Protein 4GJ4 (pdb70)

Solvent-accessible surface area: 21920 Å² total; per-residue (Å²): 48,48,33,46,57,0,0,99,8,9,69,17,2,0,7,0,49,91,173,16,60,18,92,34,22,2,69,2,0,85,131,4,0,14,69,26,45,34,14,36,33,42,47,1,25,50,0,1,126,24,32,92,12,169,85,23,74,62,62,15,146,60,0,46,161,95,13,77,37,63,2,20,0,1,2,84,14,12,47,126,13,109,36,0,95,28,6,51,0,89,8,10,3,5,43,14,73,184,69,60,14,0,1,0,0,7,62,27,66,24,104,74,56,59,46,34,48,58,0,0,107,8,8,65,16,2,0,6,0,46,108,176,15,59,18,94,41,21,3,67,2,0,85,145,5,1,15,123,61,42,102,115,88,31,40,48,1,28,52,0,2,107,25,49,101,10,175,86,20,72,58,60,36,145,57,0,27,112,95,30,141,35,91,2,24,0,6,0,62,7,16,78,82,40,96,103,5,61,35,26,42,0,94,8,21,5,32,70,15,73,182,71,60,17,0,1,0,0,7,61,30,86,47,68,106,175,19,46,2,33,87,0,144,80,70,73,49,2,1,0,0,48,112,179,16,59,16,54,28,22,2,67,11,0,87,202,53,0,11,121,52,48,101,114,87,30,42,47,2,30,49,0,2,125,23,49,115,26,174,86,21,79,53,66,37,188,53,0,54,143,69,32,143,56,89,3,25,0,4,1,72,23,19,75,105,51,110,137,16,91,28,19,35,0,89,15,89,6,73,58,15,76,120,22,63,2,2,5,0,26,17,66,42,63,114,120,35,139,61,45,42,47,58,25,0,111,7,9,65,16,2,1,6,0,50,97,180,13,60,16,92,38,21,3,69,3,0,88,135,2,0,14,113,50,45,103,114,87,31,44,47,2,27,49,0,2,130,24,55,115,7,177,82,23,70,59,62,30,164,62,0,48,118,100,32,148,28,84,2,18,0,1,1,89,15,42,27,102,26,60,15,0,80,24,0,37,0,96,8,35,6,36,54,4,58,178,75,62,14,2,4,0,10,7,58,30,61,23,85,35,2,68,70,28,127

Organism: Manduca sexta (NCBI:txid7130)

Structure (mmCIF, N/CA/C/O backbone):
data_4GJ4
#
_entry.id   4GJ4
#
_cell.length_a   95.424
_cell.length_b   95.424
_cell.length_c   317.693
_cell.angle_alpha   90.00
_cell.angle_beta   90.00
_cell.angle_gamma   120.00
#
_symmetry.space_group_name_H-M   'H 3 2'
#
loop_
_entity.id
_entity.type
_entity.pdbx_description
1 polymer 'Soluble guanylyl cyclase alpha-1 subunit'
2 non-polymer 'SULFATE ION'
3 water water
#
loop_
_atom_site.group_PDB
_atom_site.id
_atom_site.type_symbol
_atom_site.label_atom_id
_atom_site.label_alt_id
_atom_site.label_comp_id
_atom_site.label_asym_id
_atom_site.label_entity_id
_atom_site.label_seq_id
_atom_site.pdbx_PDB_ins_code
_atom_site.Cartn_x
_atom_site.Cartn_y
_atom_site.Cartn_z
_atom_site.occupancy
_atom_site.B_iso_or_equiv
_atom_site.auth_seq_id
_atom_site.auth_comp_id
_atom_site.auth_asym_id
_atom_site.auth_atom_id
_atom_site.pdbx_PDB_model_num
ATOM 1 N N . ILE A 1 1 ? -19.482 -42.391 10.294 1.00 72.15 279 ILE A N 1
ATOM 2 C CA . ILE A 1 1 ? -18.800 -42.656 11.588 1.00 68.21 279 ILE A CA 1
ATOM 3 C C . ILE A 1 1 ? -19.717 -42.116 12.681 1.00 62.12 279 ILE A C 1
ATOM 4 O O . ILE A 1 1 ? -20.329 -41.072 12.484 1.00 64.90 279 ILE A O 1
ATOM 9 N N . GLY A 1 2 ? -19.811 -42.798 13.825 1.00 62.26 280 GLY A N 1
ATOM 10 C CA . GLY A 1 2 ? -20.513 -42.228 14.992 1.00 58.53 280 GLY A CA 1
ATOM 11 C C . GLY A 1 2 ? -19.827 -41.021 15.642 1.00 57.30 280 GLY A C 1
ATOM 12 O O . GLY A 1 2 ? -18.616 -40.841 15.532 1.00 51.16 280 GLY A O 1
ATOM 13 N N . VAL A 1 3 ? -20.611 -40.205 16.341 1.00 51.69 281 VAL A N 1
ATOM 14 C CA . VAL A 1 3 ? -20.125 -38.985 16.974 1.00 51.23 281 VAL A CA 1
ATOM 15 C C . VAL A 1 3 ? -19.070 -39.295 18.070 1.00 46.67 281 VAL A C 1
ATOM 16 O O . VAL A 1 3 ? -18.055 -38.601 18.161 1.00 44.31 281 VAL A O 1
ATOM 20 N N . ALA A 1 4 ? -19.290 -40.337 18.867 1.00 44.38 282 ALA A N 1
ATOM 21 C CA . ALA A 1 4 ? -18.317 -40.693 19.907 1.00 43.55 282 ALA A CA 1
ATOM 22 C C . ALA A 1 4 ? -17.009 -41.159 19.269 1.00 45.49 282 ALA A C 1
ATOM 23 O O . ALA A 1 4 ? -15.939 -40.835 19.780 1.00 45.00 282 ALA A O 1
ATOM 25 N N . SER A 1 5 ? -17.092 -41.928 18.170 1.00 45.23 283 SER A N 1
ATOM 26 C CA . SER A 1 5 ? -15.854 -42.443 17.508 1.00 46.21 283 SER A CA 1
ATOM 27 C C . SER A 1 5 ? -15.091 -41.287 16.800 1.00 46.34 283 SER A C 1
ATOM 28 O O . SER A 1 5 ? -13.848 -41.227 16.842 1.00 44.87 283 SER A O 1
ATOM 31 N N . PHE A 1 6 ? -15.824 -40.368 16.164 1.00 46.94 284 PHE A N 1
ATOM 32 C CA . PHE A 1 6 ? -15.233 -39.193 15.543 1.00 48.32 284 PHE A CA 1
ATOM 33 C C . PHE A 1 6 ? -14.438 -38.400 16.567 1.00 46.18 284 PHE A C 1
ATOM 34 O O . PHE A 1 6 ? -13.296 -38.0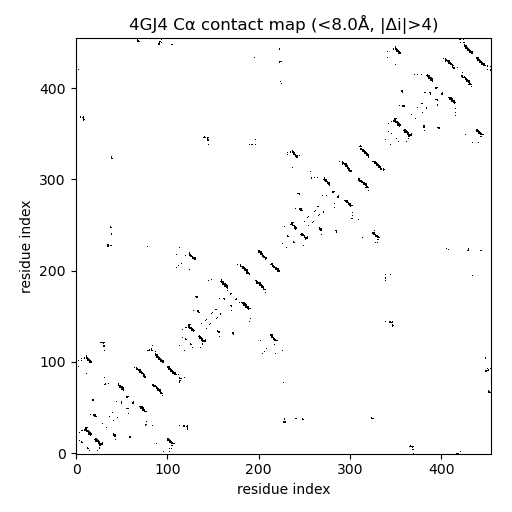42 16.323 1.00 45.05 284 PHE A O 1
ATOM 42 N N . ALA A 1 7 ? -15.067 -38.135 17.714 1.00 44.16 285 ALA A N 1
ATOM 43 C CA . ALA A 1 7 ? -14.495 -37.314 18.788 1.00 43.25 285 ALA A CA 1
ATOM 44 C C . ALA A 1 7 ? -13.153 -37.853 19.275 1.00 41.44 285 ALA A C 1
ATOM 45 O O . ALA A 1 7 ? -12.264 -37.084 19.666 1.00 41.22 285 ALA A O 1
ATOM 47 N N . LYS A 1 8 ? -12.986 -39.168 19.238 1.00 43.20 286 LYS A N 1
ATOM 48 C CA . LYS A 1 8 ? -11.734 -39.779 19.696 1.00 45.69 286 LYS A CA 1
ATOM 49 C C . LYS A 1 8 ? -10.486 -39.387 18.873 1.00 45.21 286 LYS A C 1
ATOM 50 O O . LYS A 1 8 ? -9.372 -39.547 19.335 1.00 46.19 286 LYS A O 1
ATOM 56 N N . ALA A 1 9 ? -10.650 -38.871 17.657 1.00 43.09 287 ALA A N 1
ATOM 57 C CA . ALA A 1 9 ? -9.508 -38.295 16.978 1.00 44.89 287 ALA A CA 1
ATOM 58 C C . ALA A 1 9 ? -8.973 -36.981 17.615 1.00 45.36 287 ALA A C 1
ATOM 59 O O . ALA A 1 9 ? -7.936 -36.481 17.173 1.00 44.77 287 ALA A O 1
ATOM 61 N N . PHE A 1 10 ? -9.658 -36.432 18.623 1.00 41.05 288 PHE A N 1
ATOM 62 C CA . PHE A 1 10 ? -9.337 -35.118 19.204 1.00 43.60 288 PHE A CA 1
ATOM 63 C C . PHE A 1 10 ? -9.034 -35.235 20.705 1.00 41.02 288 PHE A C 1
ATOM 64 O O . PHE A 1 10 ? -9.945 -35.558 21.492 1.00 44.02 288 PHE A O 1
ATOM 72 N N . PRO A 1 11 ? -7.788 -34.924 21.117 1.00 41.23 289 PRO A N 1
ATOM 73 C CA . PRO A 1 11 ? -7.483 -34.997 22.565 1.00 41.71 289 PRO A CA 1
ATOM 74 C C . PRO A 1 11 ? -8.282 -34.011 23.409 1.00 41.04 289 PRO A C 1
ATOM 75 O O . PRO A 1 11 ? -8.513 -34.249 24.607 1.00 41.60 289 PRO A O 1
ATOM 79 N N . TRP A 1 12 ? -8.690 -32.892 22.813 1.00 38.98 290 TRP A N 1
ATOM 80 C CA . TRP A 1 12 ? -9.439 -31.851 23.543 1.00 37.54 290 TRP A CA 1
ATOM 81 C C . TRP A 1 12 ? -10.859 -31.802 23.082 1.00 42.30 290 TRP A C 1
ATOM 82 O O . TRP A 1 12 ? -11.244 -30.924 22.293 1.00 43.72 290 TRP A O 1
ATOM 93 N N . HIS A 1 13 ? -11.666 -32.737 23.585 1.00 40.52 291 HIS A N 1
ATOM 94 C CA . HIS A 1 13 ? -13.074 -32.776 23.304 1.00 37.57 291 HIS A CA 1
ATOM 95 C C . HIS A 1 13 ? -13.816 -33.228 24.510 1.00 37.67 291 HIS A C 1
ATOM 96 O O . HIS A 1 13 ? -13.236 -33.802 25.425 1.00 38.46 291 HIS A O 1
ATOM 103 N N . PHE A 1 14 ? -15.111 -32.987 24.522 1.00 39.44 292 PHE A N 1
ATOM 104 C CA . PHE A 1 14 ? -15.984 -33.617 25.472 1.00 37.66 292 PHE A CA 1
ATOM 105 C C . PHE A 1 14 ? -17.310 -33.850 24.797 1.00 39.23 292 PHE A C 1
ATOM 106 O O . PHE A 1 14 ? -17.638 -33.183 23.810 1.00 39.07 292 PHE A O 1
ATOM 114 N N . ILE A 1 15 ? -18.076 -34.793 25.308 1.00 37.03 293 ILE A N 1
ATOM 115 C CA . ILE A 1 15 ? -19.441 -35.036 24.807 1.00 38.67 293 ILE A CA 1
ATOM 116 C C . ILE A 1 15 ? -20.323 -35.012 26.064 1.00 40.74 293 ILE A C 1
ATOM 117 O O . ILE A 1 15 ? -19.928 -35.568 27.103 1.00 38.88 293 ILE A O 1
ATOM 122 N N . THR A 1 16 ? -21.477 -34.348 26.005 1.00 40.51 294 THR A N 1
ATOM 123 C CA . THR A 1 16 ? -22.426 -34.381 27.082 1.00 42.00 294 THR A CA 1
ATOM 124 C C . THR A 1 16 ? -23.740 -34.939 26.599 1.00 44.81 294 THR A C 1
ATOM 125 O O . THR A 1 16 ? -24.026 -34.951 25.402 1.00 44.63 294 THR A O 1
ATOM 129 N N . ASP A 1 17 ? -24.542 -35.406 27.561 1.00 44.22 295 ASP A N 1
ATOM 130 C CA . ASP A 1 17 ? -25.968 -35.693 27.316 1.00 46.97 295 ASP A CA 1
ATOM 131 C C . ASP A 1 17 ? -26.805 -34.404 27.477 1.00 48.65 295 ASP A C 1
ATOM 132 O O . ASP A 1 17 ? -26.261 -33.302 27.636 1.00 45.77 295 ASP A O 1
ATOM 137 N N . LYS A 1 18 ? -28.131 -34.545 27.467 1.00 47.79 296 LYS A N 1
ATOM 138 C CA . LYS A 1 18 ? -29.002 -33.392 27.460 1.00 50.63 296 LYS A CA 1
ATOM 139 C C . LYS A 1 18 ? -29.110 -32.753 28.829 1.00 51.61 296 LYS A C 1
ATOM 140 O O . LYS A 1 18 ? -29.713 -31.706 28.939 1.00 51.58 296 LYS A O 1
ATOM 146 N N . ARG A 1 19 ? -28.505 -33.346 29.859 1.00 49.63 297 ARG A N 1
ATOM 147 C CA . ARG A 1 19 ? -28.446 -32.696 31.184 1.00 56.08 297 ARG A CA 1
ATOM 148 C C . ARG A 1 19 ? -27.058 -32.083 31.458 1.00 49.58 297 ARG A C 1
ATOM 149 O O . ARG A 1 19 ? -26.758 -31.646 32.578 1.00 51.17 297 ARG A O 1
ATOM 157 N N . LEU A 1 20 ? -26.238 -32.026 30.415 1.00 47.81 298 LEU A N 1
ATOM 158 C CA . LEU A 1 20 ? -24.870 -31.525 30.482 1.00 49.27 298 LEU A CA 1
ATOM 159 C C . LEU A 1 20 ? -23.986 -32.406 31.380 1.00 47.87 298 LEU A C 1
ATOM 160 O O . LEU A 1 20 ? -23.007 -31.933 31.934 1.00 48.34 298 LEU A O 1
ATOM 165 N N . GLU A 1 21 ? -24.336 -33.690 31.532 1.00 46.08 299 GLU A N 1
ATOM 166 C CA . GLU A 1 21 ? -23.479 -34.628 32.205 1.00 42.95 299 GLU A CA 1
ATOM 167 C C . GLU A 1 21 ? -22.495 -35.152 31.164 1.00 46.34 299 GLU A C 1
ATOM 168 O O . GLU A 1 21 ? -22.888 -35.526 30.070 1.00 42.66 299 GLU A O 1
ATOM 174 N N . LEU A 1 22 ? -21.230 -35.225 31.543 1.00 41.69 300 LEU A N 1
ATOM 175 C CA . LEU A 1 22 ? -20.192 -35.688 30.632 1.00 42.13 300 LEU A CA 1
ATOM 176 C C . LEU A 1 22 ? -20.356 -37.185 30.383 1.00 42.30 300 LEU A C 1
ATOM 177 O O . LEU A 1 22 ? -20.504 -37.951 31.340 1.00 43.56 300 LEU A O 1
ATOM 182 N N . VAL A 1 23 ? -20.377 -37.583 29.109 1.00 38.76 301 VAL A N 1
ATOM 183 C CA . VAL A 1 23 ? -20.407 -38.979 28.718 1.00 40.80 301 VAL A CA 1
ATOM 184 C C . VAL A 1 23 ? -19.112 -39.458 28.053 1.00 44.43 301 VAL A C 1
ATOM 185 O O . VAL A 1 23 ? -18.880 -40.659 27.950 1.00 39.78 301 VAL A O 1
ATOM 189 N N . GLN A 1 24 ? -18.243 -38.539 27.655 1.00 41.76 302 GLN A N 1
ATOM 190 C CA . GLN A 1 24 ? -16.956 -38.890 27.079 1.00 41.70 302 GLN A CA 1
ATOM 191 C C . GLN A 1 24 ? -16.056 -37.666 27.177 1.00 42.06 302 GLN A C 1
ATOM 192 O O . GLN A 1 24 ? -16.506 -36.521 26.956 1.00 38.83 302 GLN A O 1
ATOM 198 N N . LEU A 1 25 ? -14.782 -37.925 27.422 1.00 39.35 303 LEU A N 1
ATOM 199 C CA . LEU A 1 25 ? -13.744 -36.870 27.527 1.00 42.32 303 LEU A CA 1
ATOM 200 C C . LEU A 1 25 ? -12.539 -37.275 26.699 1.00 41.80 303 LEU A C 1
ATOM 201 O O . LEU A 1 25 ? -12.149 -38.465 26.685 1.00 40.69 303 LEU A O 1
ATOM 206 N N . GLY A 1 26 ? -11.933 -36.323 26.034 1.00 39.59 304 GLY A N 1
ATOM 207 C CA . GLY A 1 26 ? -10.746 -36.571 25.249 1.00 42.29 304 GLY A CA 1
ATOM 208 C C . GLY A 1 26 ? -9.543 -36.758 26.170 1.00 44.36 304 GLY A C 1
ATOM 209 O O . GLY A 1 26 ? -9.574 -36.349 27.318 1.00 40.98 304 GLY A O 1
ATOM 210 N N . ALA A 1 27 ? -8.481 -37.334 25.614 1.00 42.99 305 ALA A N 1
ATOM 211 C CA . ALA A 1 27 ? -7.254 -37.722 26.323 1.00 45.41 305 ALA A CA 1
ATOM 212 C C . ALA A 1 27 ? -6.564 -36.563 27.043 1.00 42.19 305 ALA A C 1
ATOM 213 O O . ALA A 1 27 ? -6.008 -36.735 28.146 1.00 40.31 305 ALA A O 1
ATOM 215 N N . GLY A 1 28 ? -6.665 -35.378 26.469 1.00 42.30 306 GLY A N 1
ATOM 216 C CA . GLY A 1 28 ? -6.090 -34.176 27.075 1.00 43.61 306 GLY A CA 1
ATOM 217 C C . GLY A 1 28 ? -6.798 -33.882 28.396 1.00 42.14 306 GLY A C 1
ATOM 218 O O . GLY A 1 28 ? -6.153 -33.678 29.433 1.00 40.86 306 GLY A O 1
ATOM 219 N N . PHE A 1 29 ? -8.117 -33.826 28.361 1.00 40.85 307 PHE A N 1
ATOM 220 C CA . PHE A 1 29 ? -8.866 -33.540 29.564 1.00 42.99 307 PHE A CA 1
ATOM 221 C C . PHE A 1 29 ? -8.742 -34.698 30.565 1.00 40.32 307 PHE A C 1
ATOM 222 O O . PHE A 1 29 ? -8.667 -34.497 31.804 1.00 42.00 307 PHE A O 1
ATOM 230 N N . MET A 1 30 ? -8.710 -35.919 30.059 1.00 40.31 308 MET A N 1
ATOM 231 C CA . MET A 1 30 ? -8.519 -37.061 30.956 1.00 41.54 308 MET A CA 1
ATOM 232 C C . MET A 1 30 ? -7.215 -36.971 31.737 1.00 45.32 308 MET A C 1
ATOM 233 O O . MET A 1 30 ? -7.204 -37.312 32.918 1.00 44.05 308 MET A O 1
ATOM 238 N N . ARG A 1 31 ? -6.144 -36.521 31.089 1.00 46.07 309 ARG A N 1
ATOM 239 C CA . ARG A 1 31 ? -4.845 -36.263 31.735 1.00 50.56 309 ARG A CA 1
ATOM 240 C C . ARG A 1 31 ? -4.966 -35.232 32.828 1.00 49.07 309 ARG A C 1
ATOM 241 O O . ARG A 1 31 ? -4.364 -35.375 33.876 1.00 52.05 309 ARG A O 1
ATOM 249 N N . LEU A 1 32 ? -5.714 -34.170 32.568 1.00 43.78 310 LEU A N 1
ATOM 250 C CA . LEU A 1 32 ? -5.782 -33.086 33.507 1.00 45.89 310 LEU A CA 1
ATOM 251 C C . LEU A 1 32 ? -6.677 -33.360 34.722 1.00 51.89 310 LEU A C 1
ATOM 252 O O . LEU A 1 32 ? -6.291 -32.975 35.819 1.00 48.84 310 LEU A O 1
ATOM 257 N N . PHE A 1 33 ? -7.847 -33.986 34.523 1.00 46.66 311 PHE A N 1
ATOM 258 C CA . PHE A 1 33 ? -8.788 -34.178 35.641 1.00 51.49 311 PHE A CA 1
ATOM 259 C C . PHE A 1 33 ? -9.571 -35.490 35.652 1.00 53.17 311 PHE A C 1
ATOM 260 O O . PHE A 1 33 ? -10.460 -35.681 36.494 1.00 54.25 311 PHE A O 1
ATOM 268 N N . GLY A 1 34 ? -9.181 -36.419 34.784 1.00 53.14 312 GLY A N 1
ATOM 269 C CA . GLY A 1 34 ? -9.742 -37.771 34.772 1.00 58.17 312 GLY A CA 1
ATOM 270 C C . GLY A 1 34 ? -9.729 -38.506 36.120 1.00 56.63 312 GLY A C 1
ATOM 271 O O . GLY A 1 34 ? -10.671 -39.217 36.408 1.00 52.87 312 GLY A O 1
ATOM 272 N N . THR A 1 35 ? -8.680 -38.298 36.912 1.00 53.72 313 THR A N 1
ATOM 273 C CA . THR A 1 35 ? -8.497 -38.867 38.274 1.00 64.41 313 THR A CA 1
ATOM 274 C C . THR A 1 35 ? -9.600 -38.473 39.259 1.00 61.40 313 THR A C 1
ATOM 275 O O . THR A 1 35 ? -9.836 -39.173 40.231 1.00 64.05 313 THR A O 1
ATOM 279 N N . HIS A 1 36 ? -10.251 -37.350 38.982 1.00 52.00 314 HIS A N 1
ATOM 280 C CA . HIS A 1 36 ? -11.229 -36.736 39.847 1.00 51.74 314 HIS A CA 1
ATOM 281 C C . HIS A 1 36 ? -12.657 -37.068 39.459 1.00 48.93 314 HIS A C 1
ATOM 282 O O . HIS A 1 36 ? -13.585 -36.710 40.154 1.00 48.54 314 HIS A O 1
ATOM 289 N N . LEU A 1 37 ? -12.876 -37.777 38.361 1.00 48.15 315 LEU A N 1
ATOM 290 C CA . LEU A 1 37 ? -14.260 -37.983 37.917 1.00 49.33 315 LEU A CA 1
ATOM 291 C C . LEU A 1 37 ? -15.056 -38.791 38.963 1.00 48.56 315 LEU A C 1
ATOM 292 O O . LEU A 1 37 ? -16.231 -38.519 39.179 1.00 50.00 315 LEU A O 1
ATOM 297 N N . ALA A 1 38 ? -14.393 -39.757 39.613 1.00 45.99 316 ALA A N 1
ATOM 298 C CA . ALA A 1 38 ? -15.045 -40.651 40.564 1.00 48.95 316 ALA A CA 1
ATOM 299 C C . ALA A 1 38 ? -15.575 -39.857 41.780 1.00 49.00 316 ALA A C 1
ATOM 300 O O . ALA A 1 38 ? -16.704 -40.068 42.230 1.00 48.88 316 ALA A O 1
ATOM 302 N N . THR A 1 39 ? -14.761 -38.932 42.271 1.00 47.35 317 THR A N 1
ATOM 303 C CA . THR A 1 39 ? -15.063 -38.178 43.482 1.00 49.02 317 THR A CA 1
ATOM 304 C C . THR A 1 39 ? -15.889 -36.911 43.197 1.00 48.52 317 THR A C 1
ATOM 305 O O . THR A 1 39 ? -16.758 -36.559 43.984 1.00 49.28 317 THR A O 1
ATOM 309 N N . HIS A 1 40 ? -15.630 -36.248 42.066 1.00 47.93 318 HIS A N 1
ATOM 310 C CA . HIS A 1 40 ? -16.218 -34.949 41.769 1.00 47.89 318 HIS A CA 1
ATOM 311 C C . HIS A 1 40 ? -17.401 -34.985 40.804 1.00 47.52 318 HIS A C 1
ATOM 312 O O . HIS A 1 40 ? -18.067 -33.982 40.637 1.00 46.38 318 HIS A O 1
ATOM 319 N N . GLY A 1 41 ? -17.692 -36.136 40.202 1.00 46.31 319 GLY A N 1
ATOM 320 C CA . GLY A 1 41 ? -18.889 -36.282 39.402 1.00 50.18 319 GLY A CA 1
ATOM 321 C C . GLY A 1 41 ? -18.628 -35.963 37.944 1.00 49.32 319 GLY A C 1
ATOM 322 O O . GLY A 1 41 ? -17.484 -35.753 37.512 1.00 48.30 319 GLY A O 1
ATOM 323 N N . SER A 1 42 ? -19.703 -35.926 37.184 1.00 45.82 320 SER A N 1
ATOM 324 C CA . SER A 1 42 ? -19.597 -35.777 35.740 1.00 46.33 320 SER A CA 1
ATOM 325 C C . SER A 1 42 ? -20.296 -34.533 35.178 1.00 47.27 320 SER A C 1
ATOM 326 O O . SER A 1 42 ? -20.422 -34.407 33.959 1.00 45.25 320 SER A O 1
ATOM 329 N N . SER A 1 43 ? -20.714 -33.621 36.048 1.00 48.30 321 SER A N 1
ATOM 330 C CA . SER A 1 43 ? -21.378 -32.379 35.574 1.00 46.61 321 SER A CA 1
ATOM 331 C C . SER A 1 43 ? -20.374 -31.508 34.859 1.00 47.34 321 SER A C 1
ATOM 332 O O . SER A 1 43 ? -19.347 -31.207 35.398 1.00 45.15 321 SER A O 1
ATOM 335 N N . LEU A 1 44 ? -20.702 -31.077 33.651 1.00 43.90 322 LEU A N 1
ATOM 336 C CA . LEU A 1 44 ? -19.824 -30.177 32.878 1.00 44.99 322 LEU A CA 1
ATOM 337 C C . LEU A 1 44 ? -19.351 -28.977 33.665 1.00 44.54 322 LEU A C 1
ATOM 338 O O . LEU A 1 44 ? -18.162 -28.627 33.639 1.00 46.74 322 LEU A O 1
ATOM 343 N N . GLY A 1 45 ? -20.271 -28.354 34.402 1.00 46.06 323 GLY A N 1
ATOM 344 C CA . GLY A 1 45 ? -19.970 -27.157 35.175 1.00 47.17 323 GLY A CA 1
ATOM 345 C C . GLY A 1 45 ? -19.022 -27.375 36.326 1.00 48.46 323 GLY A C 1
ATOM 346 O O . GLY A 1 45 ? -18.449 -26.411 36.842 1.00 47.10 323 GLY A O 1
ATOM 347 N N . THR A 1 46 ? -18.832 -28.634 36.733 1.00 43.06 324 THR A N 1
ATOM 348 C CA . THR A 1 46 ? -17.817 -28.934 37.747 1.00 45.24 324 THR A CA 1
ATOM 349 C C . THR A 1 46 ? -16.404 -28.627 37.241 1.00 43.89 324 THR A C 1
ATOM 350 O O . THR A 1 46 ? -15.583 -28.139 38.004 1.00 46.02 324 THR A O 1
ATOM 354 N N . TYR A 1 47 ? -16.165 -28.811 35.935 1.00 43.53 325 TYR A N 1
ATOM 355 C CA . TYR A 1 47 ? -14.785 -28.725 35.372 1.00 43.06 325 TYR A CA 1
ATOM 356 C C . TYR A 1 47 ? -14.577 -27.586 34.396 1.00 42.49 325 TYR A C 1
ATOM 357 O O . TYR A 1 47 ? -13.418 -27.293 34.056 1.00 44.11 325 TYR A O 1
ATOM 366 N N . PHE A 1 48 ? -15.678 -26.988 33.918 1.00 41.81 326 PHE A N 1
ATOM 367 C CA . PHE A 1 48 ? -15.624 -25.981 32.848 1.00 44.46 326 PHE A CA 1
ATOM 368 C C . PHE A 1 48 ? -16.417 -24.708 33.161 1.00 46.83 326 PHE A C 1
ATOM 369 O O . PHE A 1 48 ? -17.549 -24.777 33.672 1.00 46.58 326 PHE A O 1
ATOM 377 N N A ARG A 1 49 ? -15.826 -23.556 32.836 0.50 46.34 327 ARG A N 1
ATOM 378 N N B ARG A 1 49 ? -15.821 -23.568 32.806 0.50 46.84 327 ARG A N 1
ATOM 379 C CA A ARG A 1 49 ? -16.533 -22.282 32.832 0.50 46.66 327 ARG A CA 1
ATOM 380 C CA B ARG A 1 49 ? -16.477 -22.273 32.822 0.50 47.58 327 ARG A CA 1
ATOM 381 C C A ARG A 1 49 ? -16.655 -21.842 31.374 0.50 44.37 327 ARG A C 1
ATOM 382 C C B ARG A 1 49 ? -16.653 -21.867 31.355 0.50 44.89 327 ARG A C 1
ATOM 383 O O A ARG A 1 49 ? -15.658 -21.818 30.649 0.50 45.57 327 ARG A O 1
ATOM 384 O O B ARG A 1 49 ? -15.686 -21.908 30.593 0.50 46.26 327 ARG A O 1
ATOM 399 N N . LEU A 1 50 ? -17.865 -21.495 30.961 1.00 42.86 328 LEU A N 1
ATOM 400 C CA . LEU A 1 50 ? -18.133 -21.029 29.579 1.00 44.12 328 LEU A CA 1
ATOM 401 C C . LEU A 1 50 ? -17.712 -19.560 29.452 1.00 46.86 328 LEU A C 1
ATOM 402 O O . LEU A 1 50 ? -18.253 -18.722 30.164 1.00 49.08 328 LEU A O 1
ATOM 407 N N . LEU A 1 51 ? -16.743 -19.270 28.590 1.00 46.06 329 LEU A N 1
ATOM 408 C CA . LEU A 1 51 ? -16.263 -17.905 28.359 1.00 48.43 329 LEU A CA 1
ATOM 409 C C . LEU A 1 51 ? -16.917 -17.252 27.143 1.00 49.74 329 LEU A C 1
ATOM 410 O O . LEU A 1 51 ? -17.242 -16.071 27.176 1.00 49.64 329 LEU A O 1
ATOM 415 N N . ARG A 1 52 ? -17.092 -18.023 26.074 1.00 44.38 330 ARG A N 1
ATOM 416 C CA . ARG A 1 52 ? -17.634 -17.542 24.822 1.00 44.08 330 ARG A CA 1
ATOM 417 C C . ARG A 1 52 ? -18.523 -18.658 24.295 1.00 47.15 330 ARG A C 1
ATOM 418 O O . ARG A 1 52 ? -18.104 -19.796 24.283 1.00 45.79 330 ARG A O 1
ATOM 426 N N . PRO A 1 53 ? -19.731 -18.345 23.844 1.00 47.82 331 PRO A N 1
ATOM 427 C CA . PRO A 1 53 ? -20.277 -17.002 23.765 1.00 50.78 331 PRO A CA 1
ATOM 428 C C . PRO A 1 53 ? -20.589 -16.398 25.152 1.00 51.55 331 PRO A C 1
ATOM 429 O O . PRO A 1 53 ? -20.937 -17.116 26.087 1.00 48.42 331 PRO A O 1
ATOM 433 N N . ARG A 1 54 ? -20.456 -15.082 25.255 1.00 53.69 332 ARG A N 1
ATOM 434 C CA . ARG A 1 54 ? -20.525 -14.379 26.529 1.00 53.31 332 ARG A CA 1
ATOM 435 C C . ARG A 1 54 ? -21.932 -14.353 27.034 1.00 55.98 332 ARG A C 1
ATOM 436 O O . ARG A 1 54 ? -22.863 -14.169 26.245 1.00 49.85 332 ARG A O 1
ATOM 444 N N . GLY A 1 55 ? -22.090 -14.460 28.356 1.00 57.04 333 GLY A N 1
ATOM 445 C CA . GLY A 1 55 ? -23.396 -14.252 28.973 1.00 62.42 333 GLY A CA 1
ATOM 446 C C . GLY A 1 55 ? -24.373 -15.411 28.759 1.00 62.59 333 GLY A C 1
ATOM 447 O O . GLY A 1 55 ? -25.580 -15.215 28.916 1.00 67.66 333 GLY A O 1
ATOM 448 N N . VAL A 1 56 ? -23.870 -16.581 28.344 1.00 56.83 334 VAL A N 1
ATOM 449 C CA . VAL A 1 56 ? -24.708 -17.787 28.114 1.00 54.48 334 VAL A CA 1
ATOM 450 C C . VAL A 1 56 ? -24.594 -18.707 29.320 1.00 55.09 334 VAL A C 1
ATOM 451 O O . VAL A 1 56 ? -23.504 -19.095 29.661 1.00 51.36 334 VAL A O 1
ATOM 455 N N . PRO A 1 57 ? -25.722 -19.030 29.993 1.00 56.66 335 PRO A N 1
ATOM 456 C CA . PRO A 1 57 ? -25.674 -19.959 31.134 1.00 56.17 335 PRO A CA 1
ATOM 457 C C . PRO A 1 57 ? -25.245 -21.372 30.695 1.00 57.91 335 PRO A C 1
ATOM 458 O O . PRO A 1 57 ? -25.469 -21.732 29.555 1.00 53.96 335 PRO A O 1
ATOM 462 N N . LEU A 1 58 ? -24.633 -22.147 31.596 1.00 55.16 336 LEU A N 1
ATOM 463 C CA . LEU A 1 58 ? -24.345 -23.566 31.345 1.00 57.32 336 LEU A CA 1
ATOM 464 C C . LEU A 1 58 ? -25.634 -24.365 31.477 1.00 56.82 336 LEU A C 1
ATOM 465 O O . LEU A 1 58 ? -25.929 -24.916 32.533 1.00 55.02 336 LEU A O 1
ATOM 470 N N . ASP A 1 59 ? -26.426 -24.342 30.409 1.00 55.18 337 ASP A N 1
ATOM 471 C CA . ASP A 1 59 ? -27.751 -24.955 30.351 1.00 59.95 337 ASP A CA 1
ATOM 472 C C . ASP A 1 59 ? -27.866 -25.479 28.932 1.00 60.96 337 ASP A C 1
ATOM 473 O O . ASP A 1 59 ? -27.541 -24.757 27.971 1.00 55.97 337 ASP A O 1
ATOM 478 N N . PHE A 1 60 ? -28.285 -26.731 28.792 1.00 58.62 338 PHE A N 1
ATOM 479 C CA . PHE A 1 60 ? -28.386 -27.378 27.479 1.00 57.36 338 PHE A CA 1
ATOM 480 C C . PHE A 1 60 ? -29.175 -26.561 26.449 1.00 59.36 338 PHE A C 1
ATOM 481 O O . PHE A 1 60 ? -28.685 -26.273 25.343 1.00 55.63 338 PHE A O 1
ATOM 489 N N . ARG A 1 61 ? -30.410 -26.202 26.784 1.00 58.81 339 ARG A N 1
ATOM 490 C CA . ARG A 1 61 ? -31.231 -25.424 25.858 1.00 65.04 339 ARG A CA 1
ATOM 491 C C . ARG A 1 61 ? -30.572 -24.102 25.419 1.00 58.85 339 ARG A C 1
ATOM 492 O O . ARG A 1 61 ? -30.690 -23.696 24.276 1.00 56.95 339 ARG A O 1
ATOM 500 N N . GLU A 1 62 ? -29.874 -23.427 26.319 1.00 55.84 340 GLU A N 1
ATOM 501 C CA . GLU A 1 62 ? -29.299 -22.136 25.967 1.00 56.18 340 GLU A CA 1
ATOM 502 C C . GLU A 1 62 ? -28.087 -22.311 25.080 1.00 55.63 340 GLU A C 1
ATOM 503 O O . GLU A 1 62 ? -27.828 -21.471 24.235 1.00 52.01 340 GLU A O 1
ATOM 509 N N . ILE A 1 63 ? -27.325 -23.397 25.295 1.00 54.66 341 ILE A N 1
ATOM 510 C CA . ILE A 1 63 ? -26.138 -23.701 24.492 1.00 50.80 341 ILE A CA 1
ATOM 511 C C . ILE A 1 63 ? -26.589 -24.092 23.099 1.00 53.57 341 ILE A C 1
ATOM 512 O O . ILE A 1 63 ? -26.017 -23.678 22.087 1.00 54.67 341 ILE A O 1
ATOM 517 N N . LEU A 1 64 ? -27.665 -24.858 23.058 1.00 56.10 342 LEU A N 1
ATOM 518 C CA . LEU A 1 64 ? -28.192 -25.389 21.821 1.00 61.57 342 LEU A CA 1
ATOM 519 C C . LEU A 1 64 ? -28.634 -24.256 20.899 1.00 63.77 342 LEU A C 1
ATOM 520 O O . LEU A 1 64 ? -28.393 -24.318 19.694 1.00 59.60 342 LEU A O 1
ATOM 525 N N . LYS A 1 65 ? -29.215 -23.200 21.468 1.00 62.84 343 LYS A N 1
ATOM 526 C CA . LYS A 1 65 ? -29.620 -22.024 20.670 1.00 67.28 343 LYS A CA 1
ATOM 527 C C . LYS A 1 65 ? -28.449 -21.279 20.006 1.00 64.10 343 LYS A C 1
ATOM 528 O O . LYS A 1 65 ? -28.645 -20.579 19.020 1.00 64.54 343 LYS A O 1
ATOM 534 N N A ARG A 1 66 ? -27.246 -21.405 20.583 0.50 61.76 344 ARG A N 1
ATOM 535 N N B ARG A 1 66 ? -27.242 -21.433 20.544 0.50 61.41 344 ARG A N 1
ATOM 536 C CA A ARG A 1 66 ? -26.065 -20.682 20.119 0.50 59.05 344 ARG A CA 1
ATOM 537 C CA B ARG A 1 66 ? -26.105 -20.685 20.058 0.50 58.78 344 ARG A CA 1
ATOM 538 C C A ARG A 1 66 ? -25.036 -21.614 19.493 0.50 56.12 344 ARG A C 1
ATOM 539 C C B ARG A 1 66 ? -25.035 -21.632 19.561 0.50 56.10 344 ARG A C 1
ATOM 540 O O A ARG A 1 66 ? -23.876 -21.211 19.288 0.50 57.36 344 ARG A O 1
ATOM 541 O O B ARG A 1 66 ? -23.855 -21.267 19.520 0.50 57.58 344 ARG A O 1
ATOM 556 N N . VAL A 1 67 ? -25.464 -22.837 19.164 1.00 56.47 345 VAL A N 1
ATOM 557 C CA . VAL A 1 67 ? -24.547 -23.925 18.825 1.00 55.71 345 VAL A CA 1
ATOM 558 C C . VAL A 1 67 ? -23.711 -23.565 17.588 1.00 58.10 345 VAL A C 1
ATOM 559 O O . VAL A 1 67 ? -22.665 -24.134 17.361 1.00 53.59 345 VAL A O 1
ATOM 563 N N . ASN A 1 68 ? -24.180 -22.580 16.812 1.00 54.04 346 ASN A N 1
ATOM 564 C CA . ASN A 1 68 ? -23.480 -22.141 15.599 1.00 55.58 346 ASN A CA 1
ATOM 565 C C . ASN A 1 68 ? -22.333 -21.142 15.739 1.00 57.67 346 ASN A C 1
ATOM 566 O O . ASN A 1 68 ? -21.674 -20.854 14.749 1.00 70.22 346 ASN A O 1
ATOM 571 N N . THR A 1 69 ? -22.104 -20.582 16.922 1.00 55.84 347 THR A N 1
ATOM 572 C CA . THR A 1 69 ? -20.977 -19.672 17.159 1.00 55.57 347 THR A CA 1
ATOM 573 C C . THR A 1 69 ? -19.823 -20.435 17.849 1.00 54.20 347 THR A C 1
ATOM 574 O O . THR A 1 69 ? -20.026 -21.541 18.346 1.00 50.75 347 THR A O 1
ATOM 578 N N . PRO A 1 70 ? -18.597 -19.881 17.800 1.00 53.10 348 PRO A N 1
ATOM 579 C CA . PRO A 1 70 ? -17.433 -20.489 18.430 1.00 52.32 348 PRO A CA 1
ATOM 580 C C . PRO A 1 70 ? -17.582 -20.493 19.939 1.00 49.02 348 PRO A C 1
ATOM 581 O O . PRO A 1 70 ? -18.132 -19.529 20.500 1.00 46.71 348 PRO A O 1
ATOM 585 N N . PHE A 1 71 ? -17.038 -21.509 20.577 1.00 45.08 349 PHE A N 1
ATOM 586 C CA . PHE A 1 71 ? -17.100 -21.654 22.028 1.00 43.16 349 PHE A CA 1
ATOM 587 C C . PHE A 1 71 ? -15.690 -21.524 22.609 1.00 45.81 349 PHE A C 1
ATOM 588 O O . PHE A 1 71 ? -14.689 -21.858 21.972 1.00 45.06 349 PHE A O 1
ATOM 596 N N . MET A 1 72 ? -15.610 -21.042 23.846 1.00 43.72 350 MET A N 1
ATOM 597 C CA . MET A 1 72 ? -14.368 -21.064 24.572 1.00 41.96 350 MET A CA 1
ATOM 598 C C . MET A 1 72 ? -14.684 -21.345 25.998 1.00 45.19 350 MET A C 1
ATOM 599 O O . MET A 1 72 ? -15.647 -20.768 26.580 1.00 43.36 350 MET A O 1
ATOM 604 N N . PHE A 1 73 ? -13.898 -22.251 26.554 1.00 44.59 351 PHE A N 1
ATOM 605 C CA . PHE A 1 73 ? -14.063 -22.683 27.933 1.00 46.29 351 PHE A CA 1
ATOM 606 C C . PHE A 1 73 ? -12.757 -22.444 28.676 1.00 46.37 351 PHE A C 1
ATOM 607 O O . PHE A 1 73 ? -11.692 -22.494 28.086 1.00 46.48 351 PHE A O 1
ATOM 615 N N . ALA A 1 74 ? -12.855 -22.220 29.986 1.00 45.16 352 ALA A N 1
ATOM 616 C CA . ALA A 1 74 ? -11.711 -22.187 30.881 1.00 45.27 352 ALA A CA 1
ATOM 617 C C . ALA A 1 74 ? -11.924 -23.356 31.828 1.00 46.32 352 ALA A C 1
ATOM 618 O O . ALA A 1 74 ? -13.040 -23.670 32.175 1.00 47.61 352 ALA A O 1
ATOM 620 N N . LEU A 1 75 ? -10.845 -24.029 32.185 1.00 48.49 353 LEU A N 1
ATOM 621 C CA . LEU A 1 75 ? -10.916 -25.164 33.068 1.00 50.35 353 LEU A CA 1
ATOM 622 C C . LEU A 1 75 ? -11.001 -24.732 34.522 1.00 54.70 353 LEU A C 1
ATOM 623 O O . LEU A 1 75 ? -10.371 -23.737 34.931 1.00 53.04 353 LEU A O 1
ATOM 628 N N . LYS A 1 76 ? -11.756 -25.514 35.296 1.00 52.94 354 LYS A N 1
ATOM 629 C CA . LYS A 1 76 ? -11.767 -25.432 36.740 1.00 55.77 354 LYS A CA 1
ATOM 630 C C . LYS A 1 76 ? -11.134 -26.726 37.214 1.00 56.88 354 LYS A C 1
ATOM 631 O O . LYS A 1 76 ? -11.752 -27.813 37.176 1.00 56.39 354 LYS A O 1
ATOM 637 N N . MET A 1 77 ? -9.880 -26.615 37.625 1.00 60.25 355 MET A N 1
ATOM 638 C CA . MET A 1 77 ? -9.129 -27.791 38.072 1.00 63.90 355 MET A CA 1
ATOM 639 C C . MET A 1 77 ? -9.575 -28.165 39.483 1.00 67.90 355 MET A C 1
ATOM 640 O O . MET A 1 77 ? -9.693 -27.291 40.350 1.00 60.55 355 MET A O 1
ATOM 645 N N . PRO A 1 78 ? -9.815 -29.465 39.734 1.00 68.84 356 PRO A N 1
ATOM 646 C CA . PRO A 1 78 ? -10.044 -29.846 41.118 1.00 72.19 356 PRO A CA 1
ATOM 647 C C . PRO A 1 78 ? -8.763 -29.651 41.962 1.00 78.10 356 PRO A C 1
ATOM 648 O O . PRO A 1 78 ? -7.637 -29.631 41.416 1.00 75.85 356 PRO A O 1
ATOM 652 N N . GLY A 1 79 ? -8.946 -29.483 43.270 1.00 83.31 357 GLY A N 1
ATOM 653 C CA . GLY A 1 79 ? -7.828 -29.272 44.197 1.00 88.45 357 GLY A CA 1
ATOM 654 C C . GLY A 1 79 ? -7.317 -27.847 44.103 1.00 92.14 357 GLY A C 1
ATOM 655 O O . GLY A 1 79 ? -7.954 -26.994 43.484 1.00 86.78 357 GLY A O 1
ATOM 656 N N . SER A 1 80 ? -6.168 -27.587 44.723 1.00 100.38 358 SER A N 1
ATOM 657 C CA . SER A 1 80 ? -5.503 -26.278 44.628 1.00 110.90 358 SER A CA 1
ATOM 658 C C . SER A 1 80 ? -4.437 -26.303 43.510 1.00 115.66 358 SER A C 1
ATOM 659 O O . SER A 1 80 ? -3.351 -26.873 43.693 1.00 119.95 358 SER A O 1
ATOM 662 N N . THR A 1 81 ? -4.756 -25.705 42.355 1.00 112.66 359 THR A N 1
ATOM 663 C CA . THR A 1 81 ? -3.875 -25.758 41.171 1.00 110.18 359 THR A CA 1
ATOM 664 C C . THR A 1 81 ? -3.888 -24.455 40.368 1.00 116.10 359 THR A C 1
ATOM 665 O O . THR A 1 81 ? -4.651 -24.324 39.409 1.00 120.06 359 THR A O 1
ATOM 669 N N . ALA A 1 82 ? -3.019 -23.511 40.730 1.00 118.66 360 ALA A N 1
ATOM 670 C CA . ALA A 1 82 ? -2.855 -22.265 39.959 1.00 119.01 360 ALA A CA 1
ATOM 671 C C . ALA A 1 82 ? -2.388 -22.515 38.511 1.00 116.43 360 ALA A C 1
ATOM 672 O O . ALA A 1 82 ? -2.405 -21.593 37.681 1.00 112.20 360 ALA A O 1
ATOM 674 N N . LEU A 1 83 ? -2.000 -23.766 38.221 1.00 113.12 361 LEU A N 1
ATOM 675 C CA . LEU A 1 83 ? -1.299 -24.147 36.983 1.00 106.96 361 LEU A CA 1
ATOM 676 C C . LEU A 1 83 ? -2.208 -24.329 35.756 1.00 97.59 361 LEU A C 1
ATOM 677 O O . LEU A 1 83 ? -1.989 -23.696 34.708 1.00 101.76 361 LEU A O 1
ATOM 682 N N . ALA A 1 84 ? -3.201 -25.207 35.876 1.00 88.71 362 ALA A N 1
ATOM 683 C CA . ALA A 1 84 ? -4.195 -25.407 34.808 1.00 84.35 362 ALA A CA 1
ATOM 684 C C . ALA A 1 84 ? -5.513 -24.660 35.079 1.00 80.53 362 ALA A C 1
ATOM 685 O O . ALA A 1 84 ? -6.370 -24.607 34.203 1.00 79.93 362 ALA A O 1
ATOM 687 N N . GLU A 1 85 ? -5.685 -24.102 36.285 1.00 78.05 363 GLU A N 1
ATOM 688 C CA . GLU A 1 85 ? -6.857 -23.253 36.572 1.00 79.89 363 GLU A CA 1
ATOM 689 C C . GLU A 1 85 ? -6.928 -22.120 35.554 1.00 72.43 363 GLU A C 1
ATOM 690 O O . GLU A 1 85 ? -5.981 -21.350 35.390 1.00 72.08 363 GLU A O 1
ATOM 696 N N . GLY A 1 86 ? -8.052 -22.030 34.865 1.00 68.61 364 GLY A N 1
ATOM 697 C CA . GLY A 1 86 ? -8.223 -21.017 33.838 1.00 70.24 364 GLY A CA 1
ATOM 698 C C . GLY A 1 86 ? -7.509 -21.318 32.523 1.00 68.52 364 GLY A C 1
ATOM 699 O O . GLY A 1 86 ? -7.401 -20.417 31.695 1.00 72.10 364 GLY A O 1
ATOM 700 N N . LEU A 1 87 ? -7.013 -22.551 32.306 1.00 63.76 365 LEU A N 1
ATOM 701 C CA . LEU A 1 87 ? -6.443 -22.915 30.970 1.00 62.32 365 LEU A CA 1
ATOM 702 C C . LEU A 1 87 ? -7.597 -22.751 30.003 1.00 53.27 365 LEU A C 1
ATOM 703 O O . LEU A 1 87 ? -8.688 -23.220 30.322 1.00 51.23 365 LEU A O 1
ATOM 708 N N . GLU A 1 88 ? -7.364 -22.097 28.868 1.00 54.42 366 GLU A N 1
ATOM 709 C CA . GLU A 1 88 ? -8.418 -21.824 27.899 1.00 55.62 366 GLU A CA 1
ATOM 710 C C . GLU A 1 88 ? -8.385 -22.766 26.708 1.00 54.22 366 GLU A C 1
ATOM 711 O O . GLU A 1 88 ? -7.320 -23.029 26.148 1.00 51.32 366 GLU A O 1
ATOM 717 N N . ILE A 1 89 ? -9.571 -23.214 26.314 1.00 45.80 367 ILE A N 1
ATOM 718 C CA . ILE A 1 89 ? -9.775 -24.114 25.179 1.00 45.37 367 ILE A CA 1
ATOM 719 C C . ILE A 1 89 ? -10.812 -23.485 24.259 1.00 44.66 367 ILE A C 1
ATOM 720 O O . ILE A 1 89 ? -11.953 -23.251 24.654 1.00 46.70 367 ILE A O 1
ATOM 725 N N . LYS A 1 90 ? -10.391 -23.176 23.041 1.00 44.03 368 LYS A N 1
ATOM 726 C CA . LYS A 1 90 ? -11.264 -22.609 22.024 1.00 45.02 368 LYS A CA 1
ATOM 727 C C . LYS A 1 90 ? -11.617 -23.698 21.064 1.00 44.45 368 LYS A C 1
ATOM 728 O O . LYS A 1 90 ? -10.775 -24.534 20.712 1.00 43.30 368 LYS A O 1
ATOM 734 N N . GLY A 1 91 ? -12.864 -23.701 20.639 1.00 44.18 369 GLY A N 1
ATOM 735 C CA . GLY A 1 91 ? -13.293 -24.638 19.636 1.00 43.49 369 GLY A CA 1
ATOM 736 C C . GLY A 1 91 ? -14.705 -24.426 19.149 1.00 42.92 369 GLY A C 1
ATOM 737 O O . GLY A 1 91 ? -15.168 -23.295 19.037 1.00 44.26 369 GLY A O 1
ATOM 738 N N . GLN A 1 92 ? -15.360 -25.529 18.814 1.00 41.45 370 GLN A N 1
ATOM 739 C CA . GLN A 1 92 ? -16.652 -25.522 18.206 1.00 40.50 370 GLN A CA 1
ATOM 740 C C . GLN A 1 92 ? -17.526 -26.537 18.908 1.00 45.02 370 GLN A C 1
ATOM 741 O O . GLN A 1 92 ? -17.041 -27.624 19.322 1.00 44.19 370 GLN A O 1
ATOM 747 N N . MET A 1 93 ? -18.803 -26.209 18.993 1.00 45.53 371 MET A N 1
ATOM 748 C CA . MET A 1 93 ? -19.836 -27.077 19.532 1.00 48.27 371 M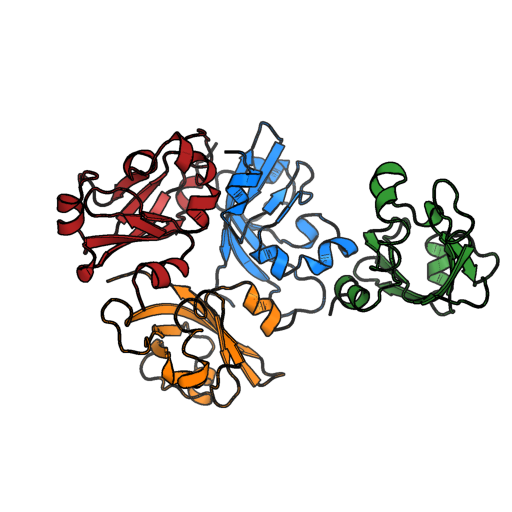ET A CA 1
ATOM 749 C C . MET A 1 93 ? -20.745 -27.559 18.393 1.00 48.08 371 MET A C 1
ATOM 750 O O . MET A 1 93 ? -21.137 -26.789 17.504 1.00 49.20 371 MET A O 1
ATOM 755 N N . VAL A 1 94 ? -21.101 -28.835 18.460 1.00 45.74 372 VAL A N 1
ATOM 756 C CA . VAL A 1 94 ? -21.951 -29.506 17.469 1.00 51.11 372 VAL A CA 1
ATOM 757 C C . VAL A 1 94 ? -23.005 -30.299 18.246 1.00 49.34 372 VAL A C 1
ATOM 758 O O . VAL A 1 94 ? -22.728 -30.883 19.285 1.00 46.35 372 VAL A O 1
ATOM 762 N N . PHE A 1 95 ? -24.230 -30.264 17.758 1.00 50.53 373 PHE A N 1
ATOM 763 C CA . PHE A 1 95 ? -25.353 -30.976 18.334 1.00 52.59 373 PHE A CA 1
ATOM 764 C C . PHE A 1 95 ? -25.672 -32.187 17.499 1.00 57.51 373 PHE A C 1
ATOM 765 O O . PHE A 1 95 ? -25.821 -32.090 16.283 1.00 57.62 373 PHE A O 1
ATOM 773 N N . ALA A 1 96 ? -25.775 -33.336 18.145 1.00 55.76 374 ALA A N 1
ATOM 774 C CA . ALA A 1 96 ? -26.109 -34.575 17.450 1.00 58.57 374 ALA A CA 1
ATOM 775 C C . ALA A 1 96 ? -27.526 -34.915 17.836 1.00 58.20 374 ALA A C 1
ATOM 776 O O . ALA A 1 96 ? -27.764 -35.385 18.943 1.00 57.23 374 ALA A O 1
ATOM 778 N N . ALA A 1 97 ? -28.469 -34.673 16.930 1.00 59.73 375 ALA A N 1
ATOM 779 C CA . ALA A 1 97 ? -29.890 -34.780 17.233 1.00 61.05 375 ALA A CA 1
ATOM 780 C C . ALA A 1 97 ? -30.361 -36.214 17.499 1.00 59.33 375 ALA A C 1
ATOM 781 O O . ALA A 1 97 ? -31.236 -36.424 18.340 1.00 64.29 375 ALA A O 1
ATOM 783 N N . GLU A 1 98 ? -29.783 -37.192 16.803 1.00 59.38 376 GLU A N 1
ATOM 784 C CA . GLU A 1 98 ? -30.203 -38.599 16.926 1.00 64.11 376 GLU A CA 1
ATOM 785 C C . GLU A 1 98 ? -30.071 -39.070 18.369 1.00 62.02 376 GLU A C 1
ATOM 786 O O . GLU A 1 98 ? -30.908 -39.810 18.862 1.00 64.48 376 GLU A O 1
ATOM 792 N N . SER A 1 99 ? -29.007 -38.619 19.031 1.00 57.78 377 SER A N 1
ATOM 793 C CA . SER A 1 99 ? -28.644 -39.092 20.367 1.00 57.12 377 SER A CA 1
ATOM 794 C C . SER A 1 99 ? -28.797 -38.009 21.445 1.00 55.72 377 SER A C 1
ATOM 795 O O . SER A 1 99 ? -28.531 -38.293 22.617 1.00 56.51 377 SER A O 1
ATOM 798 N N . ASP A 1 100 ? -29.258 -36.809 21.044 1.00 54.69 378 ASP A N 1
ATOM 799 C CA . ASP A 1 100 ? -29.371 -35.624 21.912 1.00 52.68 378 ASP A CA 1
ATOM 800 C C . ASP A 1 100 ? -28.089 -35.390 22.677 1.00 50.33 378 ASP A C 1
ATOM 801 O O . ASP A 1 100 ? -28.096 -35.239 23.904 1.00 51.11 378 ASP A O 1
ATOM 806 N N . SER A 1 101 ? -26.987 -35.386 21.935 1.00 45.98 379 SER A N 1
ATOM 807 C CA . SER A 1 101 ? -25.676 -35.159 22.454 1.00 45.08 379 SER A CA 1
ATOM 808 C C . SER A 1 101 ? -25.089 -33.832 22.031 1.00 45.79 379 SER A C 1
ATOM 809 O O . SER A 1 101 ? -25.283 -33.405 20.875 1.00 47.14 379 SER A O 1
ATOM 812 N N . LEU A 1 102 ? -24.287 -33.231 22.914 1.00 43.33 380 LEU A N 1
ATOM 813 C CA . LEU A 1 102 ? -23.460 -32.092 22.545 1.00 43.75 380 LEU A CA 1
ATOM 814 C C . LEU A 1 102 ? -22.000 -32.500 22.490 1.00 42.99 380 LEU A C 1
ATOM 815 O O . LEU A 1 102 ? -21.469 -33.060 23.469 1.00 42.56 380 LEU A O 1
ATOM 820 N N . LEU A 1 103 ? -21.367 -32.211 21.359 1.00 41.25 381 LEU A N 1
ATOM 821 C CA . LEU A 1 103 ? -19.916 -32.425 21.184 1.00 39.51 381 LEU A CA 1
ATOM 822 C C . LEU A 1 103 ? -19.169 -31.101 21.143 1.00 42.31 381 LEU A C 1
ATOM 823 O O . LEU A 1 103 ? -19.532 -30.226 20.370 1.00 41.28 381 LEU A O 1
ATOM 828 N N . PHE A 1 104 ? -18.146 -30.959 21.994 1.00 38.39 382 PHE A N 1
ATOM 829 C CA . PHE A 1 104 ? -17.215 -29.846 21.842 1.00 39.91 382 PHE A CA 1
ATOM 830 C C . PHE A 1 104 ? -15.896 -30.407 21.357 1.00 41.46 382 PHE A C 1
ATOM 831 O O . PHE A 1 104 ? -15.417 -31.425 21.909 1.00 40.69 382 PHE A O 1
ATOM 839 N N A VAL A 1 105 ? -15.322 -29.757 20.342 0.50 39.91 383 VAL A N 1
ATOM 840 N N B VAL A 1 105 ? -15.323 -29.791 20.317 0.50 40.59 383 VAL A N 1
ATOM 841 C CA A VAL A 1 105 ? -14.018 -30.085 19.835 0.50 39.87 383 VAL A CA 1
ATOM 842 C CA B VAL A 1 105 ? -13.985 -30.116 19.877 0.50 40.90 383 VAL A CA 1
ATOM 843 C C A VAL A 1 105 ? -13.188 -28.792 19.852 0.50 42.47 383 VAL A C 1
ATOM 844 C C B VAL A 1 105 ? -13.163 -28.829 19.802 0.50 43.22 383 VAL A C 1
ATOM 845 O O A VAL A 1 105 ? -13.656 -27.746 19.412 0.50 40.65 383 VAL A O 1
ATOM 846 O O B VAL A 1 105 ? -13.599 -27.841 19.226 0.50 41.85 383 VAL A O 1
ATOM 853 N N . GLY A 1 106 ? -11.992 -28.846 20.424 1.00 39.59 384 GLY A N 1
ATOM 854 C CA . GLY A 1 106 ? -11.136 -27.646 20.473 1.00 43.15 384 GLY A CA 1
ATOM 855 C C . GLY A 1 106 ? -9.649 -27.928 20.577 1.00 46.25 384 GLY A C 1
ATOM 856 O O . GLY A 1 106 ? -9.195 -29.031 20.265 1.00 42.54 384 GLY A O 1
ATOM 857 N N . SER A 1 107 ? -8.909 -26.888 20.957 1.00 42.76 385 SER A N 1
ATOM 858 C CA . SER A 1 107 ? -7.465 -26.917 21.066 1.00 45.79 385 SER A CA 1
ATOM 859 C C . SER A 1 107 ? -7.082 -25.876 22.085 1.00 47.45 385 SER A C 1
ATOM 860 O O . SER A 1 107 ? -7.652 -24.787 22.097 1.00 48.24 385 SER A O 1
ATOM 863 N N . PRO A 1 108 ? -6.092 -26.171 22.920 1.00 49.99 386 PRO A N 1
ATOM 864 C CA . PRO A 1 108 ? -5.692 -25.173 23.923 1.00 50.29 386 PRO A CA 1
ATOM 865 C C . PRO A 1 108 ? -5.111 -23.916 23.385 1.00 51.99 386 PRO A C 1
ATOM 866 O O . PRO A 1 108 ? -4.435 -23.900 22.362 1.00 49.96 386 PRO A O 1
ATOM 870 N N . PHE A 1 109 ? -5.403 -22.857 24.125 1.00 61.92 387 PHE A N 1
ATOM 871 C CA . PHE A 1 109 ? -5.077 -21.517 23.734 1.00 67.55 387 PHE A CA 1
ATOM 872 C C . PHE A 1 109 ? -4.045 -20.980 24.733 1.00 71.77 387 PHE A C 1
ATOM 873 O O . PHE A 1 109 ? -4.365 -20.641 25.877 1.00 69.12 387 PHE A O 1
ATOM 881 N N . LEU A 1 110 ? -2.802 -20.905 24.280 1.00 77.51 388 LEU A N 1
ATOM 882 C CA . LEU A 1 110 ? -1.682 -20.728 25.181 1.00 79.89 388 LEU A CA 1
ATOM 883 C C . LEU A 1 110 ? -1.297 -19.259 25.423 1.00 82.92 388 LEU A C 1
ATOM 884 O O . LEU A 1 110 ? -0.401 -18.986 26.207 1.00 84.95 388 LEU A O 1
ATOM 889 N N . ASP A 1 111 ? -2.028 -18.315 24.838 1.00 86.67 389 ASP A N 1
ATOM 890 C CA . ASP A 1 111 ? -1.635 -16.896 24.897 1.00 95.54 389 ASP A CA 1
ATOM 891 C C . ASP A 1 111 ? -1.650 -16.216 26.283 1.00 97.83 389 ASP A C 1
ATOM 892 O O . ASP A 1 111 ? -1.064 -15.138 26.432 1.00 100.59 389 ASP A O 1
ATOM 897 N N . GLY A 1 112 ? -2.293 -16.829 27.281 1.00 94.82 390 GLY A N 1
ATOM 898 C CA . GLY A 1 112 ? -2.284 -16.311 28.663 1.00 95.44 390 GLY A CA 1
ATOM 899 C C . GLY A 1 112 ? -1.653 -17.223 29.719 1.00 96.45 390 GLY A C 1
ATOM 900 O O . GLY A 1 112 ? -1.651 -16.891 30.905 1.00 93.62 390 GLY A O 1
ATOM 901 N N . LEU A 1 113 ? -1.111 -18.365 29.296 1.00 93.67 391 LEU A N 1
ATOM 902 C CA . LEU A 1 113 ? -0.513 -19.350 30.217 1.00 93.15 391 LEU A CA 1
ATOM 903 C C . LEU A 1 113 ? 0.835 -18.863 30.762 1.00 94.91 391 LEU A C 1
ATOM 904 O O . LEU A 1 113 ? 1.233 -17.715 30.544 1.00 100.24 391 LEU A O 1
ATOM 909 N N . ILE B 1 1 ? -2.707 -30.208 40.329 1.00 66.70 279 ILE B N 1
ATOM 910 C CA . ILE B 1 1 ? -1.842 -31.047 39.434 1.00 64.61 279 ILE B CA 1
ATOM 911 C C . ILE B 1 1 ? -0.432 -30.487 39.491 1.00 59.98 279 ILE B C 1
ATOM 912 O O . ILE B 1 1 ? -0.246 -29.271 39.573 1.00 64.28 279 ILE B O 1
ATOM 917 N N . GLY B 1 2 ? 0.574 -31.354 39.459 1.00 56.02 280 GLY B N 1
ATOM 918 C CA . GLY B 1 2 ? 1.938 -30.889 39.389 1.00 53.70 280 GLY B CA 1
ATOM 919 C C . GLY B 1 2 ? 2.338 -30.583 37.957 1.00 51.65 280 GLY B C 1
ATOM 920 O O . GLY B 1 2 ? 1.657 -30.981 36.986 1.00 45.43 280 GLY B O 1
ATOM 921 N N . VAL B 1 3 ? 3.481 -29.921 37.832 1.00 48.73 281 VAL B N 1
ATOM 922 C CA . VAL B 1 3 ? 3.931 -29.412 36.561 1.00 45.82 281 VAL B CA 1
ATOM 923 C C . VAL B 1 3 ? 4.230 -30.525 35.575 1.00 43.93 281 VAL B C 1
ATOM 924 O O . VAL B 1 3 ? 3.774 -30.450 34.454 1.00 42.93 281 VAL B O 1
ATOM 928 N N . ALA B 1 4 ? 4.932 -31.581 36.013 1.00 43.54 282 ALA B N 1
ATOM 929 C CA . ALA B 1 4 ? 5.258 -32.719 35.134 1.00 44.45 282 ALA B CA 1
ATOM 930 C C . ALA B 1 4 ? 4.004 -33.453 34.629 1.00 41.69 282 ALA B C 1
ATOM 931 O O . ALA B 1 4 ? 3.920 -33.823 33.445 1.00 42.34 282 ALA B O 1
ATOM 933 N N . SER B 1 5 ? 3.037 -33.690 35.528 1.00 41.70 283 SER B N 1
ATOM 934 C CA . SER B 1 5 ? 1.776 -34.352 35.128 1.00 44.91 283 SER B CA 1
ATOM 935 C C . SER B 1 5 ? 0.939 -33.510 34.190 1.00 44.05 283 SER B C 1
ATOM 936 O O . SER B 1 5 ? 0.467 -34.026 33.210 1.00 41.29 283 SER B O 1
ATOM 939 N N . PHE B 1 6 ? 0.788 -32.222 34.487 1.00 43.85 284 PHE B N 1
ATOM 940 C CA . PHE B 1 6 ? 0.129 -31.247 33.580 1.00 42.56 284 PHE B CA 1
ATOM 941 C C . PHE B 1 6 ? 0.684 -31.286 32.169 1.00 41.05 284 PHE B C 1
ATOM 942 O O . PHE B 1 6 ? -0.065 -31.367 31.209 1.00 42.33 284 PHE B O 1
ATOM 950 N N . ALA B 1 7 ? 2.007 -31.337 32.075 1.00 42.44 285 ALA B N 1
ATOM 951 C CA . ALA B 1 7 ? 2.728 -31.207 30.828 1.00 39.51 285 ALA B CA 1
ATOM 952 C C . ALA B 1 7 ? 2.509 -32.385 29.927 1.00 41.18 285 ALA B C 1
ATOM 953 O O . ALA B 1 7 ? 2.505 -32.256 28.699 1.00 42.07 285 ALA B O 1
ATOM 955 N N . LYS B 1 8 ? 2.240 -33.532 30.531 1.00 41.20 286 LYS B N 1
ATOM 956 C CA . LYS B 1 8 ? 1.959 -34.741 29.756 1.00 42.53 286 LYS B CA 1
ATOM 957 C C . LYS B 1 8 ? 0.691 -34.632 28.886 1.00 45.53 286 LYS B C 1
ATOM 958 O O . LYS B 1 8 ? 0.518 -35.424 27.990 1.00 48.69 286 LYS B O 1
ATOM 964 N N . ALA B 1 9 ? -0.186 -33.649 29.132 1.00 42.83 287 ALA B N 1
ATOM 965 C CA . ALA B 1 9 ? -1.314 -33.412 28.234 1.00 42.33 287 ALA B CA 1
ATOM 966 C C . ALA B 1 9 ? -0.883 -32.812 26.869 1.00 45.46 287 ALA B C 1
ATOM 967 O O . ALA B 1 9 ? -1.688 -32.705 25.959 1.00 44.09 287 ALA B O 1
ATOM 969 N N . PHE B 1 10 ? 0.387 -32.428 26.742 1.00 43.60 288 PHE B N 1
ATOM 970 C CA . PHE B 1 10 ? 0.928 -31.733 25.588 1.00 42.69 288 PHE B CA 1
ATOM 971 C C . PHE B 1 10 ? 2.038 -32.544 24.932 1.00 43.96 288 PHE B C 1
ATOM 972 O O . PHE B 1 10 ? 3.096 -32.705 25.501 1.00 44.90 288 PHE B O 1
ATOM 980 N N . PRO B 1 11 ? 1.810 -33.034 23.704 1.00 41.76 289 PRO B N 1
ATOM 981 C CA . PRO B 1 11 ? 2.908 -33.757 23.019 1.00 41.20 289 PRO B CA 1
ATOM 982 C C . PRO B 1 11 ? 4.134 -32.906 22.713 1.00 40.98 289 PRO B C 1
ATOM 983 O O . PRO B 1 11 ? 5.245 -33.437 22.648 1.00 41.93 289 PRO B O 1
ATOM 987 N N . TRP B 1 12 ? 3.961 -31.596 22.568 1.00 40.38 290 TRP B N 1
ATOM 988 C CA . TRP B 1 12 ? 5.119 -30.742 22.284 1.00 39.72 290 TRP B CA 1
ATOM 989 C C . TRP B 1 12 ? 5.448 -29.908 23.487 1.00 42.43 290 TRP B C 1
ATOM 990 O O . TRP B 1 12 ? 5.122 -28.722 23.547 1.00 45.80 290 TRP B O 1
ATOM 1001 N N . HIS B 1 13 ? 6.089 -30.520 24.478 1.00 43.70 291 HIS B N 1
ATOM 1002 C CA . HIS B 1 13 ? 6.529 -29.795 25.675 1.00 38.90 291 HIS B CA 1
ATOM 1003 C C . HIS B 1 13 ? 7.897 -30.263 26.057 1.00 40.47 291 HIS B C 1
ATOM 1004 O O . HIS B 1 13 ? 8.318 -31.328 25.632 1.00 40.75 291 HIS B O 1
ATOM 1011 N N . PHE B 1 14 ? 8.590 -29.478 26.893 1.00 38.38 292 PHE B N 1
ATOM 1012 C CA . PHE B 1 14 ? 9.798 -29.970 27.575 1.00 36.77 292 PHE B CA 1
ATOM 1013 C C . PHE B 1 14 ? 9.914 -29.308 28.926 1.00 40.33 292 PHE B C 1
ATOM 1014 O O . PHE B 1 14 ? 9.351 -28.207 29.151 1.00 38.72 292 PHE B O 1
ATOM 1022 N N . ILE B 1 15 ? 10.591 -29.977 29.842 1.00 37.98 293 ILE B N 1
ATOM 1023 C CA . ILE B 1 15 ? 10.839 -29.424 31.171 1.00 36.57 293 ILE B CA 1
ATOM 1024 C C . ILE B 1 15 ? 12.327 -29.516 31.352 1.00 37.82 293 ILE B C 1
ATOM 1025 O O . ILE B 1 15 ? 12.940 -30.572 31.052 1.00 38.72 293 ILE B O 1
ATOM 1030 N N . THR B 1 16 ? 12.934 -28.431 31.802 1.00 38.48 294 THR B N 1
ATOM 1031 C CA . THR B 1 16 ? 14.344 -28.504 32.193 1.00 40.48 294 THR B CA 1
ATOM 1032 C C . THR B 1 16 ? 14.561 -28.176 33.654 1.00 40.77 294 THR B C 1
ATOM 1033 O O . THR B 1 16 ? 13.705 -27.570 34.330 1.00 40.19 294 THR B O 1
ATOM 1037 N N . ASP B 1 17 ? 15.741 -28.538 34.143 1.00 37.75 295 ASP B N 1
ATOM 1038 C CA . ASP B 1 17 ? 16.155 -28.100 35.470 1.00 43.04 295 ASP B CA 1
ATOM 1039 C C . ASP B 1 17 ? 16.904 -26.768 35.318 1.00 39.02 295 ASP B C 1
ATOM 1040 O O . ASP B 1 17 ? 16.945 -26.192 34.243 1.00 41.17 295 ASP B O 1
ATOM 1045 N N . LYS B 1 18 ? 17.533 -26.319 36.399 1.00 41.91 296 LYS B N 1
ATOM 1046 C CA . LYS B 1 18 ? 18.122 -24.984 36.445 1.00 44.56 296 LYS B CA 1
ATOM 1047 C C . LYS B 1 18 ? 19.447 -24.885 35.678 1.00 47.23 296 LYS B C 1
ATOM 1048 O O . LYS B 1 18 ? 20.013 -23.798 35.540 1.00 42.09 296 LYS B O 1
ATOM 1054 N N . ARG B 1 19 ? 19.929 -26.002 35.129 1.00 46.80 297 ARG B N 1
ATOM 1055 C CA . ARG B 1 19 ? 21.134 -25.990 34.303 1.00 47.70 297 ARG B CA 1
ATOM 1056 C C . ARG B 1 19 ? 20.752 -26.225 32.842 1.00 45.17 297 ARG B C 1
ATOM 1057 O O . ARG B 1 19 ? 21.597 -26.528 31.975 1.00 45.04 297 ARG B O 1
ATOM 1065 N N . LEU B 1 20 ? 19.449 -26.117 32.567 1.00 39.43 298 LEU B N 1
ATOM 1066 C CA . LEU B 1 20 ? 18.876 -26.432 31.267 1.00 38.97 298 LEU B CA 1
ATOM 1067 C C . LEU B 1 20 ? 19.089 -27.880 30.800 1.00 43.07 298 LEU B C 1
ATOM 1068 O O . LEU B 1 20 ? 19.162 -28.128 29.586 1.00 43.29 298 LEU B O 1
ATOM 1073 N N . GLU B 1 21 ? 19.181 -28.810 31.744 1.00 42.01 299 GLU B N 1
ATOM 1074 C CA . GLU B 1 21 ? 19.147 -30.240 31.425 1.00 42.18 299 GLU B CA 1
ATOM 1075 C C . GLU B 1 21 ? 17.679 -30.678 31.353 1.00 43.15 299 GLU B C 1
ATOM 1076 O O . GLU B 1 21 ? 16.901 -30.400 32.229 1.00 38.61 299 GLU B O 1
ATOM 1082 N N . LEU B 1 22 ? 17.321 -31.361 30.281 1.00 42.16 300 LEU B N 1
ATOM 1083 C CA . LEU B 1 22 ? 16.015 -31.896 30.081 1.00 41.66 300 LEU B CA 1
ATOM 1084 C C . LEU B 1 22 ? 15.744 -32.985 31.138 1.00 45.88 300 LEU B C 1
ATOM 1085 O O . LEU B 1 22 ? 16.544 -33.902 31.326 1.00 45.08 300 LEU B O 1
ATOM 1090 N N . VAL B 1 23 ? 14.616 -32.828 31.809 1.00 40.81 301 VAL B N 1
ATOM 1091 C CA . VAL B 1 23 ? 14.086 -33.804 32.761 1.00 39.63 301 VAL B CA 1
ATOM 1092 C C . VAL B 1 23 ? 12.750 -34.447 32.321 1.00 42.69 301 VAL B C 1
ATOM 1093 O O . VAL B 1 23 ? 12.361 -35.467 32.876 1.00 40.04 301 VAL B O 1
ATOM 1097 N N . GLN B 1 24 ? 12.112 -33.912 31.279 1.00 38.91 302 GLN B N 1
ATOM 1098 C CA . GLN B 1 24 ? 10.939 -34.557 30.664 1.00 40.25 302 GLN B CA 1
ATOM 1099 C C . GLN B 1 24 ? 10.743 -34.002 29.269 1.00 39.51 302 GLN B C 1
ATOM 1100 O O . GLN B 1 24 ? 10.979 -32.811 29.008 1.00 40.85 302 GLN B O 1
ATOM 1106 N N . LEU B 1 25 ? 10.373 -34.880 28.349 1.00 44.13 303 LEU B N 1
ATOM 1107 C CA . LEU B 1 25 ? 9.978 -34.491 26.986 1.00 42.32 303 LEU B CA 1
ATOM 1108 C C . LEU B 1 25 ? 8.583 -35.018 26.625 1.00 43.64 303 LEU B C 1
ATOM 1109 O O . LEU B 1 25 ? 8.238 -36.152 26.959 1.00 41.69 303 LEU B O 1
ATOM 1114 N N . GLY B 1 26 ? 7.807 -34.232 25.899 1.00 39.26 304 GLY B N 1
ATOM 1115 C CA . GLY B 1 26 ? 6.535 -34.688 25.386 1.00 41.71 304 GLY B CA 1
ATOM 1116 C C . GLY B 1 26 ? 6.723 -35.717 24.283 1.00 44.15 304 GLY B C 1
ATOM 1117 O O . GLY B 1 26 ? 7.802 -35.823 23.700 1.00 43.27 304 GLY B O 1
ATOM 1118 N N . ALA B 1 27 ? 5.623 -36.410 23.986 1.00 42.33 305 ALA B N 1
ATOM 1119 C CA . ALA B 1 27 ? 5.594 -37.574 23.108 1.00 45.41 305 ALA B CA 1
ATOM 1120 C C . ALA B 1 27 ? 6.032 -37.201 21.697 1.00 44.07 305 ALA B C 1
ATOM 1121 O O . ALA B 1 27 ? 6.666 -37.997 21.036 1.00 44.07 305 ALA B O 1
ATOM 1123 N N . GLY B 1 28 ? 5.707 -35.986 21.264 1.00 42.82 306 GLY B N 1
ATOM 1124 C CA . GLY B 1 28 ? 6.114 -35.496 19.943 1.00 44.33 306 GLY B CA 1
ATOM 1125 C C . GLY B 1 28 ? 7.630 -35.415 19.848 1.00 46.80 306 GLY B C 1
ATOM 1126 O O . GLY B 1 28 ? 8.228 -35.905 18.872 1.00 45.10 306 GLY B O 1
ATOM 1127 N N . PHE B 1 29 ? 8.267 -34.776 20.834 1.00 44.11 307 PHE B N 1
ATOM 1128 C CA . PHE B 1 29 ? 9.749 -34.699 20.837 1.00 43.80 307 PHE B CA 1
ATOM 1129 C C . PHE B 1 29 ? 10.376 -36.086 20.998 1.00 42.81 307 PHE B C 1
ATOM 1130 O O . PHE B 1 29 ? 11.412 -36.393 20.394 1.00 44.52 307 PHE B O 1
ATOM 1138 N N . MET B 1 30 ? 9.758 -36.930 21.815 1.00 44.45 308 MET B N 1
ATOM 1139 C CA . MET B 1 30 ? 10.278 -38.254 22.026 1.00 45.00 308 MET B CA 1
ATOM 1140 C C . MET B 1 30 ? 10.235 -39.038 20.742 1.00 47.44 308 MET B C 1
ATOM 1141 O O . MET B 1 30 ? 11.163 -39.772 20.475 1.00 46.23 308 MET B O 1
ATOM 1146 N N A ARG B 1 31 ? 9.175 -38.871 19.948 0.50 47.05 309 ARG B N 1
ATOM 1147 N N B ARG B 1 31 ? 9.195 -38.869 19.930 0.50 47.49 309 ARG B N 1
ATOM 1148 C CA A ARG B 1 31 ? 9.114 -39.504 18.631 0.50 49.54 309 ARG B CA 1
ATOM 1149 C CA B ARG B 1 31 ? 9.176 -39.564 18.653 0.50 50.19 309 ARG B CA 1
ATOM 1150 C C A ARG B 1 31 ? 10.296 -39.067 17.753 0.50 48.44 309 ARG B C 1
ATOM 1151 C C B ARG B 1 31 ? 10.283 -39.063 17.715 0.50 48.60 309 ARG B C 1
ATOM 1152 O O A ARG B 1 31 ? 10.911 -39.896 17.078 0.50 48.51 309 ARG B O 1
ATOM 1153 O O B ARG B 1 31 ? 10.830 -39.847 16.940 0.50 48.02 309 ARG B O 1
ATOM 1168 N N . LEU B 1 32 ? 10.644 -37.785 17.793 1.00 47.92 310 LEU B N 1
ATOM 1169 C CA . LEU B 1 32 ? 11.691 -37.266 16.931 1.00 46.48 310 LEU B CA 1
ATOM 1170 C C . LEU B 1 32 ? 13.141 -37.546 17.378 1.00 53.94 310 LEU B C 1
ATOM 1171 O O . LEU B 1 32 ? 13.981 -37.775 16.522 1.00 52.05 310 LEU B O 1
ATOM 1176 N N A PHE B 1 33 ? 13.419 -37.522 18.687 0.50 47.99 311 PHE B N 1
ATOM 1177 N N B PHE B 1 33 ? 13.476 -37.503 18.665 0.50 52.56 311 PHE B N 1
ATOM 1178 C CA A PHE B 1 33 ? 14.804 -37.757 19.136 0.50 48.96 311 PHE B CA 1
ATOM 1179 C CA B PHE B 1 33 ? 14.884 -37.796 19.014 0.50 55.74 311 PHE B CA 1
ATOM 1180 C C A PHE B 1 33 ? 14.993 -38.606 20.390 0.50 48.91 311 PHE B C 1
ATOM 1181 C C B PHE B 1 33 ? 15.098 -38.471 20.362 0.50 55.42 311 PHE B C 1
ATOM 1182 O O A PHE B 1 33 ? 16.122 -38.729 20.897 0.50 47.94 311 PHE B O 1
ATOM 1183 O O B PHE B 1 33 ? 16.189 -38.387 20.951 0.50 54.66 311 PHE B O 1
ATOM 1198 N N A GLY B 1 34 ? 13.916 -39.243 20.841 0.50 51.44 312 GLY B N 1
ATOM 1199 N N B GLY B 1 34 ? 14.074 -39.197 20.800 0.50 56.67 312 GLY B N 1
ATOM 1200 C CA A GLY B 1 34 ? 13.976 -40.121 21.999 0.50 56.36 312 GLY B CA 1
ATOM 1201 C CA B GLY B 1 34 ? 14.149 -39.994 22.012 0.50 60.41 312 GLY B CA 1
ATOM 1202 C C A GLY B 1 34 ? 15.100 -41.138 21.872 0.50 58.90 312 GLY B C 1
ATOM 1203 C C B GLY B 1 34 ? 15.136 -41.143 21.880 0.50 61.07 312 GLY B C 1
ATOM 1204 O O A GLY B 1 34 ? 15.833 -41.376 22.828 0.50 61.26 312 GLY B O 1
ATOM 1205 O O B GLY B 1 34 ? 15.798 -41.501 22.849 0.50 63.65 312 GLY B O 1
ATOM 1206 N N . THR B 1 35 ? 15.219 -41.727 20.686 1.00 61.40 313 THR B N 1
ATOM 1207 C CA . THR B 1 35 ? 16.243 -42.752 20.375 1.00 65.67 313 THR B CA 1
ATOM 1208 C C . THR B 1 35 ? 17.687 -42.244 20.575 1.00 63.30 313 THR B C 1
ATOM 1209 O O . THR B 1 35 ? 18.600 -43.046 20.662 1.00 66.13 313 THR B O 1
ATOM 1213 N N . HIS B 1 36 ? 17.892 -40.922 20.641 1.00 53.71 314 HIS B N 1
ATOM 1214 C CA . HIS B 1 36 ? 19.245 -40.365 20.682 1.00 53.12 314 HIS B CA 1
ATOM 1215 C C . HIS B 1 36 ? 19.608 -39.883 22.055 1.00 51.98 314 HIS B C 1
ATOM 1216 O O . HIS B 1 36 ? 20.746 -39.504 22.294 1.00 52.63 314 HIS B O 1
ATOM 1223 N N . LEU B 1 37 ? 18.665 -39.906 23.004 1.00 49.95 315 LEU B N 1
ATOM 1224 C CA . LEU B 1 37 ? 18.923 -39.296 24.313 1.00 48.39 315 LEU B CA 1
ATOM 1225 C C . LEU B 1 37 ? 20.068 -40.020 25.079 1.00 49.99 315 LEU B C 1
ATOM 1226 O O . LEU B 1 37 ? 20.898 -39.370 25.744 1.00 52.83 315 LEU B O 1
ATOM 1231 N N . ALA B 1 38 ? 20.102 -41.339 24.936 1.00 52.21 316 ALA B N 1
ATOM 1232 C CA . ALA B 1 38 ? 21.100 -42.183 25.595 1.00 52.14 316 ALA B CA 1
ATOM 1233 C C . ALA B 1 38 ? 22.528 -41.730 25.269 1.00 53.12 316 ALA B C 1
ATOM 1234 O O . ALA B 1 38 ? 23.333 -41.548 26.185 1.00 50.87 316 ALA B O 1
ATOM 1236 N N . THR B 1 39 ? 22.799 -41.527 23.967 1.00 49.20 317 THR B N 1
ATOM 1237 C CA . THR B 1 39 ? 24.116 -41.262 23.431 1.00 48.82 317 THR B CA 1
ATOM 1238 C C . THR B 1 39 ? 24.480 -39.751 23.387 1.00 49.58 317 THR B C 1
ATOM 1239 O O . THR B 1 39 ? 25.653 -39.375 23.561 1.00 49.64 317 THR B O 1
ATOM 1243 N N . HIS B 1 40 ? 23.483 -38.896 23.162 1.00 46.61 318 HIS B N 1
ATOM 1244 C CA . HIS B 1 40 ? 23.725 -37.464 22.915 1.00 45.86 318 HIS B CA 1
ATOM 1245 C C . HIS B 1 40 ? 23.428 -36.605 24.127 1.00 46.81 318 HIS B C 1
ATOM 1246 O O . HIS B 1 40 ? 23.673 -35.396 24.147 1.00 46.04 318 HIS B O 1
ATOM 1253 N N . GLY B 1 41 ? 22.891 -37.220 25.163 1.00 47.19 319 GLY B N 1
ATOM 1254 C CA . GLY B 1 41 ? 22.677 -36.522 26.423 1.00 47.13 319 GLY B CA 1
ATOM 1255 C C . GLY B 1 41 ? 21.378 -35.718 26.526 1.00 45.67 319 GLY B C 1
ATOM 1256 O O . GLY B 1 41 ? 20.459 -35.843 25.713 1.00 49.34 319 GLY B O 1
ATOM 1257 N N . SER B 1 42 ? 21.310 -34.892 27.554 1.00 46.00 320 SER B N 1
ATOM 1258 C CA . SER B 1 42 ? 20.066 -34.216 27.883 1.00 47.16 320 SER B CA 1
ATOM 1259 C C . SER B 1 42 ? 20.140 -32.699 27.887 1.00 45.06 320 SER B C 1
ATOM 1260 O O . SER B 1 42 ? 19.200 -32.053 28.327 1.00 41.64 320 SER B O 1
ATOM 1263 N N . SER B 1 43 ? 21.242 -32.124 27.415 1.00 45.95 321 SER B N 1
ATOM 1264 C CA . SER B 1 43 ? 21.352 -30.675 27.406 1.00 44.21 321 SER B CA 1
ATOM 1265 C C . SER B 1 43 ? 20.364 -30.090 26.403 1.00 41.41 321 SER B C 1
ATOM 1266 O O . SER B 1 43 ? 20.288 -30.556 25.251 1.00 42.91 321 SER B O 1
ATOM 1269 N N . LEU B 1 44 ? 19.614 -29.061 26.817 1.00 41.49 322 LEU B N 1
ATOM 1270 C CA . LEU B 1 44 ? 18.610 -28.426 25.917 1.00 39.41 322 LEU B CA 1
ATOM 1271 C C . LEU B 1 44 ? 19.189 -28.005 24.562 1.00 39.84 322 LEU B C 1
ATOM 1272 O O . LEU B 1 44 ? 18.581 -28.237 23.493 1.00 40.42 322 LEU B O 1
ATOM 1277 N N . GLY B 1 45 ? 20.382 -27.406 24.581 1.00 41.99 323 GLY B N 1
ATOM 1278 C CA . GLY B 1 45 ? 20.998 -26.874 23.372 1.00 42.67 323 GLY B CA 1
ATOM 1279 C C . GLY B 1 45 ? 21.518 -27.915 22.409 1.00 46.15 323 GLY B C 1
ATOM 1280 O O . GLY B 1 45 ? 21.847 -27.586 21.264 1.00 45.25 323 GLY B O 1
ATOM 1281 N N . THR B 1 46 ? 21.534 -29.184 22.829 1.00 45.56 324 THR B N 1
ATOM 1282 C CA . THR B 1 46 ? 21.890 -30.292 21.927 1.00 41.94 324 THR B CA 1
ATOM 1283 C C . THR B 1 46 ? 20.810 -30.479 20.884 1.00 41.76 324 THR B C 1
ATOM 1284 O O . THR B 1 46 ? 21.106 -30.867 19.783 1.00 44.11 324 THR B O 1
ATOM 1288 N N . TYR B 1 47 ? 19.554 -30.235 21.264 1.00 40.18 325 TYR B N 1
ATOM 1289 C CA . TYR B 1 47 ? 18.395 -30.491 20.435 1.00 42.76 325 TYR B CA 1
ATOM 1290 C C . TYR B 1 47 ? 17.611 -29.262 19.952 1.00 42.98 325 TYR B C 1
ATOM 1291 O O . TYR B 1 47 ? 16.815 -29.415 19.047 1.00 45.67 325 TYR B O 1
ATOM 1300 N N . PHE B 1 48 ? 17.800 -28.096 20.579 1.00 42.36 326 PHE B N 1
ATOM 1301 C CA . PHE B 1 48 ? 16.974 -26.923 20.313 1.00 41.92 326 PHE B CA 1
ATOM 1302 C C . PHE B 1 48 ? 17.832 -25.714 20.066 1.00 45.65 326 PHE B C 1
ATOM 1303 O O . PHE B 1 48 ? 18.845 -25.500 20.784 1.00 41.28 326 PHE B O 1
ATOM 1311 N N . ARG B 1 49 ? 17.406 -24.947 19.069 1.00 43.59 327 ARG B N 1
ATOM 1312 C CA . ARG B 1 49 ? 17.878 -23.589 18.817 1.00 48.28 327 ARG B CA 1
ATOM 1313 C C . ARG B 1 49 ? 16.768 -22.599 19.149 1.00 44.56 327 ARG B C 1
ATOM 1314 O O . ARG B 1 49 ? 15.654 -22.734 18.661 1.00 45.01 327 ARG B O 1
ATOM 1322 N N . LEU B 1 50 ? 17.066 -21.595 19.970 1.00 41.69 328 LEU B N 1
ATOM 1323 C CA . LEU B 1 50 ? 16.088 -20.543 20.327 1.00 46.12 328 LEU B CA 1
ATOM 1324 C C . LEU B 1 50 ? 16.068 -19.495 19.237 1.00 47.84 328 LEU B C 1
ATOM 1325 O O . LEU B 1 50 ? 17.071 -18.810 18.995 1.00 53.47 328 LEU B O 1
ATOM 1330 N N . LEU B 1 51 ? 14.914 -19.329 18.619 1.00 46.57 329 LEU B N 1
ATOM 1331 C CA . LEU B 1 51 ? 14.737 -18.364 17.526 1.00 47.91 329 LEU B CA 1
ATOM 1332 C C . LEU B 1 51 ? 14.021 -17.088 17.978 1.00 48.74 329 LEU B C 1
ATOM 1333 O O . LEU B 1 51 ? 14.326 -15.992 17.506 1.00 47.94 329 LEU B O 1
ATOM 1338 N N . ARG B 1 52 ? 13.063 -17.220 18.897 1.00 50.47 330 ARG B N 1
ATOM 1339 C CA . ARG B 1 52 ? 12.384 -16.067 19.474 1.00 50.05 330 ARG B CA 1
ATOM 1340 C C . ARG B 1 52 ? 12.129 -16.342 20.939 1.00 49.98 330 ARG B C 1
ATOM 1341 O O . ARG B 1 52 ? 11.783 -17.490 21.307 1.00 48.26 330 ARG B O 1
ATOM 1349 N N . PRO B 1 53 ? 12.281 -15.325 21.807 1.00 47.56 331 PRO B N 1
ATOM 1350 C CA . PRO B 1 53 ? 12.718 -13.929 21.565 1.00 49.78 331 PRO B CA 1
ATOM 1351 C C . PRO B 1 53 ? 14.135 -13.842 20.990 1.00 50.86 331 PRO B C 1
ATOM 1352 O O . PRO B 1 53 ? 14.989 -14.650 21.332 1.00 52.55 331 PRO B O 1
ATOM 1356 N N . ARG B 1 54 ? 14.372 -12.880 20.096 1.00 56.82 332 ARG B N 1
ATOM 1357 C CA . ARG B 1 54 ? 15.670 -12.752 19.441 1.00 59.63 332 ARG B CA 1
ATOM 1358 C C . ARG B 1 54 ? 16.727 -12.257 20.396 1.00 52.85 332 ARG B C 1
ATOM 1359 O O . ARG B 1 54 ? 16.419 -11.449 21.254 1.00 49.99 332 ARG B O 1
ATOM 1367 N N . GLY B 1 55 ? 17.967 -12.686 20.183 1.00 50.88 333 GLY B N 1
ATOM 1368 C CA . GLY B 1 55 ? 19.130 -12.132 20.903 1.00 56.08 333 GLY B CA 1
ATOM 1369 C C . GLY B 1 55 ? 19.241 -12.712 22.331 1.00 58.50 333 GLY B C 1
ATOM 1370 O O . GLY B 1 55 ? 20.033 -12.242 23.158 1.00 60.13 333 GLY B O 1
ATOM 1371 N N . VAL B 1 56 ? 18.408 -13.702 22.628 1.00 49.68 334 VAL B N 1
ATOM 1372 C CA . VAL B 1 56 ? 18.341 -14.290 23.946 1.00 48.55 334 VAL B CA 1
ATOM 1373 C C . VAL B 1 56 ? 19.105 -15.611 23.829 1.00 46.72 334 VAL B C 1
ATOM 1374 O O . VAL B 1 56 ? 18.740 -16.466 23.035 1.00 46.73 334 VAL B O 1
ATOM 1378 N N . PRO B 1 57 ? 20.151 -15.793 24.630 1.00 48.01 335 PRO B N 1
ATOM 1379 C CA . PRO B 1 57 ? 20.903 -17.043 24.546 1.00 48.50 335 PRO B CA 1
ATOM 1380 C C . PRO B 1 57 ? 20.221 -18.199 25.337 1.00 47.33 335 PRO B C 1
ATOM 1381 O O . PRO B 1 57 ? 19.333 -17.962 26.158 1.00 43.65 335 PRO B O 1
ATOM 1385 N N . LEU B 1 58 ? 20.646 -19.440 25.092 1.00 47.28 336 LEU B N 1
ATOM 1386 C CA . LEU B 1 58 ? 20.161 -20.594 25.869 1.00 46.58 336 LEU B CA 1
ATOM 1387 C C . LEU B 1 58 ? 20.816 -20.657 27.229 1.00 48.06 336 LEU B C 1
ATOM 1388 O O . LEU B 1 58 ? 21.796 -21.388 27.465 1.00 44.63 336 LEU B O 1
ATOM 1393 N N . ASP B 1 59 ? 20.244 -19.876 28.132 1.00 46.32 337 ASP B N 1
ATOM 1394 C CA . ASP B 1 59 ? 20.747 -19.686 29.443 1.00 47.68 337 ASP B CA 1
ATOM 1395 C C . ASP B 1 59 ? 19.515 -19.561 30.336 1.00 44.81 337 ASP B C 1
ATOM 1396 O O . ASP B 1 59 ? 18.585 -18.841 29.989 1.00 44.71 337 ASP B O 1
ATOM 1401 N N . PHE B 1 60 ? 19.523 -20.271 31.468 1.00 45.75 338 PHE B N 1
ATOM 1402 C CA . PHE B 1 60 ? 18.349 -20.378 32.371 1.00 42.79 338 PHE B CA 1
ATOM 1403 C C . PHE B 1 60 ? 17.903 -18.979 32.776 1.00 40.94 338 PHE B C 1
ATOM 1404 O O . PHE B 1 60 ? 16.773 -18.623 32.586 1.00 41.77 338 PHE B O 1
ATOM 1412 N N . ARG B 1 61 ? 18.826 -18.171 33.307 1.00 42.49 339 ARG B N 1
ATOM 1413 C CA . ARG B 1 61 ? 18.484 -16.846 33.765 1.00 47.35 339 ARG B CA 1
ATOM 1414 C C . ARG B 1 61 ? 18.005 -15.930 32.640 1.00 43.89 339 ARG B C 1
ATOM 1415 O O . ARG B 1 61 ? 17.043 -15.211 32.756 1.00 43.11 339 ARG B O 1
ATOM 1423 N N . GLU B 1 62 ? 18.691 -15.928 31.517 1.00 42.52 340 GLU B N 1
ATOM 1424 C CA . GLU B 1 62 ? 18.249 -15.080 30.397 1.00 42.54 340 GLU B CA 1
ATOM 1425 C C . GLU B 1 62 ? 16.877 -15.452 29.832 1.00 39.96 340 GLU B C 1
ATOM 1426 O O . GLU B 1 62 ? 16.087 -14.589 29.448 1.00 41.42 340 GLU B O 1
ATOM 1432 N N . ILE B 1 63 ? 16.575 -16.733 29.789 1.00 40.76 341 ILE B N 1
ATOM 1433 C CA . ILE B 1 63 ? 15.240 -17.182 29.411 1.00 38.21 341 ILE B CA 1
ATOM 1434 C C . ILE B 1 63 ? 14.192 -16.711 30.421 1.00 40.89 341 ILE B C 1
ATOM 1435 O O . ILE B 1 63 ? 13.138 -16.213 30.065 1.00 42.38 341 ILE B O 1
ATOM 1440 N N . LEU B 1 64 ? 14.497 -16.838 31.709 1.00 40.38 342 LEU B N 1
ATOM 1441 C CA . LEU B 1 64 ? 13.549 -16.492 32.740 1.00 41.64 342 LEU B CA 1
ATOM 1442 C C . LEU B 1 64 ? 13.241 -15.000 32.785 1.00 42.28 342 LEU B C 1
ATOM 1443 O O . LEU B 1 64 ? 12.145 -14.602 33.196 1.00 42.54 342 LEU B O 1
ATOM 1448 N N . LYS B 1 65 ? 14.186 -14.178 32.368 1.00 41.30 343 LYS B N 1
ATOM 1449 C CA . LYS B 1 65 ? 13.943 -12.747 32.295 1.00 47.92 343 LYS B CA 1
ATOM 1450 C C . LYS B 1 65 ? 12.908 -12.414 31.235 1.00 48.26 343 LYS B C 1
ATOM 1451 O O . LYS B 1 65 ? 12.324 -11.333 31.266 1.00 53.26 343 LYS B O 1
ATOM 1457 N N . ARG B 1 66 ? 12.724 -13.328 30.290 1.00 44.02 344 ARG B N 1
ATOM 1458 C CA . ARG B 1 66 ? 11.784 -13.146 29.207 1.00 45.29 344 ARG B CA 1
ATOM 1459 C C . ARG B 1 66 ? 10.619 -14.128 29.266 1.00 47.12 344 ARG B C 1
ATOM 1460 O O . ARG B 1 66 ? 9.977 -14.368 28.264 1.00 47.07 344 ARG B O 1
ATOM 1468 N N . VAL B 1 67 ? 10.317 -14.657 30.450 1.00 45.81 345 VAL B N 1
ATOM 1469 C CA . VAL B 1 67 ? 9.401 -15.801 30.565 1.00 48.13 345 VAL B CA 1
ATOM 1470 C C . VAL B 1 67 ? 7.957 -15.479 30.133 1.00 52.02 345 VAL B C 1
ATOM 1471 O O . VAL B 1 67 ? 7.191 -16.385 29.786 1.00 53.84 345 VAL B O 1
ATOM 1475 N N . ASN B 1 68 ? 7.592 -14.201 30.135 1.00 52.89 346 ASN B N 1
ATOM 1476 C CA . ASN B 1 68 ? 6.249 -13.799 29.733 1.00 62.20 346 ASN B CA 1
ATOM 1477 C C . ASN B 1 68 ? 6.104 -13.466 28.240 1.00 60.38 346 ASN B C 1
ATOM 1478 O O . ASN B 1 68 ? 5.027 -13.075 27.829 1.00 65.26 346 ASN B O 1
ATOM 1483 N N . THR B 1 69 ? 7.150 -13.649 27.433 1.00 53.33 347 THR B N 1
ATOM 1484 C CA . THR B 1 69 ? 7.047 -13.356 26.000 1.00 51.65 347 THR B CA 1
ATOM 1485 C C . THR B 1 69 ? 6.897 -14.681 25.270 1.00 50.56 347 THR B C 1
ATOM 1486 O O . THR B 1 69 ? 7.239 -15.724 25.809 1.00 51.19 347 THR B O 1
ATOM 1490 N N . PRO B 1 70 ? 6.352 -14.661 24.057 1.00 50.61 348 PRO B N 1
ATOM 1491 C CA . PRO B 1 70 ? 6.237 -15.986 23.433 1.00 49.83 348 PRO B CA 1
ATOM 1492 C C . PRO B 1 70 ? 7.588 -16.513 22.959 1.00 47.96 348 PRO B C 1
ATOM 1493 O O . PRO B 1 70 ? 8.486 -15.720 22.602 1.00 46.48 348 PRO B O 1
ATOM 1497 N N . PHE B 1 71 ? 7.728 -17.838 22.975 1.00 45.52 349 PHE B N 1
ATOM 1498 C CA . PHE B 1 71 ? 8.935 -18.508 22.553 1.00 43.53 349 PHE B CA 1
ATOM 1499 C C . PHE B 1 71 ? 8.745 -19.256 21.254 1.00 46.08 349 PHE B C 1
ATOM 1500 O O . PHE B 1 71 ? 7.676 -19.831 20.997 1.00 48.24 349 PHE B O 1
ATOM 1508 N N . MET B 1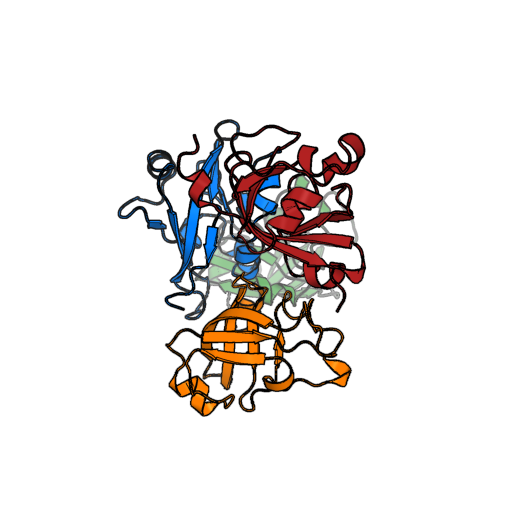 72 ? 9.805 -19.265 20.442 1.00 44.07 350 MET B N 1
ATOM 1509 C CA . MET B 1 72 ? 9.898 -20.151 19.301 1.00 46.31 350 MET B CA 1
ATOM 1510 C C . MET B 1 72 ? 11.278 -20.811 19.202 1.00 45.92 350 MET B C 1
ATOM 1511 O O . MET B 1 72 ? 12.317 -20.142 19.275 1.00 45.58 350 MET B O 1
ATOM 1516 N N . PHE B 1 73 ? 11.271 -22.116 18.948 1.00 43.37 351 PHE B N 1
ATOM 1517 C CA . PHE B 1 73 ? 12.466 -22.932 18.842 1.00 44.71 351 PHE B CA 1
ATOM 1518 C C . PHE B 1 73 ? 12.493 -23.604 17.486 1.00 48.04 351 PHE B C 1
ATOM 1519 O O . PHE B 1 73 ? 11.438 -23.891 16.893 1.00 50.52 351 PHE B O 1
ATOM 1527 N N . ALA B 1 74 ? 13.695 -23.855 17.009 1.00 45.85 352 ALA B N 1
ATOM 1528 C CA . ALA B 1 74 ? 13.925 -24.775 15.909 1.00 46.27 352 ALA B CA 1
ATOM 1529 C C . ALA B 1 74 ? 14.611 -26.036 16.442 1.00 49.84 352 ALA B C 1
ATOM 1530 O O . ALA B 1 74 ? 15.394 -25.965 17.366 1.00 48.38 352 ALA B O 1
ATOM 1532 N N . LEU B 1 75 ? 14.307 -27.186 15.852 1.00 49.38 353 LEU B N 1
ATOM 1533 C CA . LEU B 1 75 ? 14.879 -28.454 16.281 1.00 52.82 353 LEU B CA 1
ATOM 1534 C C . LEU B 1 75 ? 16.241 -28.680 15.616 1.00 53.69 353 LEU B C 1
ATOM 1535 O O . LEU B 1 75 ? 16.457 -28.319 14.459 1.00 50.03 353 LEU B O 1
ATOM 1540 N N . LYS B 1 76 ? 17.154 -29.286 16.348 1.00 48.25 354 LYS B N 1
ATOM 1541 C CA . LYS B 1 76 ? 18.386 -29.759 15.778 1.00 51.79 354 LYS B CA 1
ATOM 1542 C C . LYS B 1 76 ? 18.399 -31.268 15.826 1.00 52.69 354 LYS B C 1
ATOM 1543 O O . LYS B 1 76 ? 18.617 -31.884 16.862 1.00 52.64 354 LYS B O 1
ATOM 1549 N N . MET B 1 77 ? 18.149 -31.859 14.686 1.00 59.48 355 MET B N 1
ATOM 1550 C CA . MET B 1 77 ? 18.035 -33.299 14.579 1.00 62.57 355 MET B CA 1
ATOM 1551 C C . MET B 1 77 ? 19.421 -33.926 14.602 1.00 63.05 355 MET B C 1
ATOM 1552 O O . MET B 1 77 ? 20.328 -33.528 13.849 1.00 59.62 355 MET B O 1
ATOM 1557 N N . PRO B 1 78 ? 19.605 -34.923 15.467 1.00 69.18 356 PRO B N 1
ATOM 1558 C CA . PRO B 1 78 ? 20.886 -35.601 15.446 1.00 69.56 356 PRO B CA 1
ATOM 1559 C C . PRO B 1 78 ? 21.150 -36.214 14.073 1.00 73.20 356 PRO B C 1
ATOM 1560 O O . PRO B 1 78 ? 20.212 -36.653 13.391 1.00 66.11 356 PRO B O 1
ATOM 1564 N N . GLY B 1 79 ? 22.412 -36.247 13.672 1.00 78.88 357 GLY B N 1
ATOM 1565 C CA . GLY B 1 79 ? 22.752 -36.690 12.330 1.00 79.32 357 GLY B CA 1
ATOM 1566 C C . GLY B 1 79 ? 22.472 -35.623 11.289 1.00 87.86 357 GLY B C 1
ATOM 1567 O O . GLY B 1 79 ? 22.651 -35.866 10.102 1.00 94.04 357 GLY B O 1
ATOM 1568 N N . SER B 1 80 ? 22.014 -34.452 11.736 1.00 97.35 358 SER B N 1
ATOM 1569 C CA . SER B 1 80 ? 21.802 -33.279 10.887 1.00 107.98 358 SER B CA 1
ATOM 1570 C C . SER B 1 80 ? 21.033 -33.546 9.563 1.00 122.76 358 SER B C 1
ATOM 1571 O O . SER B 1 80 ? 21.502 -33.168 8.483 1.00 130.23 358 SER B O 1
ATOM 1574 N N . THR B 1 81 ? 19.854 -34.176 9.660 1.00 129.93 359 THR B N 1
ATOM 1575 C CA . THR B 1 81 ? 19.013 -34.509 8.481 1.00 134.83 359 THR B CA 1
ATOM 1576 C C . THR B 1 81 ? 18.447 -33.251 7.800 1.00 137.28 359 THR B C 1
ATOM 1577 O O . THR B 1 81 ? 17.884 -32.389 8.472 1.00 141.60 359 THR B O 1
ATOM 1581 N N . ALA B 1 82 ? 18.576 -33.159 6.475 1.00 135.68 360 ALA B N 1
ATOM 1582 C CA . ALA B 1 82 ? 18.127 -31.968 5.727 1.00 133.68 360 ALA B CA 1
ATOM 1583 C C . ALA B 1 82 ? 16.622 -31.683 5.887 1.00 130.28 360 ALA B C 1
ATOM 1584 O O . ALA B 1 82 ? 16.235 -30.603 6.341 1.00 124.08 360 ALA B O 1
ATOM 1586 N N . LEU B 1 83 ? 15.781 -32.655 5.535 1.00 132.25 361 LEU B N 1
ATOM 1587 C CA . LEU B 1 83 ? 14.323 -32.499 5.661 1.00 129.63 361 LEU B CA 1
ATOM 1588 C C . LEU B 1 83 ? 13.795 -32.795 7.091 1.00 133.82 361 LEU B C 1
ATOM 1589 O O . LEU B 1 83 ? 12.581 -32.875 7.302 1.00 138.79 361 LEU B O 1
ATOM 1594 N N . ALA B 1 84 ? 14.692 -32.944 8.069 1.00 128.09 362 ALA B N 1
ATOM 1595 C CA . ALA B 1 84 ? 14.287 -33.056 9.473 1.00 124.35 362 ALA B CA 1
ATOM 1596 C C . ALA B 1 84 ? 14.776 -31.885 10.365 1.00 127.17 362 ALA B C 1
ATOM 1597 O O . ALA B 1 84 ? 14.115 -31.558 11.367 1.00 125.70 362 ALA B O 1
ATOM 1599 N N . GLU B 1 85 ? 15.913 -31.261 10.013 1.00 121.39 363 GLU B N 1
ATOM 1600 C CA . GLU B 1 85 ? 16.449 -30.093 10.764 1.00 119.84 363 GLU B CA 1
ATOM 1601 C C . GLU B 1 85 ? 15.788 -28.764 10.365 1.00 111.85 363 GLU B C 1
ATOM 1602 O O . GLU B 1 85 ? 15.933 -28.291 9.231 1.00 116.04 363 GLU B O 1
ATOM 1608 N N . GLY B 1 86 ? 15.089 -28.154 11.317 1.00 95.02 364 GLY B N 1
ATOM 1609 C CA . GLY B 1 86 ? 14.381 -26.921 11.059 1.00 86.48 364 GLY B CA 1
ATOM 1610 C C . GLY B 1 86 ? 12.962 -26.870 11.600 1.00 72.21 364 GLY B C 1
ATOM 1611 O O . GLY B 1 86 ? 12.430 -25.771 11.698 1.00 69.41 364 GLY B O 1
ATOM 1612 N N . LEU B 1 87 ? 12.344 -28.005 11.972 1.00 65.80 365 LEU B N 1
ATOM 1613 C CA . LEU B 1 87 ? 10.951 -27.960 12.507 1.00 57.83 365 LEU B CA 1
ATOM 1614 C C . LEU B 1 87 ? 10.837 -26.855 13.560 1.00 56.40 365 LEU B C 1
ATOM 1615 O O . LEU B 1 87 ? 11.549 -26.871 14.585 1.00 58.82 365 LEU B O 1
ATOM 1620 N N . GLU B 1 88 ? 9.940 -25.903 13.326 1.00 53.26 366 GLU B N 1
ATOM 1621 C CA . GLU B 1 88 ? 9.731 -24.841 14.291 1.00 55.60 366 GLU B CA 1
ATOM 1622 C C . GLU B 1 88 ? 8.579 -25.169 15.218 1.00 53.29 366 GLU B C 1
ATOM 1623 O O . GLU B 1 88 ? 7.541 -25.642 14.773 1.00 52.01 366 GLU B O 1
ATOM 1629 N N . ILE B 1 89 ? 8.772 -24.900 16.503 1.00 46.43 367 ILE B N 1
ATOM 1630 C CA . ILE B 1 89 ? 7.735 -25.076 17.525 1.00 44.21 367 ILE B CA 1
ATOM 1631 C C . ILE B 1 89 ? 7.546 -23.738 18.288 1.00 46.81 367 ILE B C 1
ATOM 1632 O O . ILE B 1 89 ? 8.517 -23.177 18.867 1.00 43.36 367 ILE B O 1
ATOM 1637 N N . LYS B 1 90 ? 6.323 -23.220 18.260 1.00 46.82 368 LYS B N 1
ATOM 1638 C CA . LYS B 1 90 ? 5.979 -21.976 18.938 1.00 50.59 368 LYS B CA 1
ATOM 1639 C C . LYS B 1 90 ? 5.197 -22.298 20.199 1.00 46.76 368 LYS B C 1
ATOM 1640 O O . LYS B 1 90 ? 4.359 -23.226 20.221 1.00 48.74 368 LYS B O 1
ATOM 1646 N N . GLY B 1 91 ? 5.432 -21.515 21.236 1.00 43.58 369 GLY B N 1
ATOM 1647 C CA . GLY B 1 91 ? 4.746 -21.769 22.504 1.00 45.63 369 GLY B CA 1
ATOM 1648 C C . GLY B 1 91 ? 5.046 -20.777 23.612 1.00 44.20 369 GLY B C 1
ATOM 1649 O O . GLY B 1 91 ? 5.375 -19.621 23.353 1.00 46.42 369 GLY B O 1
ATOM 1650 N N . GLN B 1 92 ? 4.897 -21.242 24.850 1.00 44.76 370 GLN B N 1
ATOM 1651 C CA . GLN B 1 92 ? 5.013 -20.401 26.031 1.00 41.66 370 GLN B CA 1
ATOM 1652 C C . GLN B 1 92 ? 5.956 -21.103 26.976 1.00 43.16 370 GLN B C 1
ATOM 1653 O O . GLN B 1 92 ? 5.977 -22.343 27.056 1.00 41.59 370 GLN B O 1
ATOM 1659 N N . MET B 1 93 ? 6.704 -20.284 27.706 1.00 43.05 371 MET B N 1
ATOM 1660 C CA . MET B 1 93 ? 7.603 -20.697 28.748 1.00 45.63 371 MET B CA 1
ATOM 1661 C C . MET B 1 93 ? 6.890 -20.335 30.095 1.00 43.97 371 MET B C 1
ATOM 1662 O O . MET B 1 93 ? 6.329 -19.243 30.243 1.00 44.08 371 MET B O 1
ATOM 1667 N N . VAL B 1 94 ? 6.961 -21.270 31.033 1.00 43.74 372 VAL B N 1
ATOM 1668 C CA . VAL B 1 94 ? 6.437 -21.115 32.378 1.00 47.31 372 VAL B CA 1
ATOM 1669 C C . VAL B 1 94 ? 7.538 -21.493 33.351 1.00 46.84 372 VAL B C 1
ATOM 1670 O O . VAL B 1 94 ? 8.292 -22.459 33.114 1.00 43.52 372 VAL B O 1
ATOM 1674 N N . PHE B 1 95 ? 7.678 -20.705 34.422 1.00 45.21 373 PHE B N 1
ATOM 1675 C CA . PHE B 1 95 ? 8.651 -21.011 35.441 1.00 44.84 373 PHE B CA 1
ATOM 1676 C C . PHE B 1 95 ? 7.965 -21.565 36.683 1.00 46.05 373 PHE B C 1
ATOM 1677 O O . PHE B 1 95 ? 7.085 -20.909 37.244 1.00 46.57 373 PHE B O 1
ATOM 1685 N N . ALA B 1 96 ? 8.375 -22.731 37.126 1.00 46.45 374 ALA B N 1
ATOM 1686 C CA . ALA B 1 96 ? 7.853 -23.317 38.416 1.00 47.48 374 ALA B CA 1
ATOM 1687 C C . ALA B 1 96 ? 8.866 -23.089 39.508 1.00 46.77 374 ALA B C 1
ATOM 1688 O O . ALA B 1 96 ? 9.850 -23.807 39.598 1.00 47.53 374 ALA B O 1
ATOM 1690 N N . ALA B 1 97 ? 8.648 -22.058 40.328 1.00 47.95 375 ALA B N 1
ATOM 1691 C CA . ALA B 1 97 ? 9.663 -21.586 41.255 1.00 45.90 375 ALA B CA 1
ATOM 1692 C C . ALA B 1 97 ? 9.904 -22.588 42.355 1.00 49.01 375 ALA B C 1
ATOM 1693 O O . ALA B 1 97 ? 11.021 -22.685 42.860 1.00 53.00 375 ALA B O 1
ATOM 1695 N N . GLU B 1 98 ? 8.859 -23.325 42.737 1.00 47.82 376 GLU B N 1
ATOM 1696 C CA . GLU B 1 98 ? 8.956 -24.323 43.809 1.00 55.50 376 GLU B CA 1
ATOM 1697 C C . GLU B 1 98 ? 10.006 -25.406 43.509 1.00 53.39 376 GLU B C 1
ATOM 1698 O O . 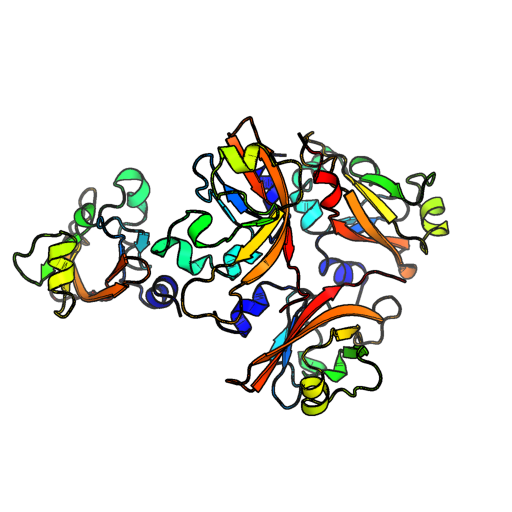GLU B 1 98 ? 10.671 -25.899 44.397 1.00 57.08 376 GLU B O 1
ATOM 1704 N N . SER B 1 99 ? 10.141 -25.802 42.259 1.00 49.39 377 SER B N 1
ATOM 1705 C CA . SER B 1 99 ? 11.099 -26.846 41.905 1.00 48.76 377 SER B CA 1
ATOM 1706 C C . SER B 1 99 ? 12.212 -26.323 40.999 1.00 49.77 377 SER B C 1
ATOM 1707 O O . SER B 1 99 ? 13.051 -27.092 40.549 1.00 46.66 377 SER B O 1
ATOM 1710 N N . ASP B 1 100 ? 12.238 -24.997 40.754 1.00 48.32 378 ASP B N 1
ATOM 1711 C CA . ASP B 1 100 ? 13.155 -24.396 39.813 1.00 47.99 378 ASP B CA 1
ATOM 1712 C C . ASP B 1 100 ? 13.119 -25.066 38.463 1.00 46.56 378 ASP B C 1
ATOM 1713 O O . ASP B 1 100 ? 14.170 -25.326 37.917 1.00 48.22 378 ASP B O 1
ATOM 1718 N N . SER B 1 101 ? 11.918 -25.316 37.944 1.00 43.98 379 SER B N 1
ATOM 1719 C CA . SER B 1 101 ? 11.758 -25.985 36.642 1.00 46.20 379 SER B CA 1
ATOM 1720 C C . SER B 1 101 ? 11.331 -24.982 35.591 1.00 43.99 379 SER B C 1
ATOM 1721 O O . SER B 1 101 ? 10.467 -24.105 35.862 1.00 47.11 379 SER B O 1
ATOM 1724 N N . LEU B 1 102 ? 11.862 -25.139 34.384 1.00 42.54 3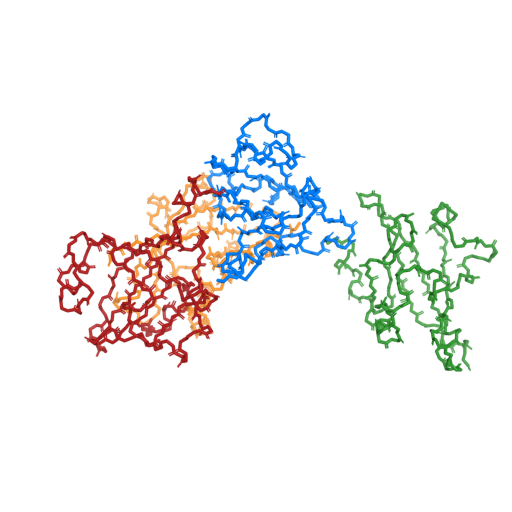80 LEU B N 1
ATOM 1725 C CA . LEU B 1 102 ? 11.342 -24.424 33.224 1.00 41.22 380 LEU B CA 1
ATOM 1726 C C . LEU B 1 102 ? 10.481 -25.382 32.422 1.00 40.45 380 LEU B C 1
ATOM 1727 O O . LEU B 1 102 ? 10.948 -26.476 32.049 1.00 40.07 380 LEU B O 1
ATOM 1732 N N . LEU B 1 103 ? 9.264 -24.961 32.106 1.00 39.75 381 LEU B N 1
ATOM 1733 C CA . LEU B 1 103 ? 8.360 -25.717 31.255 1.00 39.21 381 LEU B CA 1
ATOM 1734 C C . LEU B 1 103 ? 8.096 -24.938 29.975 1.00 40.56 381 LEU B C 1
ATOM 1735 O O . LEU B 1 103 ? 7.679 -23.796 30.031 1.00 42.23 381 LEU B O 1
ATOM 1740 N N . PHE B 1 104 ? 8.319 -25.560 28.827 1.00 38.49 382 PHE B N 1
ATOM 1741 C CA . PHE B 1 104 ? 7.887 -25.011 27.572 1.00 39.10 382 PHE B CA 1
ATOM 1742 C C . PHE B 1 104 ? 6.715 -25.861 27.104 1.00 38.74 382 PHE B C 1
ATOM 1743 O O . PHE B 1 104 ? 6.857 -27.111 27.005 1.00 39.68 382 PHE B O 1
ATOM 1751 N N . VAL B 1 105 ? 5.624 -25.191 26.701 1.00 40.02 383 VAL B N 1
ATOM 1752 C CA . VAL B 1 105 ? 4.481 -25.858 26.063 1.00 41.97 383 VAL B CA 1
ATOM 1753 C C . VAL B 1 105 ? 4.189 -25.202 24.723 1.00 43.46 383 VAL B C 1
ATOM 1754 O O . VAL B 1 105 ? 4.065 -23.976 24.623 1.00 45.15 383 VAL B O 1
ATOM 1758 N N . GLY B 1 106 ? 4.088 -26.009 23.675 1.00 42.58 384 GLY B N 1
ATOM 1759 C CA . GLY B 1 106 ? 3.936 -25.444 22.347 1.00 47.72 384 GLY B CA 1
ATOM 1760 C C . GLY B 1 106 ? 3.285 -26.336 21.325 1.00 46.21 384 GLY B C 1
ATOM 1761 O O . GLY B 1 106 ? 2.678 -27.364 21.663 1.00 44.38 384 GLY B O 1
ATOM 1762 N N . SER B 1 107 ? 3.413 -25.914 20.070 1.00 45.77 385 SER B N 1
ATOM 1763 C CA . SER B 1 107 ? 2.777 -26.608 18.971 1.00 50.70 385 SER B CA 1
ATOM 1764 C C . SER B 1 107 ? 3.604 -26.378 17.731 1.00 48.34 385 SER B C 1
ATOM 1765 O O . SER B 1 107 ? 4.108 -25.278 17.541 1.00 45.81 385 SER B O 1
ATOM 1768 N N . PRO B 1 108 ? 3.724 -27.396 16.849 1.00 48.87 386 PRO B N 1
ATOM 1769 C CA . PRO B 1 108 ? 4.442 -27.205 15.572 1.00 50.83 386 PRO B CA 1
ATOM 1770 C C . PRO B 1 108 ? 3.887 -26.097 14.745 1.00 54.98 386 PRO B C 1
ATOM 1771 O O . PRO B 1 108 ? 2.649 -25.956 14.592 1.00 52.88 386 PRO B O 1
ATOM 1775 N N . PHE B 1 109 ? 4.813 -25.342 14.173 1.00 62.70 387 PHE B N 1
ATOM 1776 C CA . PHE B 1 109 ? 4.509 -24.208 13.326 1.00 67.23 387 PHE B CA 1
ATOM 1777 C C . PHE B 1 109 ? 4.965 -24.642 11.950 1.00 70.82 387 PHE B C 1
ATOM 1778 O O . PHE B 1 109 ? 6.160 -24.661 11.668 1.00 75.15 387 PHE B O 1
ATOM 1786 N N . LEU B 1 110 ? 4.000 -25.029 11.118 1.00 77.90 388 LEU B N 1
ATOM 1787 C CA . LEU B 1 110 ? 4.269 -25.690 9.836 1.00 78.21 388 LEU B CA 1
ATOM 1788 C C . LEU B 1 110 ? 4.545 -24.647 8.732 1.00 84.89 388 LEU B C 1
ATOM 1789 O O . LEU B 1 110 ? 3.913 -23.587 8.695 1.00 90.56 388 LEU B O 1
ATOM 1794 N N . ASP B 1 111 ? 5.525 -24.963 7.875 1.00 92.16 389 ASP B N 1
ATOM 1795 C CA . ASP B 1 111 ? 6.149 -24.021 6.910 1.00 103.41 389 ASP B CA 1
ATOM 1796 C C . ASP B 1 111 ? 7.358 -24.678 6.199 1.00 104.60 389 ASP B C 1
ATOM 1797 O O . ASP B 1 111 ? 7.847 -25.733 6.633 1.00 97.30 389 ASP B O 1
ATOM 1802 N N . GLY B 1 112 ? 7.836 -24.046 5.124 1.00 103.70 390 GLY B N 1
ATOM 1803 C CA . GLY B 1 112 ? 8.998 -24.535 4.379 1.00 103.12 390 GLY B CA 1
ATOM 1804 C C . GLY B 1 112 ? 8.893 -26.008 4.025 1.00 101.88 390 GLY B C 1
ATOM 1805 O O . GLY B 1 112 ? 9.885 -26.646 3.673 1.00 105.47 390 GLY B O 1
ATOM 1806 N N . ILE C 1 1 ? -1.885 -34.302 45.528 1.00 78.43 279 ILE C N 1
ATOM 1807 C CA . ILE C 1 1 ? -2.527 -35.525 44.962 1.00 67.46 279 ILE C CA 1
ATOM 1808 C C . ILE C 1 1 ? -4.006 -35.509 45.353 1.00 59.71 279 ILE C C 1
ATOM 1809 O O . ILE C 1 1 ? -4.339 -35.173 46.497 1.00 65.28 279 ILE C O 1
ATOM 1814 N N . GLY C 1 2 ? -4.892 -35.867 44.418 1.00 54.87 280 GLY C N 1
ATOM 1815 C CA . GLY C 1 2 ? -6.319 -35.968 44.708 1.00 53.67 280 GLY C CA 1
ATOM 1816 C C . GLY C 1 2 ? -6.646 -37.223 45.510 1.00 49.46 280 GLY C C 1
ATOM 1817 O O . GLY C 1 2 ? -5.892 -38.173 45.511 1.00 44.23 280 GLY C O 1
ATOM 1818 N N . VAL C 1 3 ? -7.795 -37.233 46.163 1.00 48.46 281 VAL C N 1
ATOM 1819 C CA . VAL C 1 3 ? -8.219 -38.356 47.010 1.00 46.33 281 VAL C CA 1
ATOM 1820 C C . VAL C 1 3 ? -8.296 -39.688 46.246 1.00 45.28 281 VAL C C 1
ATOM 1821 O O . VAL C 1 3 ? -7.790 -40.706 46.722 1.00 44.05 281 VAL C O 1
ATOM 1825 N N . ALA C 1 4 ? -8.877 -39.672 45.046 1.00 42.60 282 ALA C N 1
ATOM 1826 C CA . ALA C 1 4 ? -9.043 -40.910 44.268 1.00 42.73 282 ALA C CA 1
ATOM 1827 C C . ALA C 1 4 ? -7.689 -41.466 43.818 1.00 42.79 282 ALA C C 1
ATOM 1828 O O . ALA C 1 4 ? -7.497 -42.706 43.792 1.00 44.71 282 ALA C O 1
ATOM 1830 N N . SER C 1 5 ? -6.749 -40.581 43.460 1.00 41.61 283 SER C N 1
ATOM 1831 C CA . SER C 1 5 ? -5.421 -41.046 43.013 1.00 43.04 283 SER C CA 1
ATOM 1832 C C . SER C 1 5 ? -4.609 -41.578 44.170 1.00 42.79 283 SER C C 1
ATOM 1833 O O . SER C 1 5 ? -3.894 -42.580 44.019 1.00 45.00 283 SER C O 1
ATOM 1836 N N . PHE C 1 6 ? -4.679 -40.888 45.309 1.00 42.22 284 PHE C N 1
ATOM 1837 C CA . PHE C 1 6 ? -4.041 -41.374 46.550 1.00 43.00 284 PHE C CA 1
ATOM 1838 C C . PHE C 1 6 ? -4.494 -42.771 46.925 1.00 39.31 284 PHE C C 1
ATOM 1839 O O . PHE C 1 6 ? -3.657 -43.638 47.244 1.00 39.60 284 PHE C O 1
ATOM 1847 N N . ALA C 1 7 ? -5.821 -42.977 46.913 1.00 38.98 285 ALA C N 1
ATOM 1848 C CA . ALA C 1 7 ? -6.462 -44.221 47.279 1.00 40.73 285 ALA C CA 1
ATOM 1849 C C . ALA C 1 7 ? -5.951 -45.403 46.476 1.00 40.14 285 ALA C C 1
ATOM 1850 O O . ALA C 1 7 ? -5.828 -46.513 47.010 1.00 37.55 285 ALA C O 1
ATOM 1852 N N . LYS C 1 8 ? -5.597 -45.173 45.226 1.00 40.65 286 LYS C N 1
ATOM 1853 C CA . LYS C 1 8 ? -5.118 -46.263 44.384 1.00 41.67 286 LYS C CA 1
ATOM 1854 C C . LYS C 1 8 ? -3.766 -46.872 44.858 1.00 45.27 286 LYS C C 1
ATOM 1855 O O . LYS C 1 8 ? -3.406 -47.955 44.420 1.00 44.33 286 LYS C O 1
ATOM 1861 N N . ALA C 1 9 ? -3.037 -46.223 45.775 1.00 41.05 287 ALA C N 1
ATOM 1862 C CA . ALA C 1 9 ? -1.889 -46.890 46.409 1.00 43.71 287 ALA C CA 1
ATOM 1863 C C . ALA C 1 9 ? -2.274 -48.022 47.367 1.00 43.22 287 ALA C C 1
ATOM 1864 O O . ALA C 1 9 ? -1.381 -48.713 47.891 1.00 39.31 287 ALA C O 1
ATOM 1866 N N . PHE C 1 10 ? -3.564 -48.211 47.604 1.00 38.32 288 PHE C N 1
ATOM 1867 C CA . PHE C 1 10 ? -4.064 -49.081 48.665 1.00 36.00 288 PHE C CA 1
ATOM 1868 C C . PHE C 1 10 ? -5.038 -50.112 48.049 1.00 39.75 288 PHE C C 1
ATOM 1869 O O . PHE C 1 10 ? -6.095 -49.744 47.580 1.00 39.44 288 PHE C O 1
ATOM 1877 N N . PRO C 1 11 ? -4.652 -51.390 48.011 1.00 37.26 289 PRO C N 1
ATOM 1878 C CA . PRO C 1 11 ? -5.573 -52.386 47.413 1.00 40.65 289 PRO C CA 1
ATOM 1879 C C . PRO C 1 11 ? -6.854 -52.546 48.207 1.00 38.68 289 PRO C C 1
ATOM 1880 O O . PRO C 1 11 ? -7.874 -52.902 47.642 1.00 39.98 289 PRO C O 1
ATOM 1884 N N . TRP C 1 12 ? -6.841 -52.269 49.495 1.00 36.93 290 TRP C N 1
ATOM 1885 C CA . TRP C 1 12 ? -8.078 -52.412 50.262 1.00 36.69 290 TRP C CA 1
ATOM 1886 C C . TRP C 1 12 ? -8.592 -51.035 50.598 1.00 38.91 290 TRP C C 1
ATOM 1887 O O . TRP C 1 12 ? -8.362 -50.522 51.693 1.00 43.14 290 TRP C O 1
ATOM 1898 N N . HIS C 1 13 ? -9.223 -50.395 49.643 1.00 36.87 291 HIS C N 1
ATOM 1899 C CA . HIS C 1 13 ? -9.868 -49.125 49.896 1.00 35.65 291 HIS C CA 1
ATOM 1900 C C . HIS C 1 13 ? -11.218 -49.106 49.241 1.00 36.57 291 HIS C C 1
ATOM 1901 O O . HIS C 1 13 ? -11.494 -49.917 48.367 1.00 38.03 291 HIS C O 1
ATOM 1908 N N . PHE C 1 14 ? -12.081 -48.155 49.652 1.00 35.44 292 PHE C N 1
ATOM 1909 C CA . PHE C 1 14 ? -13.258 -47.788 48.879 1.00 37.05 292 PHE C CA 1
ATOM 1910 C C . PHE C 1 14 ? -13.515 -46.296 48.993 1.00 36.83 292 PHE C C 1
ATOM 1911 O O . PHE C 1 14 ? -13.096 -45.686 49.952 1.00 36.82 292 PHE C O 1
ATOM 1919 N N . ILE C 1 15 ? -14.214 -45.694 48.025 1.00 34.78 293 ILE C N 1
ATOM 1920 C CA . ILE C 1 15 ? -14.661 -44.349 48.106 1.00 37.57 293 ILE C CA 1
ATOM 1921 C C . ILE C 1 15 ? -16.137 -44.374 47.846 1.00 38.41 293 ILE C C 1
ATOM 1922 O O . ILE C 1 15 ? -16.586 -45.055 46.923 1.00 41.55 293 ILE C O 1
ATOM 1927 N N . THR C 1 16 ? -16.912 -43.651 48.652 1.00 37.45 294 THR C N 1
ATOM 1928 C CA . THR C 1 16 ? -18.318 -43.479 48.364 1.00 37.32 294 THR C CA 1
ATOM 1929 C C . THR C 1 16 ? -18.648 -42.009 48.211 1.00 44.11 294 THR C C 1
ATOM 1930 O O . THR C 1 16 ? -17.894 -41.108 48.638 1.00 43.72 294 THR C O 1
ATOM 1934 N N . ASP C 1 17 ? -19.782 -41.777 47.545 1.00 43.10 295 ASP C N 1
ATOM 1935 C CA . ASP C 1 17 ? -20.415 -40.476 47.580 1.00 44.97 295 ASP C CA 1
ATOM 1936 C C . ASP C 1 17 ? -21.232 -40.319 48.890 1.00 44.24 295 ASP C C 1
ATOM 1937 O O . ASP C 1 17 ? -21.231 -41.187 49.799 1.00 42.11 295 ASP C O 1
ATOM 1942 N N . LYS C 1 18 ? -21.950 -39.207 48.981 1.00 45.66 296 LYS C N 1
ATOM 1943 C CA . LYS C 1 18 ? -22.692 -38.878 50.192 1.00 50.26 296 LYS C CA 1
ATOM 1944 C C . LYS C 1 18 ? -23.940 -39.721 50.437 1.00 50.81 296 LYS C C 1
ATOM 1945 O O . LYS C 1 18 ? -24.529 -39.617 51.509 1.00 47.29 296 LYS C O 1
ATOM 1951 N N . ARG C 1 19 ? -24.362 -40.514 49.457 1.00 47.75 297 ARG C N 1
ATOM 1952 C CA . ARG C 1 19 ? -25.417 -41.493 49.651 1.00 50.53 297 ARG C CA 1
ATOM 1953 C C . ARG C 1 19 ? -24.862 -42.891 49.869 1.00 47.89 297 ARG C C 1
ATOM 1954 O O . ARG C 1 19 ? -25.601 -43.875 49.825 1.00 46.23 297 ARG C O 1
ATOM 1962 N N . LEU C 1 20 ? -23.550 -42.986 50.102 1.00 44.07 298 LEU C N 1
ATOM 1963 C CA . LEU C 1 20 ? -22.875 -44.266 50.338 1.00 45.10 298 LEU C CA 1
ATOM 1964 C C . LEU C 1 20 ? -22.927 -45.197 49.142 1.00 46.57 298 LEU C C 1
ATOM 1965 O O . LEU C 1 20 ? -22.861 -46.418 49.290 1.00 46.30 298 LEU C O 1
ATOM 1970 N N . GLU C 1 21 ? -23.031 -44.606 47.954 1.00 46.13 299 GLU C N 1
ATOM 1971 C CA . GLU C 1 21 ? -22.830 -45.338 46.747 1.00 45.44 299 GLU C CA 1
ATOM 1972 C C . GLU C 1 21 ? -21.333 -45.384 46.441 1.00 43.66 299 GLU C C 1
ATOM 1973 O O . GLU C 1 21 ? -20.650 -44.352 46.419 1.00 42.95 299 GLU C O 1
ATOM 1979 N N . LEU C 1 22 ? -20.841 -46.587 46.163 1.00 40.91 300 LEU C N 1
ATOM 1980 C CA . LEU C 1 22 ? -19.425 -46.805 45.779 1.00 40.21 300 LEU C CA 1
ATOM 1981 C C . LEU C 1 22 ? -19.100 -46.128 44.443 1.00 42.50 300 LEU C C 1
ATOM 1982 O O . LEU C 1 22 ? -19.829 -46.306 43.477 1.00 41.34 300 LEU C O 1
ATOM 1987 N N . VAL C 1 23 ? -18.059 -45.282 44.434 1.00 37.64 301 VAL C N 1
ATOM 1988 C CA . VAL C 1 23 ? -17.532 -44.640 43.217 1.00 41.63 301 VAL C CA 1
ATOM 1989 C C . VAL C 1 23 ? -16.090 -45.110 42.869 1.00 42.09 301 VAL C C 1
ATOM 1990 O O . VAL C 1 23 ? -15.590 -44.847 41.785 1.00 40.76 301 VAL C O 1
ATOM 1994 N N . GLN C 1 24 ? -15.412 -45.806 43.786 1.00 39.46 302 GLN C N 1
ATOM 1995 C CA . GLN C 1 24 ? -14.124 -46.439 43.468 1.00 40.61 302 GLN C CA 1
ATOM 1996 C C . GLN C 1 24 ? -13.853 -47.541 44.449 1.00 38.58 302 GLN C C 1
ATOM 1997 O O . GLN C 1 24 ? -14.213 -47.445 45.633 1.00 39.86 302 GLN C O 1
ATOM 2003 N N . LEU C 1 25 ? -13.213 -48.603 43.958 1.00 39.36 303 LEU C N 1
ATOM 2004 C CA . LEU C 1 25 ? -12.823 -49.748 44.795 1.00 43.91 303 LEU C CA 1
ATOM 2005 C C . LEU C 1 25 ? -11.376 -50.108 44.540 1.00 41.51 303 LEU C C 1
ATOM 2006 O O . LEU C 1 25 ? -10.925 -50.125 43.381 1.00 39.77 303 LEU C O 1
ATOM 2011 N N . GLY C 1 26 ? -10.652 -50.450 45.597 1.00 37.78 304 GLY C N 1
ATOM 2012 C CA . GLY C 1 26 ? -9.287 -50.890 45.455 1.00 36.44 304 GLY C CA 1
ATOM 2013 C C . GLY C 1 26 ? -9.217 -52.281 44.844 1.00 40.18 304 GLY C C 1
ATOM 2014 O O . GLY C 1 26 ? -10.221 -53.008 44.797 1.00 36.77 304 GLY C O 1
ATOM 2015 N N . ALA C 1 27 ? -8.040 -52.634 44.388 1.00 38.47 305 ALA C N 1
ATOM 2016 C CA . ALA C 1 27 ? -7.759 -53.866 43.657 1.00 39.99 305 ALA C CA 1
ATOM 2017 C C . ALA C 1 27 ? -8.188 -55.124 44.419 1.00 43.19 305 ALA C C 1
ATOM 2018 O O . ALA C 1 27 ? -8.598 -56.130 43.810 1.00 37.26 305 ALA C O 1
ATOM 2020 N N . GLY C 1 28 ? -8.054 -55.095 45.736 1.00 41.20 306 GLY C N 1
ATOM 2021 C CA . GLY C 1 28 ? -8.359 -56.298 46.548 1.00 42.90 306 GLY C CA 1
ATOM 2022 C C . GLY C 1 28 ? -9.854 -56.519 46.552 1.00 40.11 306 GLY C C 1
ATOM 2023 O O . GLY C 1 28 ? -10.336 -57.596 46.222 1.00 43.06 306 GLY C O 1
ATOM 2024 N N . PHE C 1 29 ? -10.620 -55.461 46.785 1.00 37.54 307 PHE C N 1
ATOM 2025 C CA . PHE C 1 29 ? -12.047 -55.602 46.685 1.00 39.22 307 PHE C CA 1
ATOM 2026 C C . PHE C 1 29 ? -12.524 -55.909 45.242 1.00 40.35 307 PHE C C 1
ATOM 2027 O O . PHE C 1 29 ? -13.428 -56.734 45.055 1.00 41.37 307 PHE C O 1
ATOM 2035 N N . MET C 1 30 ? -11.930 -55.277 44.235 1.00 39.71 308 MET C N 1
ATOM 2036 C CA . MET C 1 30 ? -12.327 -55.572 42.849 1.00 40.75 308 MET C CA 1
ATOM 2037 C C . MET C 1 30 ? -12.170 -57.022 42.518 1.00 45.16 308 MET C C 1
ATOM 2038 O O . MET C 1 30 ? -13.031 -57.595 41.864 1.00 44.55 308 MET C O 1
ATOM 2043 N N A ARG C 1 31 ? -11.097 -57.640 42.999 0.50 43.01 309 ARG C N 1
ATOM 2044 N N B ARG C 1 31 ? -11.084 -57.613 43.001 0.50 44.25 309 ARG C N 1
ATOM 2045 C CA A ARG C 1 31 ? -10.889 -59.062 42.760 0.50 45.44 309 ARG C CA 1
ATOM 2046 C CA B ARG C 1 31 ? -10.836 -59.033 42.839 0.50 47.62 309 ARG C CA 1
ATOM 2047 C C A ARG C 1 31 ? -11.903 -59.930 43.494 0.50 45.78 309 ARG C C 1
ATOM 2048 C C B ARG C 1 31 ? -11.919 -59.883 43.477 0.50 46.93 309 ARG C C 1
ATOM 2049 O O A ARG C 1 31 ? -12.364 -60.938 42.953 0.50 45.51 309 ARG C O 1
ATOM 2050 O O B ARG C 1 31 ? -12.446 -60.809 42.853 0.50 46.66 309 ARG C O 1
ATOM 2065 N N . LEU C 1 32 ? -12.282 -59.553 44.704 1.00 41.76 310 LEU C N 1
ATOM 2066 C CA . LEU C 1 32 ? -13.237 -60.362 45.437 1.00 44.67 310 LEU C CA 1
ATOM 2067 C C . LEU C 1 32 ? -14.684 -60.228 44.906 1.00 45.83 310 LEU C C 1
ATOM 2068 O O . LEU C 1 32 ? -15.392 -61.225 44.844 1.00 45.69 310 LEU C O 1
ATOM 2073 N N . PHE C 1 33 ? -15.117 -59.030 44.533 1.00 41.07 311 PHE C N 1
ATOM 2074 C CA . PHE C 1 33 ? -16.549 -58.847 44.180 1.00 44.25 311 PHE C CA 1
ATOM 2075 C C . PHE C 1 33 ? -16.827 -57.854 43.066 1.00 48.82 311 PHE C C 1
ATOM 2076 O O . PHE C 1 33 ? -18.002 -57.537 42.790 1.00 49.59 311 PHE C O 1
ATOM 2084 N N . GLY C 1 34 ? -15.779 -57.435 42.364 1.00 44.48 312 GLY C N 1
ATOM 2085 C CA . GLY C 1 34 ? -15.905 -56.486 41.241 1.00 48.49 312 GLY C CA 1
ATOM 2086 C C . GLY C 1 34 ? -16.829 -56.974 40.132 1.00 50.81 312 GLY C C 1
ATOM 2087 O O . GLY C 1 34 ? -17.540 -56.179 39.540 1.00 53.35 312 GLY C O 1
ATOM 2088 N N . THR C 1 35 ? -16.829 -58.273 39.890 1.00 50.84 313 THR C N 1
ATOM 2089 C CA . THR C 1 35 ? -17.687 -58.891 38.862 1.00 62.71 313 THR C CA 1
ATOM 2090 C C . THR C 1 35 ? -19.194 -58.669 39.125 1.00 61.81 313 THR C C 1
ATOM 2091 O O . THR C 1 35 ? -20.008 -58.643 38.181 1.00 62.97 313 THR C O 1
ATOM 2095 N N . HIS C 1 36 ? -19.544 -58.504 40.400 1.00 47.45 314 HIS C N 1
ATOM 2096 C CA . HIS C 1 36 ? -20.931 -58.367 40.826 1.00 49.96 314 HIS C CA 1
ATOM 2097 C C . HIS C 1 36 ? -21.474 -56.986 40.770 1.00 46.74 314 HIS C C 1
ATOM 2098 O O . HIS C 1 36 ? -22.642 -56.802 40.973 1.00 45.19 314 HIS C O 1
ATOM 2105 N N . LEU C 1 37 ? -20.643 -55.973 40.523 1.00 44.56 315 LEU C N 1
ATOM 2106 C CA . LEU C 1 37 ? -21.132 -54.632 40.582 1.00 44.76 315 LEU C CA 1
ATOM 2107 C C . LEU C 1 37 ? -22.216 -54.388 39.530 1.00 44.05 315 LEU C C 1
ATOM 2108 O O . LEU C 1 37 ? -23.246 -53.730 39.805 1.00 47.79 315 LEU C O 1
ATOM 2113 N N . ALA C 1 38 ? -22.010 -54.987 38.363 1.00 46.63 316 ALA C N 1
ATOM 2114 C CA . ALA C 1 38 ? -22.955 -54.871 37.237 1.00 46.29 316 ALA C CA 1
ATOM 2115 C C . ALA C 1 38 ? -24.361 -55.317 37.660 1.00 46.67 316 ALA C C 1
ATOM 2116 O O . ALA C 1 38 ? -25.362 -54.632 37.384 1.00 47.36 316 ALA C O 1
ATOM 2118 N N . THR C 1 39 ? -24.438 -56.472 38.322 1.00 43.77 317 THR C N 1
ATOM 2119 C CA . THR C 1 39 ? -25.718 -57.121 38.603 1.00 46.29 317 THR C CA 1
ATOM 2120 C C . THR C 1 39 ? -26.298 -56.704 39.962 1.00 45.16 317 THR C C 1
ATOM 2121 O O . THR C 1 39 ? -27.516 -56.589 40.108 1.00 47.16 317 THR C O 1
ATOM 2125 N N . HIS C 1 40 ? -25.425 -56.514 40.942 1.00 44.81 318 HIS C N 1
ATOM 2126 C CA . HIS C 1 40 ? -25.831 -56.271 42.343 1.00 44.88 318 HIS C CA 1
ATOM 2127 C C . HIS C 1 40 ? -25.770 -54.815 42.732 1.00 45.58 318 HIS C C 1
ATOM 2128 O O . HIS C 1 40 ? -26.151 -54.472 43.816 1.00 48.14 318 HIS C O 1
ATOM 2135 N N . GLY C 1 41 ? -25.209 -53.973 41.883 1.00 46.07 319 GLY C N 1
ATOM 2136 C CA . GLY C 1 41 ? -25.180 -52.516 42.097 1.00 45.36 319 GLY C CA 1
ATOM 2137 C C . GLY C 1 41 ? -24.007 -52.017 42.913 1.00 44.45 319 GLY C C 1
ATOM 2138 O O . GLY C 1 41 ? -23.045 -52.753 43.151 1.00 45.07 319 GLY C O 1
ATOM 2139 N N . SER C 1 42 ? -24.104 -50.758 43.374 1.00 45.01 320 SER C N 1
ATOM 2140 C CA . SER C 1 42 ? -22.983 -50.103 44.014 1.00 44.17 320 SER C CA 1
ATOM 2141 C C . SER C 1 42 ? -23.189 -49.659 45.447 1.00 42.94 320 SER C C 1
ATOM 2142 O O . SER C 1 42 ? -22.286 -48.995 45.966 1.00 43.15 320 SER C O 1
ATOM 2145 N N . SER C 1 43 ? -24.289 -50.042 46.089 1.00 45.11 321 SER C N 1
ATOM 2146 C CA . SER C 1 43 ? -24.550 -49.573 47.450 1.00 45.80 321 SER C CA 1
ATOM 2147 C C . SER C 1 43 ? -23.533 -50.205 48.405 1.00 46.72 321 SER C C 1
ATOM 2148 O O . SER C 1 43 ? -23.290 -51.422 48.375 1.00 43.20 321 SER C O 1
ATOM 2151 N N . LEU C 1 44 ? -22.931 -49.389 49.262 1.00 44.70 322 LEU C N 1
ATOM 2152 C CA . LEU C 1 44 ? -21.936 -49.920 50.192 1.00 43.02 322 LEU C CA 1
ATOM 2153 C C . LEU C 1 44 ? -22.486 -51.091 51.011 1.00 43.06 322 LEU C C 1
ATOM 2154 O O . LEU C 1 44 ? -21.787 -52.062 51.207 1.00 43.24 322 LEU C O 1
ATOM 2159 N N . GLY C 1 45 ? -23.742 -50.983 51.444 1.00 44.23 323 GLY C N 1
ATOM 2160 C CA . GLY C 1 45 ? -24.361 -51.977 52.335 1.00 45.53 323 GLY C CA 1
ATOM 2161 C C . GLY C 1 45 ? -24.594 -53.308 51.650 1.00 44.89 323 GLY C C 1
ATOM 2162 O O . GLY C 1 45 ? -24.883 -54.302 52.311 1.00 45.55 323 GLY C O 1
ATOM 2163 N N . THR C 1 46 ? -24.545 -53.325 50.321 1.00 43.88 324 THR C N 1
ATOM 2164 C CA . THR C 1 46 ? -24.650 -54.582 49.583 1.00 44.47 324 THR C CA 1
ATOM 2165 C C . THR C 1 46 ? -23.454 -55.494 49.850 1.00 44.74 324 THR C C 1
ATOM 2166 O O . THR C 1 46 ? -23.577 -56.692 49.834 1.00 43.23 324 THR C O 1
ATOM 2170 N N . TYR C 1 47 ? -22.304 -54.912 50.116 1.00 41.68 325 TYR C N 1
ATOM 2171 C CA . TYR C 1 47 ? -21.005 -55.646 50.132 1.00 42.33 325 TYR C CA 1
ATOM 2172 C C . TYR C 1 47 ? -20.332 -55.571 51.491 1.00 42.47 325 TYR C C 1
ATOM 2173 O O . TYR C 1 47 ? -19.429 -56.367 51.783 1.00 40.90 325 TYR C O 1
ATOM 2182 N N . PHE C 1 48 ? -20.740 -54.606 52.313 1.00 39.98 326 PHE C N 1
ATOM 2183 C CA . PHE C 1 48 ? -20.037 -54.387 53.606 1.00 41.10 326 PHE C CA 1
ATOM 2184 C C . PHE C 1 48 ? -20.957 -54.388 54.812 1.00 43.84 326 PHE C C 1
ATOM 2185 O O . PHE C 1 48 ? -22.038 -53.816 54.746 1.00 46.19 326 PHE C O 1
ATOM 2193 N N . ARG C 1 49 ? -20.520 -55.027 55.894 1.00 42.84 327 ARG C N 1
ATOM 2194 C CA . ARG C 1 49 ? -21.152 -54.842 57.195 1.00 44.62 327 ARG C CA 1
ATOM 2195 C C . ARG C 1 49 ? -20.225 -54.070 58.108 1.00 42.93 327 ARG C C 1
ATOM 2196 O O . ARG C 1 49 ? -19.064 -54.455 58.272 1.00 45.48 327 ARG C O 1
ATOM 2204 N N . LEU C 1 50 ? -20.741 -53.016 58.742 1.00 47.21 328 LEU C N 1
ATOM 2205 C CA . LEU C 1 50 ? -19.956 -52.239 59.723 1.00 46.74 328 LEU C CA 1
ATOM 2206 C C . LEU C 1 50 ? -19.887 -53.019 61.039 1.00 49.34 328 LEU C C 1
ATOM 2207 O O . LEU C 1 50 ? -20.920 -53.354 61.642 1.00 47.92 328 LEU C O 1
ATOM 2212 N N . LEU C 1 51 ? -18.663 -53.335 61.460 1.00 44.83 329 LEU C N 1
ATOM 2213 C CA . LEU C 1 51 ? -18.412 -54.029 62.717 1.00 44.07 329 LEU C CA 1
ATOM 2214 C C . LEU C 1 51 ? -17.899 -53.093 63.802 1.00 47.49 329 LEU C C 1
ATOM 2215 O O . LEU C 1 51 ? -18.187 -53.295 64.978 1.00 46.98 329 LEU C O 1
ATOM 2220 N N . ARG C 1 52 ? -17.072 -52.103 63.424 1.00 47.68 330 ARG C N 1
ATOM 2221 C CA . ARG C 1 52 ? -16.568 -51.086 64.370 1.00 45.83 330 ARG C CA 1
ATOM 2222 C C . ARG C 1 52 ? -16.617 -49.749 63.661 1.00 50.52 330 ARG C C 1
ATOM 2223 O O . ARG C 1 52 ? -16.223 -49.665 62.477 1.00 46.12 330 ARG C O 1
ATOM 2231 N N . PRO C 1 53 ? -17.108 -48.703 64.342 1.00 47.85 331 PRO C N 1
ATOM 2232 C CA . PRO C 1 53 ? -17.666 -48.689 65.692 1.00 48.50 331 PRO C CA 1
ATOM 2233 C C . PRO C 1 53 ? -18.937 -49.563 65.809 1.00 50.47 331 PRO C C 1
ATOM 2234 O O . PRO C 1 53 ? -19.718 -49.668 64.859 1.00 49.91 331 PRO C O 1
ATOM 2238 N N . ARG C 1 54 ? -19.126 -50.162 66.972 1.00 51.71 332 ARG C N 1
ATOM 2239 C CA . ARG C 1 54 ? -20.194 -51.123 67.143 1.00 52.81 332 ARG C CA 1
ATOM 2240 C C . ARG C 1 54 ? -21.546 -50.455 67.287 1.00 51.69 332 ARG C C 1
ATOM 2241 O O . ARG C 1 54 ? -21.711 -49.508 68.063 1.00 53.88 332 ARG C O 1
ATOM 2249 N N . GLY C 1 55 ? -22.503 -50.973 66.527 1.00 53.34 333 GLY C N 1
ATOM 2250 C CA . GLY C 1 55 ? -23.901 -50.626 66.707 1.00 64.01 333 GLY C CA 1
ATOM 2251 C C . GLY C 1 55 ? -24.247 -49.264 66.149 1.00 64.48 333 GLY C C 1
ATOM 2252 O O . GLY C 1 55 ? -25.195 -48.630 66.609 1.00 65.44 333 GLY C O 1
ATOM 2253 N N . VAL C 1 56 ? -23.454 -48.828 65.177 1.00 61.57 334 VAL C N 1
ATOM 2254 C CA . VAL C 1 56 ? -23.652 -47.569 64.448 1.00 58.94 334 VAL C CA 1
ATOM 2255 C C . VAL C 1 56 ? -24.207 -47.987 63.095 1.00 55.36 334 VAL C C 1
ATOM 2256 O O . VAL C 1 56 ? -23.653 -48.872 62.463 1.00 56.88 334 VAL C O 1
ATOM 2260 N N . PRO C 1 57 ? -25.304 -47.363 62.633 1.00 59.31 335 PRO C N 1
ATOM 2261 C CA . PRO C 1 57 ? -25.842 -47.853 61.365 1.00 57.58 335 PRO C CA 1
ATOM 2262 C C . PRO C 1 57 ? -24.983 -47.402 60.180 1.00 54.81 335 PRO C C 1
ATOM 2263 O O . PRO C 1 57 ? -24.263 -46.415 60.296 1.00 57.39 335 PRO C O 1
ATOM 2267 N N . LEU C 1 58 ? -25.078 -48.123 59.064 1.00 55.72 336 LEU C N 1
ATOM 2268 C CA . LEU C 1 58 ? -24.362 -47.766 57.843 1.00 54.62 336 LEU C CA 1
ATOM 2269 C C . LEU C 1 58 ? -25.124 -46.620 57.181 1.00 55.82 336 LEU C C 1
ATOM 2270 O O . LEU C 1 58 ? -25.922 -46.808 56.260 1.00 54.73 336 LEU C O 1
ATOM 2275 N N . ASP C 1 59 ? -24.881 -45.428 57.698 1.00 55.75 337 ASP C N 1
ATOM 2276 C CA . ASP C 1 59 ? -25.589 -44.227 57.265 1.00 59.89 337 ASP C CA 1
ATOM 2277 C C . ASP C 1 59 ? -24.576 -43.087 57.229 1.00 55.25 337 ASP C C 1
ATOM 2278 O O . ASP C 1 59 ? -23.721 -42.985 58.109 1.00 51.87 337 ASP C O 1
ATOM 2283 N N . PHE C 1 60 ? -24.683 -42.242 56.208 1.00 56.69 338 PHE C N 1
ATOM 2284 C CA . PHE C 1 60 ? -23.673 -41.223 55.944 1.00 57.10 338 PHE C CA 1
ATOM 2285 C C . PHE C 1 60 ? -23.379 -40.318 57.144 1.00 52.87 338 PHE C C 1
ATOM 2286 O O . PHE C 1 60 ? -22.232 -40.209 57.548 1.00 56.64 338 PHE C O 1
ATOM 2294 N N . ARG C 1 61 ? -24.401 -39.663 57.683 1.00 57.38 339 ARG C N 1
ATOM 2295 C CA . ARG C 1 61 ? -24.212 -38.747 58.820 1.00 64.11 339 ARG C CA 1
ATOM 2296 C C . ARG C 1 61 ? -23.639 -39.454 60.049 1.00 58.47 339 ARG C C 1
ATOM 2297 O O . ARG C 1 61 ? -22.773 -38.890 60.710 1.00 60.95 339 ARG C O 1
ATOM 2305 N N . GLU C 1 62 ? -24.068 -40.688 60.321 1.00 59.38 340 GLU C N 1
ATOM 2306 C CA . GLU C 1 62 ? -23.557 -41.443 61.495 1.00 58.88 340 GLU C CA 1
ATOM 2307 C C . GLU C 1 62 ? -22.083 -41.786 61.346 1.00 55.75 340 GLU C C 1
ATOM 2308 O O . GLU C 1 62 ? -21.316 -41.711 62.289 1.00 53.41 340 GLU C O 1
ATOM 2314 N N . ILE C 1 63 ? -21.680 -42.150 60.138 1.00 52.93 341 ILE C N 1
ATOM 2315 C CA . ILE C 1 63 ? -20.284 -42.402 59.840 1.00 52.12 341 ILE C CA 1
ATOM 2316 C C . ILE C 1 63 ? -19.480 -41.111 59.955 1.00 53.46 341 ILE C C 1
ATOM 2317 O O . ILE C 1 63 ? -18.415 -41.100 60.570 1.00 53.70 341 ILE C O 1
ATOM 2322 N N . LEU C 1 64 ? -20.015 -40.013 59.400 1.00 53.40 342 LEU C N 1
ATOM 2323 C CA . LEU C 1 64 ? -19.289 -38.754 59.383 1.00 58.22 342 LEU C CA 1
ATOM 2324 C C . LEU C 1 64 ? -18.938 -38.308 60.797 1.00 58.22 342 LEU C C 1
ATOM 2325 O O . LEU C 1 64 ? -17.820 -37.821 61.025 1.00 55.67 342 LEU C O 1
ATOM 2330 N N . LYS C 1 65 ? -19.875 -38.498 61.732 1.00 62.86 343 LYS C N 1
ATOM 2331 C CA . LYS C 1 65 ? -19.706 -38.061 63.141 1.00 67.26 343 LYS C CA 1
ATOM 2332 C C . LYS C 1 65 ? -18.566 -38.774 63.845 1.00 63.65 343 LYS C C 1
ATOM 2333 O O . LYS C 1 65 ? -18.051 -38.288 64.843 1.00 63.99 343 LYS C O 1
ATOM 2339 N N . ARG C 1 66 ? -18.237 -39.967 63.366 1.00 57.54 344 ARG C N 1
ATOM 2340 C CA . ARG C 1 66 ? -17.247 -40.845 63.993 1.00 57.98 344 ARG C CA 1
ATOM 2341 C C . ARG C 1 66 ? -16.063 -41.049 63.095 1.00 51.92 344 ARG C C 1
ATOM 2342 O O . ARG C 1 66 ? -15.311 -41.992 63.241 1.00 49.36 344 ARG C O 1
ATOM 2350 N N . VAL C 1 67 ? -15.867 -40.134 62.158 1.00 56.28 345 VAL C N 1
ATOM 2351 C CA . VAL C 1 67 ? -14.829 -40.293 61.176 1.00 55.23 345 VAL C CA 1
ATOM 2352 C C . VAL C 1 67 ? -13.433 -40.295 61.816 1.00 56.50 345 VAL C C 1
ATOM 2353 O O . VAL C 1 67 ? -12.491 -40.706 61.186 1.00 53.85 345 VAL C O 1
ATOM 2357 N N . ASN C 1 68 ? -13.317 -39.802 63.053 1.00 54.97 346 ASN C N 1
ATOM 2358 C CA . ASN C 1 68 ? -12.051 -39.794 63.813 1.00 62.66 346 ASN C CA 1
ATOM 2359 C C . ASN C 1 68 ? -11.690 -41.088 64.537 1.00 66.18 346 ASN C C 1
ATOM 2360 O O . ASN C 1 68 ? -10.594 -41.203 65.088 1.00 70.04 346 ASN C O 1
ATOM 2365 N N . THR C 1 69 ? -12.608 -42.047 64.560 1.00 62.63 347 THR C N 1
ATOM 2366 C CA . THR C 1 69 ? -12.390 -43.318 65.233 1.00 59.96 347 THR C CA 1
ATOM 2367 C C . THR C 1 69 ? -12.063 -44.407 64.177 1.00 52.52 347 THR C C 1
ATOM 2368 O O . THR C 1 69 ? -12.424 -44.291 63.001 1.00 49.48 347 THR C O 1
ATOM 2372 N N . PRO C 1 70 ? -11.341 -45.452 64.581 1.00 50.82 348 PRO C N 1
ATOM 2373 C CA . PRO C 1 70 ? -11.022 -46.535 63.636 1.00 48.73 348 PRO C CA 1
ATOM 2374 C C . PRO C 1 70 ? -12.278 -47.287 63.158 1.00 48.93 348 PRO C C 1
ATOM 2375 O O . PRO C 1 70 ? -13.266 -47.385 63.910 1.00 45.07 348 PRO C O 1
ATOM 2379 N N . PHE C 1 71 ? -12.252 -47.805 61.926 1.00 45.81 349 PHE C N 1
ATOM 2380 C CA . PHE C 1 71 ? -13.367 -48.541 61.368 1.00 41.51 349 PHE C CA 1
ATOM 2381 C C . PHE C 1 71 ? -12.959 -50.006 61.098 1.00 42.43 349 PHE C C 1
ATOM 2382 O O . PHE C 1 71 ? -11.800 -50.306 60.879 1.00 43.18 349 PHE C O 1
ATOM 2390 N N . MET C 1 72 ? -13.928 -50.904 61.112 1.00 40.85 350 MET C N 1
ATOM 2391 C CA . MET C 1 72 ? -13.696 -52.295 60.716 1.00 39.25 350 MET C CA 1
ATOM 2392 C C . MET C 1 72 ? -14.962 -52.771 60.055 1.00 46.04 350 MET C C 1
ATOM 2393 O O . MET C 1 72 ? -16.039 -52.518 60.584 1.00 45.24 350 MET C O 1
ATOM 2398 N N . PHE C 1 73 ? -14.814 -53.395 58.883 1.00 46.11 351 PHE C N 1
ATOM 2399 C CA . PHE C 1 73 ? -15.929 -53.909 58.076 1.00 43.13 351 PHE C CA 1
ATOM 2400 C C . PHE C 1 73 ? -15.732 -55.389 57.876 1.00 43.88 351 PHE C C 1
ATOM 2401 O O . PHE C 1 73 ? -14.590 -55.883 57.879 1.00 44.01 351 PHE C O 1
ATOM 2409 N N . ALA C 1 74 ? -16.833 -56.106 57.727 1.00 45.34 352 ALA C N 1
ATOM 2410 C CA . ALA C 1 74 ? -16.839 -57.484 57.264 1.00 43.65 352 ALA C CA 1
ATOM 2411 C C . ALA C 1 74 ? -17.432 -57.460 55.875 1.00 45.67 352 ALA C C 1
ATOM 2412 O O . ALA C 1 74 ? -18.355 -56.689 55.610 1.00 41.52 352 ALA C O 1
ATOM 2414 N N . LEU C 1 75 ? -16.902 -58.304 54.988 1.00 46.37 353 LEU C N 1
ATOM 2415 C CA . LEU C 1 75 ? -17.449 -58.477 53.664 1.00 45.91 353 LEU C CA 1
ATOM 2416 C C . LEU C 1 75 ? -18.710 -59.324 53.672 1.00 49.67 353 LEU C C 1
ATOM 2417 O O . LEU C 1 75 ? -18.807 -60.310 54.393 1.00 49.58 353 LEU C O 1
ATOM 2422 N N . LYS C 1 76 ? -19.641 -58.945 52.808 1.00 48.05 354 LYS C N 1
ATOM 2423 C CA . LYS C 1 76 ? -20.835 -59.697 52.522 1.00 50.37 354 LYS C CA 1
ATOM 2424 C C . LYS C 1 76 ? -20.670 -60.140 51.095 1.00 54.43 354 LYS C C 1
ATOM 2425 O O . LYS C 1 76 ? -20.803 -59.343 50.172 1.00 57.23 354 LYS C O 1
ATOM 2431 N N . MET C 1 77 ? -20.369 -61.401 50.878 1.00 57.81 355 MET C N 1
ATOM 2432 C CA . MET C 1 77 ? -20.067 -61.838 49.524 1.00 68.83 355 MET C CA 1
ATOM 2433 C C . MET C 1 77 ? -21.365 -62.166 48.802 1.00 71.62 355 MET C C 1
ATOM 2434 O O . MET C 1 77 ? -22.209 -62.866 49.353 1.00 70.50 355 MET C O 1
ATOM 2439 N N . PRO C 1 78 ? -21.553 -61.632 47.578 1.00 78.70 356 PRO C N 1
ATOM 2440 C CA . PRO C 1 78 ? -22.786 -61.999 46.878 1.00 84.10 356 PRO C CA 1
ATOM 2441 C C . PRO C 1 78 ? -22.842 -63.489 46.474 1.00 86.80 356 PRO C C 1
ATOM 2442 O O . PRO C 1 78 ? -21.826 -64.200 46.504 1.00 85.65 356 PRO C O 1
ATOM 2446 N N . GLY C 1 79 ? -24.033 -63.937 46.095 1.00 96.41 357 GLY C N 1
ATOM 2447 C CA . GLY C 1 79 ? -24.315 -65.358 45.996 1.00 102.83 357 GLY C CA 1
ATOM 2448 C C . GLY C 1 79 ? -24.155 -65.903 47.399 1.00 107.99 357 GLY C C 1
ATOM 2449 O O . GLY C 1 79 ? -24.964 -65.606 48.283 1.00 100.98 357 GLY C O 1
ATOM 2450 N N . SER C 1 80 ? -23.079 -66.658 47.606 1.00 113.45 358 SER C N 1
ATOM 2451 C CA . SER C 1 80 ? -22.749 -67.224 48.912 1.00 120.65 358 SER C CA 1
ATOM 2452 C C . SER C 1 80 ? -21.440 -68.010 48.793 1.00 124.84 358 SER C C 1
ATOM 2453 O O . SER C 1 80 ? -21.356 -68.965 48.013 1.00 130.77 358 SER C O 1
ATOM 2456 N N . THR C 1 81 ? -20.421 -67.599 49.544 1.00 123.99 359 THR C N 1
ATOM 2457 C CA . THR C 1 81 ? -19.152 -68.336 49.601 1.00 123.36 359 THR C CA 1
ATOM 2458 C C . THR C 1 81 ? -18.576 -68.329 51.018 1.00 125.09 359 THR C C 1
ATOM 2459 O O . THR C 1 81 ? -18.175 -67.278 51.522 1.00 126.33 359 THR C O 1
ATOM 2463 N N . ALA C 1 82 ? -18.517 -69.508 51.641 1.00 123.98 360 ALA C N 1
ATOM 2464 C CA . ALA C 1 82 ? -17.971 -69.670 52.999 1.00 120.04 360 ALA C CA 1
ATOM 2465 C C . ALA C 1 82 ? -16.688 -68.851 53.265 1.00 117.33 360 ALA C C 1
ATOM 2466 O O . ALA C 1 82 ? -16.492 -68.337 54.373 1.00 113.16 360 ALA C O 1
ATOM 2468 N N . LEU C 1 83 ? -15.843 -68.700 52.242 1.00 113.05 361 LEU C N 1
ATOM 2469 C CA . LEU C 1 83 ? -14.463 -68.217 52.420 1.00 102.27 361 LEU C CA 1
ATOM 2470 C C . LEU C 1 83 ? -14.308 -66.691 52.590 1.00 93.16 361 LEU C C 1
ATOM 2471 O O . LEU C 1 83 ? -13.742 -66.226 53.596 1.00 89.34 361 LEU C O 1
ATOM 2476 N N . ALA C 1 84 ? -14.787 -65.924 51.611 1.00 83.08 362 ALA C N 1
ATOM 2477 C CA . ALA C 1 84 ? -14.665 -64.460 51.664 1.00 77.87 362 ALA C CA 1
ATOM 2478 C C . ALA C 1 84 ? -15.784 -63.832 52.486 1.00 77.50 362 ALA C C 1
ATOM 2479 O O . ALA C 1 84 ? -15.659 -62.685 52.915 1.00 66.79 362 ALA C O 1
ATOM 2481 N N . GLU C 1 85 ? -16.872 -64.578 52.703 1.00 78.51 363 GLU C N 1
ATOM 2482 C CA . GLU C 1 85 ? -17.951 -64.140 53.603 1.00 74.34 363 GLU C CA 1
ATOM 2483 C C . GLU C 1 85 ? -17.408 -63.850 54.993 1.00 68.74 363 GLU C C 1
ATOM 2484 O O . GLU C 1 85 ? -16.801 -64.713 55.624 1.00 59.16 363 GLU C O 1
ATOM 2490 N N . GLY C 1 86 ? -17.631 -62.632 55.474 1.00 66.87 364 GLY C N 1
ATOM 2491 C CA . GLY C 1 86 ? -17.144 -62.244 56.792 1.00 66.24 364 GLY C CA 1
ATOM 2492 C C . GLY C 1 86 ? -15.664 -61.881 56.925 1.00 62.87 364 GLY C C 1
ATOM 2493 O O . GLY C 1 86 ? -15.240 -61.535 58.036 1.00 63.75 364 GLY C O 1
ATOM 2494 N N . LEU C 1 87 ? -14.866 -61.929 55.843 1.00 62.85 365 LEU C N 1
ATOM 2495 C CA . LEU C 1 87 ? -13.455 -61.404 55.900 1.00 57.58 365 LEU C CA 1
ATOM 2496 C C . LEU C 1 87 ? -13.503 -60.033 56.533 1.00 49.81 365 LEU C C 1
ATOM 2497 O O . LEU C 1 87 ? -14.306 -59.225 56.103 1.00 47.38 365 LEU C O 1
ATOM 2502 N N . GLU C 1 88 ? -12.614 -59.734 57.482 1.00 49.96 366 GLU C N 1
ATOM 2503 C CA . GLU C 1 88 ? -12.601 -58.432 58.146 1.00 47.29 366 GLU C CA 1
ATOM 2504 C C . GLU C 1 88 ? -11.519 -57.515 57.615 1.00 46.48 366 GLU C C 1
ATOM 2505 O O . GLU C 1 88 ? -10.404 -57.977 57.364 1.00 44.09 366 GLU C O 1
ATOM 2511 N N . ILE C 1 89 ? -11.830 -56.222 57.482 1.00 43.08 367 ILE C N 1
ATOM 2512 C CA . ILE C 1 89 ? -10.868 -55.233 56.996 1.00 39.56 367 ILE C CA 1
ATOM 2513 C C . ILE C 1 89 ? -10.842 -54.078 58.002 1.00 41.31 367 ILE C C 1
ATOM 2514 O O . ILE C 1 89 ? -11.884 -53.482 58.287 1.00 42.29 367 ILE C O 1
ATOM 2519 N N . LYS C 1 90 ? -9.671 -53.805 58.576 1.00 41.45 368 LYS C N 1
ATOM 2520 C CA . LYS C 1 90 ? -9.555 -52.759 59.590 1.00 45.24 368 LYS C CA 1
ATOM 2521 C C . LYS C 1 90 ? -8.901 -51.570 58.935 1.00 45.18 368 LYS C C 1
ATOM 2522 O O . LYS C 1 90 ? -7.982 -51.745 58.133 1.00 40.69 368 LYS C O 1
ATOM 2528 N N . GLY C 1 91 ? -9.296 -50.369 59.334 1.00 40.23 369 GLY C N 1
ATOM 2529 C CA . GLY C 1 91 ? -8.704 -49.184 58.771 1.00 41.18 369 GLY C CA 1
ATOM 2530 C C . GLY C 1 91 ? -9.272 -47.890 59.283 1.00 40.31 369 GLY C C 1
ATOM 2531 O O . GLY C 1 91 ? -9.706 -47.789 60.438 1.00 44.71 369 GLY C O 1
ATOM 2532 N N . GLN C 1 92 ? -9.217 -46.900 58.419 1.00 40.04 370 GLN C N 1
ATOM 2533 C CA . GLN C 1 92 ? -9.505 -45.532 58.785 1.00 40.56 370 GLN C CA 1
ATOM 2534 C C . GLN C 1 92 ? -10.420 -44.956 57.757 1.00 44.21 370 GLN C C 1
ATOM 2535 O O . GLN C 1 92 ? -10.256 -45.227 56.553 1.00 41.57 370 GLN C O 1
ATOM 2541 N N . MET C 1 93 ? -11.350 -44.117 58.225 1.00 43.58 371 MET C N 1
ATOM 2542 C CA . MET C 1 93 ? -12.327 -43.433 57.369 1.00 44.68 371 MET C CA 1
ATOM 2543 C C . MET C 1 93 ? -11.920 -41.961 57.339 1.00 48.50 371 MET C C 1
ATOM 2544 O O . MET C 1 93 ? -11.548 -41.387 58.377 1.00 49.03 371 MET C O 1
ATOM 2549 N N . VAL C 1 94 ? -11.945 -41.368 56.153 1.00 45.39 372 VAL C N 1
ATOM 2550 C CA . VAL C 1 94 ? -11.583 -39.962 55.927 1.00 49.61 372 VAL C CA 1
ATOM 2551 C C . VAL C 1 94 ? -12.717 -39.320 55.138 1.00 49.45 372 VAL C C 1
ATOM 2552 O O . VAL C 1 94 ? -13.206 -39.900 54.169 1.00 45.78 372 VAL C O 1
ATOM 2556 N N . PHE C 1 95 ? -13.126 -38.120 55.524 1.00 49.02 373 PHE C N 1
ATOM 2557 C CA . PHE C 1 95 ? -14.093 -37.358 54.746 1.00 50.35 373 PHE C CA 1
ATOM 2558 C C . PHE C 1 95 ? -13.406 -36.260 53.946 1.00 52.92 373 PHE C C 1
ATOM 2559 O O . PHE C 1 95 ? -12.651 -35.482 54.506 1.00 53.17 373 PHE C O 1
ATOM 2567 N N . ALA C 1 96 ? -13.677 -36.200 52.637 1.00 50.02 374 ALA C N 1
ATOM 2568 C CA . ALA C 1 96 ? -13.132 -35.169 51.779 1.00 53.46 374 ALA C CA 1
ATOM 2569 C C . ALA C 1 96 ? -14.242 -34.148 51.493 1.00 54.82 374 ALA C C 1
ATOM 2570 O O . ALA C 1 96 ? -15.110 -34.400 50.660 1.00 56.46 374 ALA C O 1
ATOM 2572 N N . ALA C 1 97 ? -14.216 -33.011 52.196 1.00 55.60 375 ALA C N 1
ATOM 2573 C CA . ALA C 1 97 ? -15.270 -32.009 52.130 1.00 60.29 375 ALA C CA 1
ATOM 2574 C C . ALA C 1 97 ? -15.461 -31.391 50.743 1.00 61.18 375 ALA C C 1
ATOM 2575 O O . ALA C 1 97 ? -16.592 -31.086 50.356 1.00 60.64 375 ALA C O 1
ATOM 2577 N N . GLU C 1 98 ? -14.364 -31.203 50.017 1.00 55.49 376 GLU C N 1
ATOM 2578 C CA . GLU C 1 98 ? -14.399 -30.560 48.693 1.00 61.78 376 GLU C CA 1
ATOM 2579 C C . GLU C 1 98 ? -15.317 -31.278 47.700 1.00 59.08 376 GLU C C 1
ATOM 2580 O O . GLU C 1 98 ? -15.994 -30.638 46.907 1.00 58.18 376 GLU C O 1
ATOM 2586 N N . SER C 1 99 ? -15.304 -32.612 47.744 1.00 54.76 377 SER C N 1
ATOM 2587 C CA . SER C 1 99 ? -16.086 -33.452 46.850 1.00 55.41 377 SER C CA 1
ATOM 2588 C C . SER C 1 99 ? -17.209 -34.222 47.557 1.00 55.02 377 SER C C 1
ATOM 2589 O O . SER C 1 99 ? -17.930 -34.946 46.891 1.00 55.66 377 SER C O 1
ATOM 2592 N N . ASP C 1 100 ? -17.345 -34.043 48.880 1.00 54.31 378 ASP C N 1
ATOM 2593 C CA . ASP C 1 100 ? -18.283 -34.794 49.765 1.00 49.99 378 ASP C CA 1
ATOM 2594 C C . ASP C 1 100 ? -18.118 -36.288 49.585 1.00 50.21 378 ASP C C 1
ATOM 2595 O O . ASP C 1 100 ? -19.118 -36.978 49.327 1.00 49.86 378 ASP C O 1
ATOM 2600 N N . SER C 1 101 ? -16.861 -36.751 49.672 1.00 45.40 379 SER C N 1
ATOM 2601 C CA . SER C 1 101 ? -16.496 -38.148 49.463 1.00 46.60 379 SER C CA 1
ATOM 2602 C C . SER C 1 101 ? -16.088 -38.767 50.796 1.00 44.95 379 SER C C 1
ATOM 2603 O O . SER C 1 101 ? -15.421 -38.102 51.601 1.00 46.29 379 SER C O 1
ATOM 2606 N N . LEU C 1 102 ? -16.472 -40.021 51.021 1.00 42.68 380 LEU C N 1
ATOM 2607 C CA . LEU C 1 102 ? -15.939 -40.810 52.156 1.00 42.03 380 LEU C CA 1
ATOM 2608 C C . LEU C 1 102 ? -14.899 -41.794 51.599 1.00 42.72 380 LEU C C 1
ATOM 2609 O O . LEU C 1 102 ? -15.201 -42.540 50.663 1.00 41.02 380 LEU C O 1
ATOM 2614 N N . LEU C 1 103 ? -13.712 -41.794 52.179 1.00 42.63 381 LEU C N 1
ATOM 2615 C CA . LEU C 1 103 ? -12.663 -42.734 51.781 1.00 41.58 381 LEU C CA 1
ATOM 2616 C C . LEU C 1 103 ? -12.377 -43.624 52.956 1.00 43.32 381 LEU C C 1
ATOM 2617 O O . LEU C 1 103 ? -12.076 -43.116 54.016 1.00 42.79 381 LEU C O 1
ATOM 2622 N N . PHE C 1 104 ? -12.408 -44.937 52.729 1.00 40.17 382 PHE C N 1
ATOM 2623 C CA . PHE C 1 104 ? -11.910 -45.919 53.676 1.00 38.26 382 PHE C CA 1
ATOM 2624 C C . PHE C 1 104 ? -10.628 -46.544 53.140 1.00 37.06 382 PHE C C 1
ATOM 2625 O O . PHE C 1 104 ? -10.597 -47.020 52.008 1.00 38.42 382 PHE C O 1
ATOM 2633 N N . VAL C 1 105 ? -9.566 -46.547 53.933 1.00 40.65 383 VAL C N 1
ATOM 2634 C CA A VAL C 1 105 ? -8.339 -47.271 53.565 0.50 38.53 383 VAL C CA 1
ATOM 2635 C CA B VAL C 1 105 ? -8.342 -47.257 53.561 0.50 39.13 383 VAL C CA 1
ATOM 2636 C C . VAL C 1 105 ? -8.011 -48.231 54.700 1.00 39.93 383 VAL C C 1
ATOM 2637 O O . VAL C 1 105 ? -7.996 -47.838 55.875 1.00 38.04 383 VAL C O 1
ATOM 2644 N N . GLY C 1 106 ? -7.759 -49.496 54.367 1.00 41.28 384 GLY C N 1
ATOM 2645 C CA . GLY C 1 106 ? -7.611 -50.510 55.427 1.00 40.64 384 GLY C CA 1
ATOM 2646 C C . GLY C 1 106 ? -6.694 -51.597 54.998 1.00 44.48 384 GLY C C 1
ATOM 2647 O O . GLY C 1 106 ? -6.036 -51.488 53.958 1.00 40.52 384 GLY C O 1
ATOM 2648 N N . SER C 1 107 ? -6.672 -52.642 55.801 1.00 43.24 385 SER C N 1
ATOM 2649 C CA . SER C 1 107 ? -5.909 -53.838 55.491 1.00 49.50 385 SER C CA 1
ATOM 2650 C C . SER C 1 107 ? -6.626 -55.039 56.071 1.00 48.22 385 SER C C 1
ATOM 2651 O O . SER C 1 107 ? -7.227 -54.943 57.140 1.00 44.66 385 SER C O 1
ATOM 2654 N N . PRO C 1 108 ? -6.560 -56.196 55.388 1.00 47.11 386 PRO C N 1
ATOM 2655 C CA . PRO C 1 108 ? -7.224 -57.354 55.986 1.00 50.65 386 PRO C CA 1
ATOM 2656 C C . PRO C 1 108 ? -6.665 -57.764 57.318 1.00 51.66 386 PRO C C 1
ATOM 2657 O O . PRO C 1 108 ? -5.442 -57.677 57.589 1.00 52.66 386 PRO C O 1
ATOM 2661 N N . PHE C 1 109 ? -7.617 -58.143 58.156 1.00 61.89 387 PHE C N 1
ATOM 2662 C CA . PHE C 1 109 ? -7.386 -58.602 59.503 1.00 62.39 387 PHE C CA 1
ATOM 2663 C C . PHE C 1 109 ? -7.693 -60.095 59.486 1.00 63.13 387 PHE C C 1
ATOM 2664 O O . PHE C 1 109 ? -8.852 -60.488 59.439 1.00 66.93 387 PHE C O 1
ATOM 2672 N N . LEU C 1 110 ? -6.654 -60.919 59.506 1.00 63.42 388 LEU C N 1
ATOM 2673 C CA . LEU C 1 110 ? -6.817 -62.358 59.233 1.00 71.13 388 LEU C CA 1
ATOM 2674 C C . LEU C 1 110 ? -7.168 -63.234 60.458 1.00 73.57 388 LEU C C 1
ATOM 2675 O O . LEU C 1 110 ? -7.413 -64.440 60.304 1.00 73.84 388 LEU C O 1
ATOM 2680 N N . ASP C 1 111 ? -7.243 -62.652 61.653 1.00 77.75 389 ASP C N 1
ATOM 2681 C CA . ASP C 1 111 ? -7.644 -63.441 62.838 1.00 91.22 389 ASP C CA 1
ATOM 2682 C C . ASP C 1 111 ? -9.070 -63.992 62.688 1.00 93.97 389 ASP C C 1
ATOM 2683 O O . ASP C 1 111 ? -9.373 -65.067 63.211 1.00 97.87 389 ASP C O 1
ATOM 2688 N N . GLY C 1 112 ? -9.915 -63.274 61.936 1.00 97.14 390 GLY C N 1
ATOM 2689 C CA . GLY C 1 112 ? -11.282 -63.713 61.629 1.00 99.75 390 GLY C CA 1
ATOM 2690 C C . GLY C 1 112 ? -11.395 -64.666 60.446 1.00 102.22 390 GLY C C 1
ATOM 2691 O O . GLY C 1 112 ? -12.198 -64.432 59.529 1.00 106.03 390 GLY C O 1
ATOM 2692 N N . LEU C 1 113 ? -10.581 -65.727 60.468 1.00 99.55 391 LEU C N 1
ATOM 2693 C CA . LEU C 1 113 ? -10.632 -66.818 59.489 1.00 98.24 391 LEU C CA 1
ATOM 2694 C C . LEU C 1 113 ? -10.433 -68.146 60.218 1.00 99.65 391 LEU C C 1
ATOM 2695 O O . LEU C 1 113 ? -10.985 -69.167 59.814 1.00 101.06 391 LEU C O 1
ATOM 2700 N N . ILE D 1 1 ? 16.935 -39.208 10.800 1.00 72.95 279 ILE D N 1
ATOM 2701 C CA . ILE D 1 1 ? 15.546 -39.740 10.963 1.00 65.83 279 ILE D CA 1
ATOM 2702 C C . ILE D 1 1 ? 14.892 -39.925 9.609 1.00 59.93 279 ILE D C 1
ATOM 2703 O O . ILE D 1 1 ? 14.955 -39.030 8.745 1.00 67.56 279 ILE D O 1
ATOM 2708 N N . GLY D 1 2 ? 14.231 -41.052 9.425 1.00 55.24 280 GLY D N 1
ATOM 2709 C CA . GLY D 1 2 ? 13.510 -41.290 8.175 1.00 56.09 280 GLY D CA 1
ATOM 2710 C C . GLY D 1 2 ? 12.196 -40.520 8.098 1.00 49.73 280 GLY D C 1
ATOM 2711 O O . GLY D 1 2 ? 11.651 -40.108 9.128 1.00 47.91 280 GLY D O 1
ATOM 2712 N N . VAL D 1 3 ? 11.647 -40.386 6.894 1.00 50.14 281 VAL D N 1
ATOM 2713 C CA . VAL D 1 3 ? 10.414 -39.606 6.706 1.00 50.56 281 VAL D CA 1
ATOM 2714 C C . VAL D 1 3 ? 9.205 -40.261 7.388 1.00 44.47 281 VAL D C 1
ATOM 2715 O O . VAL D 1 3 ? 8.384 -39.560 8.002 1.00 46.53 281 VAL D O 1
ATOM 2719 N N . ALA D 1 4 ? 9.113 -41.596 7.347 1.00 45.63 282 ALA D N 1
ATOM 2720 C CA . ALA D 1 4 ? 7.988 -42.340 7.991 1.00 47.59 282 ALA D CA 1
ATOM 2721 C C . ALA D 1 4 ? 8.057 -42.203 9.508 1.00 46.84 282 ALA D C 1
ATOM 2722 O O . ALA D 1 4 ? 7.012 -42.036 10.180 1.00 46.47 282 ALA D O 1
ATOM 2724 N N . SER D 1 5 ? 9.274 -42.247 10.061 1.00 46.96 283 SER D N 1
ATOM 2725 C CA . SER D 1 5 ? 9.428 -42.104 11.507 1.00 47.18 283 SER D CA 1
ATOM 2726 C C . SER D 1 5 ? 9.097 -40.708 11.956 1.00 44.26 283 SER D C 1
ATOM 2727 O O . SER D 1 5 ? 8.407 -40.523 12.979 1.00 44.10 283 SER D O 1
ATOM 2730 N N . PHE D 1 6 ? 9.624 -39.727 11.230 1.00 45.78 284 PHE D N 1
ATOM 2731 C CA . PHE D 1 6 ? 9.338 -38.306 11.496 1.00 46.64 284 PHE D CA 1
ATOM 2732 C C . PHE D 1 6 ? 7.831 -38.036 11.466 1.00 45.02 284 PHE D C 1
ATOM 2733 O O . PHE D 1 6 ? 7.316 -37.400 12.369 1.00 44.25 284 PHE D O 1
ATOM 2741 N N . ALA D 1 7 ? 7.129 -38.567 10.459 1.00 43.80 285 ALA D N 1
ATOM 2742 C CA . ALA D 1 7 ? 5.699 -38.347 10.313 1.00 41.44 285 ALA D CA 1
ATOM 2743 C C . ALA D 1 7 ? 4.874 -38.850 11.489 1.00 44.73 285 ALA D C 1
ATOM 2744 O O . ALA D 1 7 ? 3.840 -38.278 11.818 1.00 41.68 285 ALA D O 1
ATOM 2746 N N . LYS D 1 8 ? 5.334 -39.910 12.140 1.00 45.02 286 LYS D N 1
ATOM 2747 C CA . LYS D 1 8 ? 4.583 -40.449 13.294 1.00 46.62 286 LYS D CA 1
ATOM 2748 C C . LYS D 1 8 ? 4.465 -39.480 14.479 1.00 47.99 286 LYS D C 1
ATOM 2749 O O . LYS D 1 8 ? 3.610 -39.684 15.356 1.00 44.84 286 LYS D O 1
ATOM 2755 N N . ALA D 1 9 ? 5.265 -38.416 14.512 1.00 45.00 287 ALA D N 1
ATOM 2756 C CA . ALA D 1 9 ? 5.056 -37.356 15.524 1.00 46.50 287 ALA D CA 1
ATOM 2757 C C . ALA D 1 9 ? 3.758 -36.534 15.317 1.00 48.03 287 ALA D C 1
ATOM 2758 O O . ALA D 1 9 ? 3.353 -35.778 16.196 1.00 42.94 287 ALA D O 1
ATOM 2760 N N . PHE D 1 10 ? 3.092 -36.705 14.169 1.00 43.87 288 PHE D N 1
ATOM 2761 C CA . PHE D 1 10 ? 1.935 -35.906 13.811 1.00 44.51 288 PHE D CA 1
ATOM 2762 C C . PHE D 1 10 ? 0.703 -36.779 13.580 1.00 44.77 288 PHE D C 1
ATOM 2763 O O . PHE D 1 10 ? 0.709 -37.629 12.688 1.00 44.51 288 PHE D O 1
ATOM 2771 N N . PRO D 1 11 ? -0.352 -36.565 14.359 1.00 46.17 289 PRO D N 1
ATOM 2772 C CA . PRO D 1 11 ? -1.560 -37.408 14.172 1.00 44.65 289 PRO D CA 1
ATOM 2773 C C . PRO D 1 11 ? -2.255 -37.166 12.833 1.00 42.12 289 PRO D C 1
ATOM 2774 O O . PRO D 1 11 ? -2.903 -38.070 12.308 1.00 41.58 289 PRO D O 1
ATOM 2778 N N . TRP D 1 12 ? -2.102 -35.965 12.270 1.00 40.15 290 TRP D N 1
ATOM 2779 C CA . TRP D 1 12 ? -2.751 -35.619 11.009 1.00 42.25 290 TRP D CA 1
ATOM 2780 C C . TRP D 1 12 ? -1.719 -35.518 9.894 1.00 45.19 290 TRP D C 1
ATOM 2781 O O . TRP D 1 12 ? -1.291 -34.430 9.477 1.00 48.54 290 TRP D O 1
ATOM 2792 N N . HIS D 1 13 ? -1.294 -36.680 9.432 1.00 41.76 291 HIS D N 1
ATOM 2793 C CA . HIS D 1 13 ? -0.328 -36.797 8.331 1.00 39.37 291 HIS D CA 1
ATOM 2794 C C . HIS D 1 13 ? -0.734 -37.918 7.444 1.00 42.07 291 HIS D C 1
ATOM 2795 O O . HIS D 1 13 ? -1.477 -38.794 7.856 1.00 42.47 291 HIS D O 1
ATOM 2802 N N . PHE D 1 14 ? -0.271 -37.884 6.199 1.00 42.01 292 PHE D N 1
ATOM 2803 C CA . PHE D 1 14 ? -0.284 -39.054 5.335 1.00 42.74 292 PHE D CA 1
ATOM 2804 C C . PHE D 1 14 ? 0.979 -39.085 4.509 1.00 41.62 292 PHE D C 1
ATOM 2805 O O . PHE D 1 14 ? 1.618 -38.058 4.278 1.00 41.78 292 PHE D O 1
ATOM 2813 N N . ILE D 1 15 ? 1.353 -40.286 4.086 1.00 39.70 293 ILE D N 1
ATOM 2814 C CA . ILE D 1 15 ? 2.431 -40.412 3.112 1.00 41.58 293 ILE D CA 1
ATOM 2815 C C . ILE D 1 15 ? 1.882 -41.221 1.953 1.00 41.04 293 ILE D C 1
ATOM 2816 O O . ILE D 1 15 ? 1.217 -42.261 2.176 1.00 43.81 293 ILE D O 1
ATOM 2821 N N . THR D 1 16 ? 2.152 -40.797 0.716 1.00 42.15 294 THR D N 1
ATOM 2822 C CA . THR D 1 16 ? 1.821 -41.623 -0.435 1.00 47.07 294 THR D CA 1
ATOM 2823 C C . THR D 1 16 ? 3.081 -42.005 -1.230 1.00 46.74 294 THR D C 1
ATOM 2824 O O . THR D 1 16 ? 4.159 -41.372 -1.111 1.00 46.60 294 THR D O 1
ATOM 2828 N N . ASP D 1 17 ? 2.936 -43.017 -2.089 1.00 49.10 295 ASP D N 1
ATOM 2829 C CA . ASP D 1 17 ? 3.977 -43.312 -3.049 1.00 48.10 295 ASP D CA 1
ATOM 2830 C C . ASP D 1 17 ? 3.757 -42.427 -4.287 1.00 52.21 295 ASP D C 1
ATOM 2831 O O . ASP D 1 17 ? 2.944 -41.476 -4.291 1.00 48.04 295 ASP D O 1
ATOM 2836 N N . LYS D 1 18 ? 4.481 -42.731 -5.347 1.00 50.97 29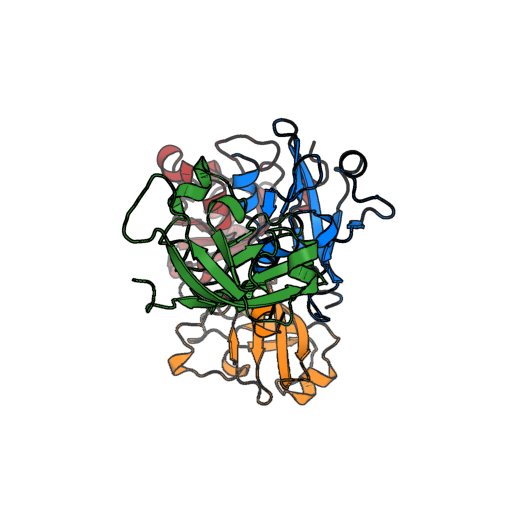6 LYS D N 1
ATOM 2837 C CA . LYS D 1 18 ? 4.438 -41.860 -6.527 1.00 55.71 296 LYS D CA 1
ATOM 2838 C C . LYS D 1 18 ? 3.206 -42.087 -7.395 1.00 56.55 296 LYS D C 1
ATOM 2839 O O . LYS D 1 18 ? 2.987 -41.330 -8.321 1.00 52.71 296 LYS D O 1
ATOM 2845 N N . ARG D 1 19 ? 2.395 -43.091 -7.079 1.00 54.78 297 ARG D N 1
ATOM 2846 C CA . ARG D 1 19 ? 1.073 -43.234 -7.711 1.00 60.37 297 ARG D CA 1
ATOM 2847 C C . ARG D 1 19 ? -0.047 -42.730 -6.807 1.00 58.20 297 ARG D C 1
ATOM 2848 O O . ARG D 1 19 ? -1.214 -42.935 -7.115 1.00 57.29 297 ARG D O 1
ATOM 2856 N N . LEU D 1 20 ? 0.316 -42.041 -5.726 1.00 54.32 298 LEU D N 1
ATOM 2857 C CA . LEU D 1 20 ? -0.653 -41.510 -4.750 1.00 54.15 298 LEU D CA 1
ATOM 2858 C C . LEU D 1 20 ? -1.474 -42.613 -4.054 1.00 52.47 298 LEU D C 1
ATOM 2859 O O . LEU D 1 20 ? -2.645 -42.432 -3.734 1.00 51.32 298 LEU D O 1
ATOM 2864 N N . GLU D 1 21 ? -0.827 -43.741 -3.799 1.00 51.98 299 GLU D N 1
ATOM 2865 C CA . GLU D 1 21 ? -1.370 -44.764 -2.905 1.00 52.41 299 GLU D CA 1
ATOM 2866 C C . GLU D 1 21 ? -0.789 -44.497 -1.544 1.00 50.25 299 GLU D C 1
ATOM 2867 O O . GLU D 1 21 ? 0.413 -44.298 -1.407 1.00 50.28 299 GLU D O 1
ATOM 2873 N N . LEU D 1 22 ? -1.660 -44.489 -0.531 1.00 46.14 300 LEU D N 1
ATOM 2874 C CA . LEU D 1 22 ? -1.277 -44.215 0.829 1.00 46.37 300 LEU D CA 1
ATOM 2875 C C . LEU D 1 22 ? -0.382 -45.336 1.295 1.00 46.14 300 LEU D C 1
ATOM 2876 O O . LEU D 1 22 ? -0.715 -46.508 1.097 1.00 47.30 300 LEU D O 1
ATOM 2881 N N . VAL D 1 23 ? 0.739 -44.985 1.920 1.00 43.65 301 VAL D N 1
ATOM 2882 C CA . VAL D 1 23 ? 1.623 -45.992 2.524 1.00 43.86 301 VAL D CA 1
ATOM 2883 C C . VAL D 1 23 ? 1.677 -45.839 4.043 1.00 43.05 301 VAL D C 1
ATOM 2884 O O . VAL D 1 23 ? 2.169 -46.722 4.734 1.00 44.43 301 VAL D O 1
ATOM 2888 N N . GLN D 1 24 ? 1.169 -44.720 4.551 1.00 41.66 302 GLN D N 1
ATOM 2889 C CA . GLN D 1 24 ? 1.171 -44.471 6.000 1.00 42.91 302 GLN D CA 1
ATOM 2890 C C . GLN D 1 24 ? 0.175 -43.384 6.278 1.00 44.56 302 GLN D C 1
ATOM 2891 O O . GLN D 1 24 ? 0.068 -42.426 5.519 1.00 42.26 302 GLN D O 1
ATOM 2897 N N . LEU D 1 25 ? -0.519 -43.518 7.402 1.00 42.31 303 LEU D N 1
ATOM 2898 C CA . LEU D 1 25 ? -1.519 -42.514 7.846 1.00 43.94 303 LEU D CA 1
ATOM 2899 C C . LEU D 1 25 ? -1.340 -42.263 9.335 1.00 43.27 303 LEU D C 1
ATOM 2900 O O . LEU D 1 25 ? -1.109 -43.214 10.092 1.00 42.83 303 LEU D O 1
ATOM 2905 N N . GLY D 1 26 ? -1.466 -41.006 9.751 1.00 41.61 304 GLY D N 1
ATOM 2906 C CA . GLY D 1 26 ? -1.354 -40.660 11.142 1.00 45.98 304 GLY D CA 1
ATOM 2907 C C . GLY D 1 26 ? -2.554 -41.161 11.904 1.00 46.39 304 GLY D C 1
ATOM 2908 O O . GLY D 1 26 ? -3.591 -41.455 11.305 1.00 42.06 304 GLY D O 1
ATOM 2909 N N . ALA D 1 27 ? -2.392 -41.193 13.227 1.00 42.82 305 ALA D N 1
ATOM 2910 C CA . ALA D 1 27 ? -3.367 -41.713 14.163 1.00 43.64 305 ALA D CA 1
ATOM 2911 C C . ALA D 1 27 ? -4.726 -41.009 14.069 1.00 42.50 305 ALA D C 1
ATOM 2912 O O . ALA D 1 27 ? -5.752 -41.657 14.242 1.00 44.24 305 ALA D O 1
ATOM 2914 N N . GLY D 1 28 ? -4.743 -39.700 13.819 1.00 43.76 306 GLY D N 1
ATOM 2915 C CA . GLY D 1 28 ? -6.034 -38.957 13.616 1.00 46.83 306 GLY D CA 1
ATOM 2916 C C . GLY D 1 28 ? -6.843 -39.480 12.424 1.00 43.50 306 GLY D C 1
ATOM 2917 O O . GLY D 1 28 ? -8.066 -39.778 12.521 1.00 47.62 306 GLY D O 1
ATOM 2918 N N . PHE D 1 29 ? -6.171 -39.651 11.299 1.00 42.00 307 PHE D N 1
ATOM 2919 C CA . PHE D 1 29 ? -6.831 -40.203 10.127 1.00 44.30 307 PHE D CA 1
ATOM 2920 C C . PHE D 1 29 ? -7.199 -41.692 10.299 1.00 45.11 307 PHE D C 1
ATOM 2921 O O . PHE D 1 29 ? -8.256 -42.136 9.835 1.00 49.34 307 PHE D O 1
ATOM 2929 N N . MET D 1 30 ? -6.333 -42.474 10.912 1.00 42.27 308 MET D N 1
ATOM 2930 C CA . MET D 1 30 ? -6.660 -43.860 11.237 1.00 47.15 308 MET D CA 1
ATOM 2931 C C . MET D 1 30 ? -7.918 -44.000 12.125 1.00 48.43 308 MET D C 1
ATOM 2932 O O . MET D 1 30 ? -8.717 -44.904 11.929 1.00 45.85 308 MET D O 1
ATOM 2937 N N . ARG D 1 31 ? -8.072 -43.129 13.108 1.00 45.13 309 ARG D N 1
ATOM 2938 C CA . ARG D 1 31 ? -9.311 -43.027 13.882 1.00 50.66 309 ARG D CA 1
ATOM 2939 C C . ARG D 1 31 ? -10.547 -42.778 13.019 1.00 51.05 309 ARG D C 1
ATOM 2940 O O . ARG D 1 31 ? -11.620 -43.311 13.273 1.00 53.97 309 ARG D O 1
ATOM 2948 N N . LEU D 1 32 ? -10.410 -41.935 12.018 1.00 46.39 310 LEU D N 1
ATOM 2949 C CA . LEU D 1 32 ? -11.552 -41.527 11.256 1.00 49.07 310 LEU D CA 1
ATOM 2950 C C . LEU D 1 32 ? -11.957 -42.531 10.150 1.00 52.00 310 LEU D C 1
ATOM 2951 O O . LEU D 1 32 ? -13.139 -42.675 9.879 1.00 53.39 310 LEU D O 1
ATOM 2956 N N . PHE D 1 33 ? -11.004 -43.198 9.515 1.00 51.82 311 PHE D N 1
ATOM 2957 C CA . PHE D 1 33 ? -11.337 -44.114 8.405 1.00 53.68 311 PHE D CA 1
ATOM 2958 C C . PHE D 1 33 ? -10.379 -45.309 8.257 1.00 57.21 311 PHE D C 1
ATOM 2959 O O . PHE D 1 33 ? -10.413 -46.040 7.257 1.00 54.52 311 PHE D O 1
ATOM 2967 N N . GLY D 1 34 ? -9.583 -45.567 9.292 1.00 55.43 312 GLY D N 1
ATOM 2968 C CA . GLY D 1 34 ? -8.683 -46.709 9.289 1.00 57.55 312 GLY D CA 1
ATOM 2969 C C . GLY D 1 34 ? -9.443 -48.008 9.096 1.00 58.11 312 GLY D C 1
ATOM 2970 O O . GLY D 1 34 ? -8.992 -48.900 8.383 1.00 59.55 312 GLY D O 1
ATOM 2971 N N . THR D 1 35 ? -10.605 -48.095 9.722 1.00 53.31 313 THR D N 1
ATOM 2972 C CA . THR D 1 35 ? -11.448 -49.283 9.616 1.00 63.84 313 THR D CA 1
ATOM 2973 C C . THR D 1 35 ? -11.963 -49.606 8.192 1.00 61.40 313 THR D C 1
ATOM 2974 O O . THR D 1 35 ? -12.561 -50.674 7.979 1.00 65.11 313 THR D O 1
ATOM 2978 N N . HIS D 1 36 ? -11.710 -48.710 7.237 1.00 55.12 314 HIS D N 1
ATOM 2979 C CA . HIS D 1 36 ? -12.193 -48.866 5.860 1.00 56.27 314 HIS D CA 1
ATOM 2980 C C . HIS D 1 36 ? -11.099 -49.136 4.873 1.00 53.95 314 HIS D C 1
ATOM 2981 O O . HIS D 1 36 ? -11.390 -49.410 3.729 1.00 51.90 314 HIS D O 1
ATOM 2988 N N . LEU D 1 37 ? -9.827 -49.066 5.291 1.00 51.68 315 LEU D N 1
ATOM 2989 C CA . LEU D 1 37 ? -8.732 -49.201 4.337 1.00 54.91 315 LEU D CA 1
ATOM 2990 C C . LEU D 1 37 ? -8.751 -50.582 3.648 1.00 54.58 315 LEU D C 1
ATOM 2991 O O . LEU D 1 37 ? -8.450 -50.703 2.444 1.00 57.32 315 LEU D O 1
ATOM 2996 N N . ALA D 1 38 ? -9.141 -51.605 4.414 1.00 55.27 316 ALA D N 1
ATOM 2997 C CA . ALA D 1 38 ? -9.249 -52.958 3.894 1.00 54.74 316 ALA D CA 1
ATOM 2998 C C . ALA D 1 38 ? -10.212 -53.082 2.716 1.00 55.42 316 ALA D C 1
ATOM 2999 O O . ALA D 1 38 ? -9.893 -53.750 1.737 1.00 54.60 316 ALA D O 1
ATOM 3001 N N . THR D 1 39 ? -11.413 -52.515 2.862 1.00 52.17 317 THR D N 1
ATOM 3002 C CA . THR D 1 39 ? -12.480 -52.662 1.889 1.00 53.46 317 THR D CA 1
ATOM 3003 C C . THR D 1 39 ? -12.398 -51.603 0.776 1.00 51.64 317 THR D C 1
ATOM 3004 O O . THR D 1 39 ? -12.678 -51.884 -0.390 1.00 53.24 317 THR D O 1
ATOM 3008 N N . HIS D 1 40 ? -12.075 -50.377 1.169 1.00 51.55 318 HIS D N 1
ATOM 3009 C CA . HIS D 1 40 ? -12.109 -49.204 0.296 1.00 53.10 318 HIS D CA 1
ATOM 3010 C C . HIS D 1 40 ? -10.787 -48.887 -0.393 1.00 53.05 318 HIS D C 1
ATOM 3011 O O . HIS D 1 40 ? -10.747 -48.028 -1.253 1.00 55.24 318 HIS D O 1
ATOM 3018 N N . GLY D 1 41 ? -9.699 -49.546 -0.011 1.00 51.04 319 GLY D N 1
ATOM 3019 C CA . GLY D 1 41 ? -8.404 -49.366 -0.660 1.00 53.95 319 GLY D CA 1
ATOM 3020 C C . GLY D 1 41 ? -7.547 -48.229 -0.134 1.00 53.41 319 GLY D C 1
ATOM 3021 O O . GLY D 1 41 ? -7.847 -47.627 0.912 1.00 52.11 319 GLY D O 1
ATOM 3022 N N . SER D 1 42 ? -6.475 -47.939 -0.871 1.00 53.52 320 SER D N 1
ATOM 3023 C CA . SER D 1 42 ? -5.432 -47.007 -0.428 1.00 54.12 320 SER D CA 1
ATOM 3024 C C . SER D 1 42 ? -5.250 -45.756 -1.297 1.00 51.82 320 SER D C 1
ATOM 3025 O O . SER D 1 42 ? -4.328 -44.978 -1.050 1.00 49.94 320 SER D O 1
ATOM 3028 N N . SER D 1 43 ? -6.087 -45.565 -2.315 1.00 49.88 321 SER D N 1
ATOM 3029 C CA . SER D 1 43 ? -5.950 -44.398 -3.175 1.00 51.50 321 SER D CA 1
ATOM 3030 C C . SER D 1 43 ? -6.248 -43.140 -2.384 1.00 50.88 321 SER D C 1
ATOM 3031 O O . SER D 1 43 ? -7.270 -43.074 -1.713 1.00 50.00 321 SER D O 1
ATOM 3034 N N . LEU D 1 44 ? -5.358 -42.147 -2.469 1.00 48.96 322 LEU D N 1
ATOM 3035 C CA . LEU D 1 44 ? -5.552 -40.887 -1.767 1.00 49.67 322 LEU D CA 1
ATOM 3036 C C . LEU D 1 44 ? -6.916 -40.281 -2.065 1.00 48.47 322 LEU D C 1
ATOM 3037 O O . LEU D 1 44 ? -7.588 -39.792 -1.162 1.00 50.50 322 LEU D O 1
ATOM 3042 N N . GLY D 1 45 ? -7.317 -40.306 -3.331 1.00 51.75 323 GLY D N 1
ATOM 3043 C CA . GLY D 1 45 ? -8.588 -39.707 -3.755 1.00 52.44 323 GLY D CA 1
ATOM 3044 C C . GLY D 1 45 ? -9.838 -40.426 -3.265 1.00 55.47 323 GLY D C 1
ATOM 3045 O O . GLY D 1 45 ? -10.927 -39.879 -3.361 1.00 54.96 323 GLY D O 1
ATOM 3046 N N . THR D 1 46 ? -9.695 -41.629 -2.704 1.00 54.97 324 THR D N 1
ATOM 3047 C CA . THR D 1 46 ? -10.848 -42.285 -2.062 1.00 55.42 324 THR D CA 1
ATOM 3048 C C . THR D 1 46 ? -11.227 -41.546 -0.788 1.00 52.06 324 THR D C 1
ATOM 3049 O O . THR D 1 46 ? -12.381 -41.508 -0.431 1.00 50.70 324 THR D O 1
ATOM 3053 N N . TYR D 1 47 ? -10.250 -40.938 -0.127 1.00 49.02 325 TYR D N 1
ATOM 3054 C CA . TYR D 1 47 ? -10.447 -40.351 1.194 1.00 49.13 325 TYR D CA 1
ATOM 3055 C C . TYR D 1 47 ? -10.282 -38.846 1.275 1.00 49.85 325 TYR D C 1
ATOM 3056 O O . TYR D 1 47 ? -10.748 -38.248 2.247 1.00 47.93 325 TYR D O 1
ATOM 3065 N N . PHE D 1 48 ? -9.639 -38.227 0.280 1.00 50.80 326 PHE D N 1
ATOM 3066 C CA . PHE D 1 48 ? -9.296 -36.795 0.358 1.00 48.31 326 PHE D CA 1
ATOM 3067 C C . PHE D 1 48 ? -9.737 -36.066 -0.891 1.00 53.16 326 PHE D C 1
ATOM 3068 O O . PHE D 1 48 ? -9.612 -36.603 -1.979 1.00 47.66 326 PHE D O 1
ATOM 3076 N N . ARG D 1 49 ? -10.263 -34.862 -0.699 1.00 54.37 327 ARG D N 1
ATOM 3077 C CA . ARG D 1 49 ? -10.461 -33.901 -1.777 1.00 60.56 327 ARG D CA 1
ATOM 3078 C C . ARG D 1 49 ? -9.515 -32.722 -1.542 1.00 58.86 327 ARG D C 1
ATOM 3079 O O . ARG D 1 49 ? -9.493 -32.133 -0.463 1.00 55.15 327 ARG D O 1
ATOM 3087 N N . LEU D 1 50 ? -8.748 -32.379 -2.564 1.00 55.91 328 LEU D N 1
ATOM 3088 C CA . LEU D 1 50 ? -7.835 -31.252 -2.514 1.00 58.34 328 LEU D CA 1
ATOM 3089 C C . LEU D 1 50 ? -8.559 -29.935 -2.710 1.00 59.01 328 LEU D C 1
ATOM 3090 O O . LEU D 1 50 ? -9.133 -29.708 -3.771 1.00 62.72 328 LEU D O 1
ATOM 3095 N N . LEU D 1 51 ? -8.504 -29.064 -1.708 1.00 57.68 329 LEU D N 1
ATOM 3096 C CA . LEU D 1 51 ? -9.097 -27.710 -1.776 1.00 61.70 329 LEU D CA 1
ATOM 3097 C C . LEU D 1 51 ? -8.097 -26.610 -2.206 1.00 63.08 329 LEU D C 1
ATOM 3098 O O . LEU D 1 51 ? -8.367 -25.822 -3.137 1.00 64.73 329 LEU D O 1
ATOM 3103 N N . ARG D 1 52 ? -6.972 -26.515 -1.488 1.00 61.63 330 ARG D N 1
ATOM 3104 C CA . ARG D 1 52 ? -5.874 -25.580 -1.790 1.00 64.72 330 ARG D CA 1
ATOM 3105 C C . ARG D 1 52 ? -4.616 -26.434 -2.006 1.00 63.96 330 ARG D C 1
ATOM 3106 O O . ARG D 1 52 ? -4.433 -27.444 -1.290 1.00 57.76 330 ARG D O 1
ATOM 3114 N N . PRO D 1 53 ? -3.759 -26.061 -2.976 1.00 63.06 331 PRO D N 1
ATOM 3115 C CA . PRO D 1 53 ? -3.945 -24.996 -3.952 1.00 69.11 331 PRO D CA 1
ATOM 3116 C C . PRO D 1 53 ? -5.064 -25.315 -4.952 1.00 70.25 331 PRO D C 1
ATOM 3117 O O . PRO D 1 53 ? -5.277 -26.479 -5.284 1.00 68.41 331 PRO D O 1
ATOM 3121 N N . ARG D 1 54 ? -5.765 -24.280 -5.413 1.00 72.58 332 ARG D N 1
ATOM 3122 C CA . ARG D 1 54 ? -6.949 -24.435 -6.275 1.00 76.96 332 ARG D CA 1
ATOM 3123 C C . ARG D 1 54 ? -6.566 -24.898 -7.668 1.00 75.65 332 ARG D C 1
ATOM 3124 O O . ARG D 1 54 ? -5.577 -24.440 -8.216 1.00 75.30 332 ARG D O 1
ATOM 3132 N N . GLY D 1 55 ? -7.355 -25.816 -8.223 1.00 76.71 333 GLY D N 1
ATOM 3133 C CA . GLY D 1 55 ? -7.165 -26.289 -9.586 1.00 80.03 333 GLY D CA 1
ATOM 3134 C C . GLY D 1 55 ? -6.184 -27.432 -9.748 1.00 79.41 333 GLY D C 1
ATOM 3135 O O . GLY D 1 55 ? -6.107 -28.041 -10.818 1.00 86.70 333 GLY D O 1
ATOM 3136 N N . VAL D 1 56 ? -5.415 -27.722 -8.705 1.00 75.77 334 VAL D N 1
ATOM 3137 C CA . VAL D 1 56 ? -4.460 -28.798 -8.773 1.00 73.52 334 VAL D CA 1
ATOM 3138 C C . VAL D 1 56 ? -5.233 -30.110 -8.569 1.00 70.84 334 VAL D C 1
ATOM 3139 O O . VAL D 1 56 ? -5.952 -30.262 -7.578 1.00 66.94 334 VAL D O 1
ATOM 3143 N N . PRO D 1 57 ? -5.121 -31.040 -9.536 1.00 67.91 335 PRO D N 1
ATOM 3144 C CA . PRO D 1 57 ? -5.687 -32.388 -9.441 1.00 67.73 335 PRO D CA 1
ATOM 3145 C C . PRO D 1 57 ? -4.883 -33.328 -8.543 1.00 70.63 335 PRO D C 1
ATOM 3146 O O . PRO D 1 57 ? -3.680 -33.130 -8.367 1.00 69.26 335 PRO D O 1
ATOM 3150 N N . LEU D 1 58 ? -5.544 -34.350 -8.000 1.00 68.85 336 LEU D N 1
ATOM 3151 C CA . LEU D 1 58 ? -4.861 -35.409 -7.266 1.00 69.10 336 LEU D CA 1
ATOM 3152 C C . LEU D 1 58 ? -4.017 -36.229 -8.235 1.00 68.89 336 LEU D C 1
ATOM 3153 O O . LEU D 1 58 ? -4.402 -37.314 -8.663 1.00 65.69 336 LEU D O 1
ATOM 3158 N N . ASP D 1 59 ? -2.869 -35.664 -8.589 1.00 65.62 337 ASP D N 1
ATOM 3159 C CA . ASP D 1 59 ? -1.926 -36.298 -9.484 1.00 67.35 337 ASP D CA 1
ATOM 3160 C C . ASP D 1 59 ? -0.544 -36.010 -8.952 1.00 63.09 337 ASP D C 1
ATOM 3161 O O . ASP D 1 59 ? -0.242 -34.859 -8.657 1.00 62.51 337 ASP D O 1
ATOM 3166 N N . PHE D 1 60 ? 0.292 -37.040 -8.870 1.00 63.64 338 PHE D N 1
ATOM 3167 C CA . PHE D 1 60 ? 1.604 -36.921 -8.222 1.00 62.95 338 PHE D CA 1
ATOM 3168 C C . PHE D 1 60 ? 2.469 -35.790 -8.785 1.00 61.15 338 PHE D C 1
ATOM 3169 O O . PHE D 1 60 ? 3.000 -34.975 -8.030 1.00 61.54 338 PHE D O 1
ATOM 3177 N N . ARG D 1 61 ? 2.567 -35.696 -10.105 1.00 68.03 339 ARG D N 1
ATOM 3178 C CA . ARG D 1 61 ? 3.473 -34.731 -10.734 1.00 69.44 339 ARG D CA 1
ATOM 3179 C C . ARG D 1 61 ? 2.975 -33.283 -10.589 1.00 67.16 339 ARG D C 1
ATOM 3180 O O . ARG D 1 61 ? 3.762 -32.370 -10.350 1.00 65.03 339 ARG D O 1
ATOM 3188 N N . GLU D 1 62 ? 1.665 -33.082 -10.688 1.00 68.36 340 GLU D N 1
ATOM 3189 C CA . GLU D 1 62 ? 1.062 -31.764 -10.470 1.00 66.11 340 GLU D CA 1
ATOM 3190 C C . GLU D 1 62 ? 1.200 -31.308 -9.041 1.00 61.53 340 GLU D C 1
ATOM 3191 O O . GLU D 1 62 ? 1.361 -30.119 -8.790 1.00 63.26 340 GLU D O 1
ATOM 3197 N N . ILE D 1 63 ? 1.128 -32.241 -8.091 1.00 61.16 341 ILE D N 1
ATOM 3198 C CA . ILE D 1 63 ? 1.307 -31.888 -6.694 1.00 59.60 341 ILE D CA 1
ATOM 3199 C C . ILE D 1 63 ? 2.768 -31.479 -6.467 1.00 57.23 341 ILE D C 1
ATOM 3200 O O . ILE D 1 63 ? 3.027 -30.454 -5.829 1.00 56.81 341 ILE D O 1
ATOM 3205 N N . LEU D 1 64 ? 3.700 -32.261 -7.022 1.00 60.52 342 LEU D N 1
ATOM 3206 C CA . LEU D 1 64 ? 5.158 -32.014 -6.908 1.00 61.7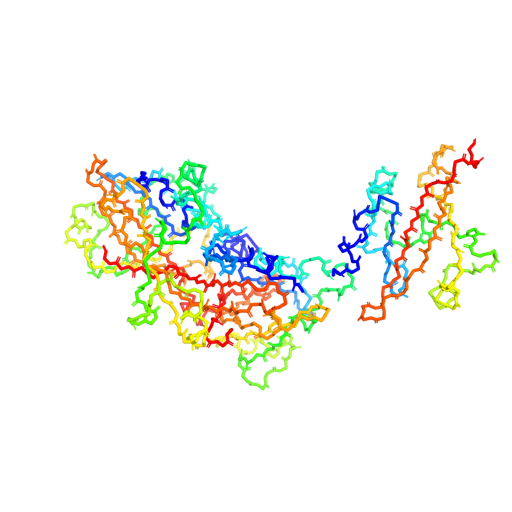8 342 LEU D CA 1
ATOM 3207 C C . LEU D 1 64 ? 5.569 -30.610 -7.317 1.00 66.52 342 LEU D C 1
ATOM 3208 O O . LEU D 1 64 ? 6.437 -30.014 -6.686 1.00 66.86 342 LEU D O 1
ATOM 3213 N N . LYS D 1 65 ? 4.964 -30.111 -8.401 1.00 64.78 343 LYS D N 1
ATOM 3214 C CA . LYS D 1 65 ? 5.247 -28.774 -8.930 1.00 68.80 343 LYS D CA 1
ATOM 3215 C C . LYS D 1 65 ? 4.859 -27.649 -7.975 1.00 70.24 343 LYS D C 1
ATOM 3216 O O . LYS D 1 65 ? 5.276 -26.495 -8.149 1.00 71.56 343 LYS D O 1
ATOM 3222 N N . ARG D 1 66 ? 3.976 -27.967 -7.037 1.00 64.71 344 ARG D N 1
ATOM 3223 C CA . ARG D 1 66 ? 3.424 -26.982 -6.098 1.00 66.14 344 ARG D CA 1
ATOM 3224 C C . ARG D 1 66 ? 3.790 -27.299 -4.653 1.00 63.52 344 ARG D C 1
ATOM 3225 O O . ARG D 1 66 ? 3.103 -26.837 -3.737 1.00 60.94 344 ARG D O 1
ATOM 3233 N N . VAL D 1 67 ? 4.877 -28.043 -4.428 1.00 59.98 345 VAL D N 1
ATOM 3234 C CA . VAL D 1 67 ? 5.166 -28.517 -3.069 1.00 59.43 345 VAL D CA 1
ATOM 3235 C C . VAL D 1 67 ? 5.496 -27.387 -2.126 1.00 62.87 345 VAL D C 1
ATOM 3236 O O . VAL D 1 67 ? 5.453 -27.591 -0.938 1.00 58.66 345 VAL D O 1
ATOM 3240 N N . ASN D 1 68 ? 5.819 -26.208 -2.670 1.00 61.17 346 ASN D N 1
ATOM 3241 C CA . ASN D 1 68 ? 6.205 -25.043 -1.875 1.00 66.93 346 ASN D CA 1
ATOM 3242 C C . ASN D 1 68 ? 5.034 -24.205 -1.397 1.00 67.64 346 ASN D C 1
ATOM 3243 O O . ASN D 1 68 ? 5.235 -23.267 -0.620 1.00 75.03 346 ASN D O 1
ATOM 3248 N N . THR D 1 69 ? 3.824 -24.554 -1.842 1.00 64.73 347 THR D N 1
ATOM 3249 C CA . THR D 1 69 ? 2.611 -23.846 -1.451 1.00 65.53 347 THR D CA 1
ATOM 3250 C C . THR D 1 69 ? 1.883 -24.601 -0.314 1.00 60.11 347 THR D C 1
ATOM 3251 O O . THR D 1 69 ? 1.968 -25.819 -0.246 1.00 56.59 347 THR D O 1
ATOM 3255 N N . PRO D 1 70 ? 1.166 -23.889 0.565 1.00 58.44 348 PRO D N 1
ATOM 3256 C CA . PRO D 1 70 ? 0.390 -24.632 1.554 1.00 58.73 348 PRO D CA 1
ATOM 3257 C C . PRO D 1 70 ? -0.748 -25.443 0.924 1.00 56.88 348 PRO D C 1
ATOM 3258 O O . PRO D 1 70 ? -1.293 -25.059 -0.121 1.00 55.54 348 PRO D O 1
ATOM 3262 N N . PHE D 1 71 ? -1.100 -26.544 1.574 1.00 53.18 349 PHE D N 1
ATOM 3263 C CA . PHE D 1 71 ? -2.160 -27.447 1.122 1.00 53.44 349 PHE D CA 1
ATOM 3264 C C . PHE D 1 71 ? -3.316 -27.469 2.129 1.00 53.28 349 PHE D C 1
ATOM 3265 O O . PHE D 1 71 ? -3.137 -27.304 3.342 1.00 52.05 349 PHE D O 1
ATOM 3273 N N . MET D 1 72 ? -4.501 -27.696 1.605 1.00 51.49 350 MET D N 1
ATOM 3274 C CA . MET D 1 72 ? -5.697 -27.893 2.414 1.00 50.18 350 MET D CA 1
ATOM 3275 C C . MET D 1 72 ? -6.543 -28.970 1.751 1.00 48.42 350 MET D C 1
ATOM 3276 O O . MET D 1 72 ? -6.848 -28.903 0.541 1.00 51.01 350 MET D O 1
ATOM 3281 N N . PHE D 1 73 ? -6.944 -29.948 2.552 1.00 50.82 351 PHE D N 1
ATOM 3282 C CA . PHE D 1 73 ? -7.814 -31.027 2.119 1.00 48.86 351 PHE D CA 1
ATOM 3283 C C . PHE D 1 73 ? -9.078 -31.046 2.958 1.00 51.41 351 PHE D C 1
ATOM 3284 O O . PHE D 1 73 ? -9.078 -30.662 4.162 1.00 53.16 351 PHE D O 1
ATOM 3292 N N . ALA D 1 74 ? -10.118 -31.588 2.344 1.00 51.33 352 ALA D N 1
ATOM 3293 C CA . ALA D 1 74 ? -11.345 -31.951 3.012 1.00 56.06 352 ALA D CA 1
ATOM 3294 C C . ALA D 1 74 ? -11.465 -33.495 2.937 1.00 53.99 352 ALA D C 1
ATOM 3295 O O . ALA D 1 74 ? -11.063 -34.129 1.952 1.00 53.53 352 ALA D O 1
ATOM 3297 N N . LEU D 1 75 ? -11.982 -34.097 3.996 1.00 57.01 353 LEU D N 1
ATOM 3298 C CA . LEU D 1 75 ? -12.147 -35.539 4.051 1.00 58.80 353 LEU D CA 1
ATOM 3299 C C . LEU D 1 75 ? -13.382 -36.019 3.281 1.00 58.47 353 LEU D C 1
ATOM 3300 O O . LEU D 1 75 ? -14.418 -35.359 3.257 1.00 58.91 353 LEU D O 1
ATOM 3305 N N . LYS D 1 76 ? -13.247 -37.190 2.663 1.00 56.95 354 LYS D N 1
ATOM 3306 C CA . LYS D 1 76 ? -14.377 -37.965 2.142 1.00 62.03 354 LYS D CA 1
ATOM 3307 C C . LYS D 1 76 ? -14.530 -39.225 3.013 1.00 66.26 354 LYS D C 1
ATOM 3308 O O . LYS D 1 76 ? -13.695 -40.136 2.985 1.00 66.17 354 LYS D O 1
ATOM 3314 N N . MET D 1 77 ? -15.570 -39.253 3.828 1.00 69.27 355 MET D N 1
ATOM 3315 C CA . MET D 1 77 ? -15.788 -40.363 4.746 1.00 73.78 355 MET D CA 1
ATOM 3316 C C . MET D 1 77 ? -16.546 -41.468 4.017 1.00 78.08 355 MET D C 1
ATOM 3317 O O . MET D 1 77 ? -17.510 -41.188 3.309 1.00 77.10 355 MET D O 1
ATOM 3322 N N . PRO D 1 78 ? -16.126 -42.731 4.193 1.00 87.20 356 PRO D N 1
ATOM 3323 C CA . PRO D 1 78 ? -16.953 -43.824 3.670 1.00 89.08 356 PRO D CA 1
ATOM 3324 C C . PRO D 1 78 ? -18.331 -43.855 4.353 1.00 90.87 356 PRO D C 1
ATOM 3325 O O . PRO D 1 78 ? -19.350 -44.013 3.681 1.00 86.58 356 PRO D O 1
ATOM 3329 N N . GLY D 1 79 ? -18.342 -43.682 5.675 1.00 96.10 357 GLY D N 1
ATOM 3330 C CA . GLY D 1 79 ? -19.575 -43.460 6.440 1.00 113.32 357 GLY D CA 1
ATOM 3331 C C . GLY D 1 79 ? -19.916 -41.974 6.520 1.00 127.37 357 GLY D C 1
ATOM 3332 O O . GLY D 1 79 ? -19.349 -41.237 7.341 1.00 133.92 357 GLY D O 1
ATOM 3333 N N . SER D 1 80 ? -20.852 -41.539 5.672 1.00 135.54 358 SER D N 1
ATOM 3334 C CA . SER D 1 80 ? -21.162 -40.113 5.494 1.00 132.98 358 SER D CA 1
ATOM 3335 C C . SER D 1 80 ? -21.806 -39.479 6.734 1.00 134.76 358 SER D C 1
ATOM 3336 O O . SER D 1 80 ? -22.784 -40.011 7.267 1.00 132.55 358 SER D O 1
ATOM 3339 N N . THR D 1 81 ? -21.245 -38.347 7.178 1.00 134.67 359 THR D N 1
ATOM 3340 C CA . THR D 1 81 ? -21.736 -37.595 8.352 1.00 135.20 359 THR D CA 1
ATOM 3341 C C . THR D 1 81 ? -21.714 -36.062 8.117 1.00 133.29 359 THR D C 1
ATOM 3342 O O . THR D 1 81 ? -20.917 -35.562 7.320 1.00 130.04 359 THR D O 1
ATOM 3346 N N . ALA D 1 82 ? -22.586 -35.324 8.809 1.00 131.00 360 ALA D N 1
ATOM 3347 C CA . ALA D 1 82 ? -22.507 -33.853 8.836 1.00 133.62 360 ALA D CA 1
ATOM 3348 C C . ALA D 1 82 ? -21.264 -33.390 9.616 1.00 139.70 360 ALA D C 1
ATOM 3349 O O . ALA D 1 82 ? -20.847 -32.234 9.499 1.00 143.06 360 ALA D O 1
ATOM 3351 N N . LEU D 1 83 ? -20.694 -34.309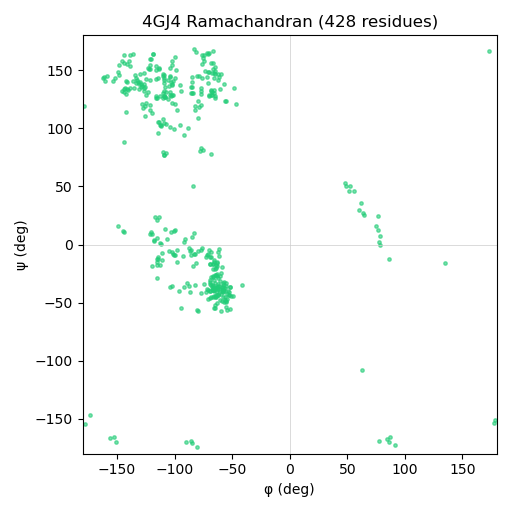 10.407 1.00 142.57 361 LEU D N 1
ATOM 3352 C CA . LEU D 1 83 ? -19.459 -34.099 11.201 1.00 135.85 361 LEU D CA 1
ATOM 3353 C C . LEU D 1 83 ? -18.176 -33.887 10.366 1.00 125.63 361 LEU D C 1
ATOM 3354 O O . LEU D 1 83 ? -17.473 -32.884 10.545 1.00 121.62 361 LEU D O 1
ATOM 3359 N N . ALA D 1 84 ? -17.882 -34.834 9.470 1.00 115.15 362 ALA D N 1
ATOM 3360 C CA . ALA D 1 84 ? -16.532 -34.984 8.891 1.00 112.01 362 ALA D CA 1
ATOM 3361 C C . ALA D 1 84 ? -16.267 -34.356 7.497 1.00 109.59 362 ALA D C 1
ATOM 3362 O O . ALA D 1 84 ? -15.106 -34.212 7.098 1.00 105.59 362 ALA D O 1
ATOM 3364 N N . GLU D 1 85 ? -17.319 -33.984 6.766 1.00 110.81 363 GLU D N 1
ATOM 3365 C CA . GLU D 1 85 ? -17.155 -33.213 5.523 1.00 107.33 363 GLU D CA 1
ATOM 3366 C C . GLU D 1 85 ? -16.560 -31.843 5.868 1.00 107.51 363 GLU D C 1
ATOM 3367 O O . GLU D 1 85 ? -15.506 -31.463 5.336 1.00 106.47 363 GLU D O 1
ATOM 3373 N N . GLY D 1 86 ? -17.234 -31.140 6.791 1.00 105.18 364 GLY D N 1
ATOM 3374 C CA . GLY D 1 86 ? -16.793 -29.841 7.338 1.00 99.16 364 GLY D CA 1
ATOM 3375 C C . GLY D 1 86 ? -15.457 -29.842 8.082 1.00 100.15 364 GLY D C 1
ATOM 3376 O O . GLY D 1 86 ? -14.992 -28.781 8.532 1.00 98.55 364 GLY D O 1
ATOM 3377 N N . LEU D 1 87 ? -14.860 -31.035 8.232 1.00 92.30 365 LEU D N 1
ATOM 3378 C CA . LEU D 1 87 ? -13.458 -31.181 8.640 1.00 81.10 365 LEU D CA 1
ATOM 3379 C C . LEU D 1 87 ? -12.512 -30.951 7.462 1.00 68.76 365 LEU D C 1
ATOM 3380 O O . LEU D 1 87 ? -12.412 -31.757 6.533 1.00 67.61 365 LEU D O 1
ATOM 3385 N N . GLU D 1 88 ? -11.833 -29.821 7.529 1.00 69.80 366 GLU D N 1
ATOM 3386 C CA . GLU D 1 88 ? -10.728 -29.501 6.645 1.00 62.90 366 GLU D CA 1
ATOM 3387 C C . GLU D 1 88 ? -9.445 -29.688 7.432 1.00 54.58 366 GLU D C 1
ATOM 3388 O O . GLU D 1 88 ? -9.433 -29.575 8.652 1.00 56.34 366 GLU D O 1
ATOM 3394 N N . ILE D 1 89 ? -8.370 -30.014 6.731 1.00 54.77 367 ILE D N 1
ATOM 3395 C CA . ILE D 1 89 ? -7.052 -30.152 7.319 1.00 50.65 367 ILE D CA 1
ATOM 3396 C C . ILE D 1 89 ? -6.123 -29.238 6.523 1.00 50.42 367 ILE D C 1
ATOM 3397 O O . ILE D 1 89 ? -5.976 -29.378 5.292 1.00 53.82 367 ILE D O 1
ATOM 3402 N N . LYS D 1 90 ? -5.542 -28.270 7.207 1.00 50.26 368 LYS D N 1
ATOM 3403 C CA . LYS D 1 90 ? -4.545 -27.385 6.609 1.00 50.23 368 LYS D CA 1
ATOM 3404 C C . LYS D 1 90 ? -3.136 -27.837 7.003 1.00 51.33 368 LYS D C 1
ATOM 3405 O O . LYS D 1 90 ? -2.895 -28.278 8.135 1.00 48.35 368 LYS D O 1
ATOM 3411 N N . GLY D 1 91 ? -2.203 -27.704 6.080 1.00 50.15 369 GLY D N 1
ATOM 3412 C CA . GLY D 1 91 ? -0.822 -28.046 6.374 1.00 49.21 369 GLY D CA 1
ATOM 3413 C C . GLY D 1 91 ? 0.110 -27.892 5.189 1.00 50.95 369 GLY D C 1
ATOM 3414 O O . GLY D 1 91 ? -0.131 -27.081 4.307 1.00 51.00 369 GLY D O 1
ATOM 3415 N N . GLN D 1 92 ? 1.196 -28.658 5.190 1.00 50.44 370 GLN D N 1
ATOM 3416 C CA . GLN D 1 92 ? 2.244 -28.510 4.208 1.00 50.76 370 GLN D CA 1
ATOM 3417 C C . GLN D 1 92 ? 2.515 -29.853 3.560 1.00 48.37 370 GLN D C 1
ATOM 3418 O O . GLN D 1 92 ? 2.388 -30.901 4.194 1.00 45.02 370 GLN D O 1
ATOM 3424 N N . MET D 1 93 ? 2.890 -29.806 2.290 1.00 48.84 371 MET D N 1
ATOM 3425 C CA . MET D 1 93 ? 3.385 -30.966 1.556 1.00 52.62 371 MET D CA 1
ATOM 3426 C C . MET D 1 93 ? 4.910 -30.909 1.425 1.00 54.88 371 MET D C 1
ATOM 3427 O O . MET D 1 93 ? 5.467 -29.847 1.145 1.00 54.31 371 MET D O 1
ATOM 3432 N N . VAL D 1 94 ? 5.561 -32.065 1.606 1.00 49.04 372 VAL D N 1
ATOM 3433 C CA . VAL D 1 94 ? 7.005 -32.204 1.565 1.00 51.12 372 VAL D CA 1
ATOM 3434 C C . VAL D 1 94 ? 7.303 -33.389 0.632 1.00 53.86 372 VAL D C 1
ATOM 3435 O O . VAL D 1 94 ? 6.623 -34.414 0.699 1.00 50.96 372 VAL D O 1
ATOM 3439 N N . PHE D 1 95 ? 8.264 -33.225 -0.279 1.00 50.61 373 PHE D N 1
ATOM 3440 C CA . PHE D 1 95 ? 8.706 -34.304 -1.175 1.00 50.63 373 PHE D CA 1
ATOM 3441 C C . PHE D 1 95 ? 9.977 -34.965 -0.616 1.00 56.34 373 PHE D C 1
ATOM 3442 O O . PHE D 1 95 ? 11.044 -34.324 -0.513 1.00 57.26 373 PHE D O 1
ATOM 3450 N N . ALA D 1 96 ? 9.867 -36.241 -0.259 1.00 53.05 374 ALA D N 1
ATOM 3451 C CA . ALA D 1 96 ? 11.010 -37.031 0.243 1.00 57.96 374 ALA D CA 1
ATOM 3452 C C . ALA D 1 96 ? 11.663 -37.729 -0.953 1.00 63.07 374 ALA D C 1
ATOM 3453 O O . ALA D 1 96 ? 11.223 -38.815 -1.375 1.00 63.51 374 ALA D O 1
ATOM 3455 N N . ALA D 1 97 ? 12.693 -37.098 -1.517 1.00 63.23 375 ALA D N 1
ATOM 3456 C CA . ALA D 1 97 ? 13.185 -37.449 -2.848 1.00 66.89 375 ALA D CA 1
ATOM 3457 C C . ALA D 1 97 ? 13.812 -38.845 -2.914 1.00 70.07 375 ALA D C 1
ATOM 3458 O O . ALA D 1 97 ? 13.667 -39.545 -3.919 1.00 72.10 375 ALA D O 1
ATOM 3460 N N . GLU D 1 98 ? 14.483 -39.232 -1.830 1.00 71.88 376 GLU D N 1
ATOM 3461 C CA . GLU D 1 98 ? 15.177 -40.525 -1.719 1.00 73.79 376 GLU D CA 1
ATOM 3462 C C . GLU D 1 98 ? 14.251 -41.710 -2.008 1.00 68.83 376 GLU D C 1
ATOM 3463 O O . GLU D 1 98 ? 14.640 -42.613 -2.720 1.00 65.45 376 GLU D O 1
ATOM 3469 N N . SER D 1 99 ? 13.022 -41.677 -1.482 1.00 62.82 377 SER D N 1
ATOM 3470 C CA . SER D 1 99 ? 12.044 -42.756 -1.701 1.00 57.48 377 SER D CA 1
ATOM 3471 C C . SER D 1 99 ? 10.898 -42.428 -2.664 1.00 58.77 377 SER D C 1
ATOM 3472 O O . SER D 1 99 ? 9.966 -43.238 -2.821 1.00 59.32 377 SER D O 1
ATOM 3475 N N . ASP D 1 100 ? 10.931 -41.258 -3.298 1.00 56.47 378 ASP D N 1
ATOM 3476 C CA . ASP D 1 100 ? 9.827 -40.833 -4.172 1.00 56.43 378 ASP D CA 1
ATOM 3477 C C . ASP D 1 100 ? 8.489 -40.827 -3.466 1.00 51.23 378 ASP D C 1
ATOM 3478 O O . ASP D 1 100 ? 7.504 -41.316 -4.002 1.00 56.14 378 ASP D O 1
ATOM 3483 N N . SER D 1 101 ? 8.462 -40.265 -2.264 1.00 49.25 379 SER D N 1
ATOM 3484 C CA . SER D 1 101 ? 7.252 -40.206 -1.441 1.00 50.79 379 SER D CA 1
ATOM 3485 C C . SER D 1 101 ? 6.760 -38.769 -1.259 1.00 48.87 379 SER D C 1
ATOM 3486 O O . SER D 1 101 ? 7.553 -37.819 -1.221 1.00 51.48 379 SER D O 1
ATOM 3489 N N . LEU D 1 102 ? 5.461 -38.621 -1.068 1.00 48.86 380 LEU D N 1
ATOM 3490 C CA . LEU D 1 102 ? 4.895 -37.334 -0.661 1.00 47.41 380 LEU D CA 1
ATOM 3491 C C . LEU D 1 102 ? 4.425 -37.448 0.760 1.00 45.49 380 LEU D C 1
ATOM 3492 O O . LEU D 1 102 ? 3.712 -38.397 1.092 1.00 41.22 380 LEU D O 1
ATOM 3497 N N . LEU D 1 103 ? 4.798 -36.459 1.569 1.00 42.96 381 LEU D N 1
ATOM 3498 C CA . LEU D 1 103 ? 4.345 -36.339 2.959 1.00 44.43 381 LEU D CA 1
ATOM 3499 C C . LEU D 1 103 ? 3.509 -35.073 3.147 1.00 43.76 381 LEU D C 1
ATOM 3500 O O . LEU D 1 103 ? 3.958 -33.962 2.832 1.00 48.38 381 LEU D O 1
ATOM 3505 N N . PHE D 1 104 ? 2.317 -35.258 3.686 1.00 43.79 382 PHE D N 1
ATOM 3506 C CA . PHE D 1 104 ? 1.461 -34.168 4.125 1.00 42.78 382 PHE D CA 1
ATOM 3507 C C . PHE D 1 104 ? 1.411 -34.185 5.641 1.00 43.37 382 PHE D C 1
ATOM 3508 O O . PHE D 1 104 ? 1.099 -35.219 6.245 1.00 41.40 382 PHE D O 1
ATOM 3516 N N . VAL D 1 105 ? 1.730 -33.052 6.245 1.00 42.69 383 VAL D N 1
ATOM 3517 C CA . VAL D 1 105 ? 1.518 -32.851 7.668 1.00 42.86 383 VAL D CA 1
ATOM 3518 C C . VAL D 1 105 ? 0.632 -31.622 7.889 1.00 43.48 383 VAL D C 1
ATOM 3519 O O . VAL D 1 105 ? 0.880 -30.531 7.318 1.00 47.28 383 VAL D O 1
ATOM 3523 N N . GLY D 1 106 ? -0.400 -31.769 8.722 1.00 46.92 384 GLY D N 1
ATOM 3524 C CA . GLY D 1 106 ? -1.334 -30.675 8.931 1.00 46.20 384 GLY D CA 1
ATOM 3525 C C . GLY D 1 106 ? -1.995 -30.709 10.283 1.00 49.95 384 GLY D C 1
ATOM 3526 O O . GLY D 1 106 ? -1.556 -31.430 11.198 1.00 46.31 384 GLY D O 1
ATOM 3527 N N . SER D 1 107 ? -3.049 -29.924 10.406 1.00 50.28 385 SER D N 1
ATOM 3528 C CA . SER D 1 107 ? -3.805 -29.878 11.645 1.00 51.66 385 SER D CA 1
ATOM 3529 C C . SER D 1 107 ? -5.244 -29.578 11.277 1.00 53.05 385 SER D C 1
ATOM 3530 O O . SER D 1 107 ? -5.501 -28.874 10.293 1.00 52.01 385 SER D O 1
ATOM 3533 N N . PRO D 1 108 ? -6.197 -30.098 12.066 1.00 56.46 386 PRO D N 1
ATOM 3534 C CA . PRO D 1 108 ? -7.606 -29.885 11.768 1.00 52.71 386 PRO D CA 1
ATOM 3535 C C . PRO D 1 108 ? -7.966 -28.424 11.912 1.00 51.16 386 PRO D C 1
ATOM 3536 O O . PRO D 1 108 ? -7.424 -27.717 12.765 1.00 54.86 386 PRO D O 1
ATOM 3540 N N . PHE D 1 109 ? -8.834 -27.994 11.022 1.00 55.31 387 PHE D N 1
ATOM 3541 C CA . PHE D 1 109 ? -9.245 -26.617 10.909 1.00 61.00 387 PHE D CA 1
ATOM 3542 C C . PHE D 1 109 ? -10.709 -26.629 11.286 1.00 62.01 387 PHE D C 1
ATOM 3543 O O . PHE D 1 109 ? -11.584 -26.918 10.462 1.00 62.36 387 PHE D O 1
ATOM 3551 N N . LEU D 1 110 ? -10.942 -26.333 12.564 1.00 64.09 388 LEU D N 1
ATOM 3552 C CA . LEU D 1 110 ? -12.221 -26.562 13.221 1.00 63.78 388 LEU D CA 1
ATOM 3553 C C . LEU D 1 110 ? -13.161 -25.417 12.890 1.00 68.09 388 LEU D C 1
ATOM 3554 O O . LEU D 1 110 ? -14.372 -25.545 13.054 1.00 63.97 388 LEU D O 1
ATOM 3559 N N . ASP D 1 111 ? -12.600 -24.310 12.389 1.00 72.19 389 ASP D N 1
ATOM 3560 C CA . ASP D 1 111 ? -13.400 -23.166 11.948 1.00 77.38 389 ASP D CA 1
ATOM 3561 C C . ASP D 1 111 ? -14.491 -23.595 10.976 1.00 75.36 389 ASP D C 1
ATOM 3562 O O . ASP D 1 111 ? -15.600 -23.082 11.041 1.00 71.42 389 ASP D O 1
ATOM 3567 N N . GLY D 1 112 ? -14.194 -24.569 10.109 1.00 78.98 390 GLY D N 1
ATOM 3568 C CA . GLY D 1 112 ? -15.194 -25.110 9.170 1.00 79.37 390 GLY D CA 1
ATOM 3569 C C . GLY D 1 112 ? -16.455 -25.707 9.790 1.00 78.92 390 GLY D C 1
ATOM 3570 O O . GLY D 1 112 ? -17.470 -25.847 9.113 1.00 80.40 390 GLY D O 1
ATOM 3571 N N . LEU D 1 113 ? -16.404 -26.067 11.076 1.00 72.47 391 LEU D N 1
ATOM 3572 C CA . LEU D 1 113 ? -17.564 -26.632 11.778 1.00 68.70 391 LEU D CA 1
ATOM 3573 C C . LEU D 1 113 ? -18.526 -25.592 12.373 1.00 73.01 391 LEU D C 1
ATOM 3574 O O . LEU D 1 113 ? -19.567 -25.972 12.915 1.00 71.70 391 LEU D O 1
ATOM 3579 N N . GLU D 1 114 ? -18.180 -24.302 12.279 1.00 72.04 392 GLU D N 1
ATOM 3580 C CA . GLU D 1 114 ? -18.954 -23.214 12.915 1.00 76.53 392 GLU D CA 1
ATOM 3581 C C . GLU D 1 114 ? -20.420 -23.106 12.398 1.00 78.26 392 GLU D C 1
ATOM 3582 O O . GLU D 1 114 ? -21.354 -22.909 13.182 1.00 76.57 392 GLU D O 1
ATOM 3588 N N . GLY D 1 115 ? -20.624 -23.249 11.093 1.00 81.88 393 GLY D N 1
ATOM 3589 C CA . GLY D 1 115 ? -21.982 -23.209 10.529 1.00 83.85 393 GLY D CA 1
ATOM 3590 C C . GLY D 1 115 ? -22.727 -24.537 10.553 1.00 89.47 393 GLY D C 1
ATOM 3591 O O . GLY D 1 115 ? -23.830 -24.618 10.021 1.00 85.22 393 GLY D O 1
ATOM 3592 N N . LEU D 1 116 ? -22.145 -25.566 11.184 1.00 94.82 394 LEU D N 1
ATOM 3593 C CA . LEU D 1 116 ? -22.669 -26.944 11.124 1.00 102.28 394 LEU D CA 1
ATOM 3594 C C . LEU D 1 116 ? -23.989 -27.158 11.880 1.00 111.72 394 LEU D C 1
ATOM 3595 O O . LEU D 1 116 ? -24.115 -26.861 13.082 1.00 112.27 394 LEU D O 1
ATOM 3600 N N . THR D 1 117 ? -24.939 -27.724 11.133 1.00 119.84 395 THR D N 1
ATOM 3601 C CA . THR D 1 117 ? -26.325 -27.962 11.545 1.00 119.17 395 THR D CA 1
ATOM 3602 C C . THR D 1 117 ? -26.468 -28.866 12.783 1.00 117.03 395 THR D C 1
ATOM 3603 O O . THR D 1 117 ? -27.139 -28.505 13.761 1.00 108.73 395 THR D O 1
#

Secondary structure (DSSP, 8-state):
--HHHHHTT-SSEEEE-TT-BEEEE-HHHHHHHGGGHHHH-SBHHHHEEEEESTT--S-HHHHHHTTTSEEEEEE--SSS-TTTTT-EEEEEEEEETTTTEEEEEEEEEGGG-/--HHHHHTT-SSEEEE-TT-BEEEE-HHHHHHHGGGHHHH-SBHHHHEEEEESTT--S-HHHHHTTTTS-EEEEE--TT--TTTTT-EEEEEEEEETTTTEEEEEEEEE---/--HHHHHTT-SSEEEE-TT-BEEEE-HHHHHHHGGGHHHH-SBHHHHEEEEESTT--S-HHHHHHTTTS-EEEEE--SS--TTTTT-EEEEEEEEETTTTEEEEEEEEETT--/--HHHHHTT-SSEEEE-TT-BEEEE-HHHHHHHGGGHHHH-SBHHHHEEEEESTT--S-HHHHHTTTTSEEEEEE--SS--TTTSS-EEEEEEEEEGGGTEEEEEEEEEGGGGTT--

Sequence (455 aa):
IGVASFAKAFPWHFITDKRLELVQLGAGFMRLFGTHLATHGSSLGTYFRRLLRPRGVPLDFREILKRRVNTPFMFALKMPGSTALAEGLEIKGQMVFAAESDSLLFVVGSPFLDGLIGVASFAKAFPWHFITDKRLELVQLGAGFMRRLFFGGTHLATHGSSLGTYFRLLRPRGVPLDFREILKRVNTPFMFALKMPGSTALAEGLEIKGQMVFAAESDSLLFVGSPFLDGIGVASFAKAFPWHFITDKRLELVQLGAGFMRRLFGTHLATHGSSLGTYFRLLRPRGVPLDFREILKRVNTPFMFALKMPGSTALAEGLEIKGQMVFAAESDSLLFVVGSPFLDGLIGVASFAKAFPWHFITDKRLELVQLGAGFMRLFGTHLATHGSSLGTYFRLLRPRGVPLDFREILKRVNTPFMFALKMPGSTALAEGLEIKGQMVFAAESDSLLFVGSPFLDGLEGLT

B-factor: mean 58.36, std 19.17, range [33.26, 152.15]

Nearest PDB structures (foldseek):
  4gj4-assembly1_A  TM=1.009E+00  e=1.039E-22  Manduca sexta
  6pas-assembly1_A  TM=8.222E-01  e=7.260E-12  Manduca sexta
  6gg9-assembly1_A  TM=5.445E-01  e=7.366E-02  Pseudomonas putida
  8a6x-assembly1_B  TM=5.064E-01  e=5.075E-01  Pseudomonas putida KT2440
  5luv-assembly1_B  TM=4.471E-01  e=4.498E-01  Pseudomonas putida W619

CATH classification: 3.30.450.260

InterPro domains:
  IPR001054 Adenylyl cyclase class-3/4/guanylyl cyclase [PF00211] (474-659)
  IPR001054 Adenylyl cyclase class-3/4/guanylyl cyclase [PS50125] (482-609)
  IPR001054 Adenylyl cyclase class-3/4/guanylyl cyclase [SM00044] (446-637)
  IPR001054 Adenylyl cyclase class-3/4/guanylyl cyclase [cd07302] (480-640)
  IPR011644 Heme NO-binding [PF07700] (107-230)
  IPR011645 Haem NO binding associated [PF07701] (278-467)
  IPR018297 Adenylyl cyclase class-4/guanylyl cyclase, conserved site [PS00452] (586-609)
  IPR024096 NO signalling/Golgi transport ligand-binding domain superfamily [SSF111126] (108-240)
  IPR029787 Nucleotide cyclase [G3DSA:3.30.70.1230] (469-663)
  IPR029787 Nucleotide cyclase [SSF55073] (468-642)
  IPR038158 H-NOX domain superfamily [G3DSA:3.90.1520.10] (97-248)
  IPR042463 Haem NO binding associated domain superfamily [G3DSA:3.30.450.260] (279-404)

Radius of gyration: 26.23 Å; Cα contacts (8 Å, |Δi|>4): 984; chains: 4; bounding box: 55×58×78 Å

Foldseek 3Di:
DDPQVVQAVAQQKFKAAQAQFTPDHHVVVCVQAVVCCVPQHGHNVSWKDKPPPPPFDPHNVSCVVPQPDKTKIQTDGPDDPPPRGGFMWIFHWDADVVRRMIMTGTDTDDPVD/DDDQVVQQVAQQKFKAAQAQFTPDHHVVVCVQCVVPCVPQHGHNVSWKDWDPPPPQDPHNVSCVVVQAPKTKIWTQHPVRDPVRGGFMWIFGWDADPVRRMIMTGTDTDDDD/DDPQVVQQVFQQKFKAAQAQFTPDHHVVVCVQAVVCCVPQNGHNVSFKDWPPPHPFDPHRVSCVVCQVPKTKIFTCHPPDDPPSGGFMWIFGWDADVVRRMIMTGTGTDPVRD/DDPQVVCQVAQQKFKAAQAQFTPDHHVVVCVQAVVCCVPQHGHPVSWKDWDPPPPQDPHNVSCVVVQVPKTKIATDGPPDDLPRRLWMWTFGWDQPPVRRMIMTGTHTDCVSCPPGD